Protein AF-A0A8S3VPR6-F1 (afdb_monomer)

Sequence (402 aa):
MANALSQHGSHLSSYMTTSNRRMDNIQFEVMKNYYAIGNITKNFQSTITNIETHILDLTNLLNMQSYKASSISSEVNTVISSLQSLIEGKLTPVLIPIYSLHKTIQDINHILATNYSRFTLVNKEPQWYYQHATFHFGTDIDTNSIYITIKFPVSPEKEPLKLYEIISLPVPINATSSHATMLFNLPQYLAITSHQQYYVTMEKADLATCKKHGTYLCSFNKSLTPVTQMSCVMGLFANDKSVVNKFCDFRFMENHLSPIAIELSATSVLIYNSFNLVIDCPKYQDIKHGCSMCVMTLPCQCSITTKHWYFPPRLVKCHKQLNKTEVFHPINLALLQQFFNESKLISLAADSVFSKQVNVLLPMFNMYNHSFQERVVADQKLHLNMKKWFKLLKMMNKSSNL

Structure (mmCIF, N/CA/C/O backbone):
data_AF-A0A8S3VPR6-F1
#
_entry.id   AF-A0A8S3VPR6-F1
#
loop_
_atom_site.group_PDB
_atom_site.id
_atom_site.type_symbol
_atom_site.label_atom_id
_atom_site.label_alt_id
_atom_site.label_comp_id
_atom_site.label_asym_id
_atom_site.label_entity_id
_atom_site.label_seq_id
_atom_site.pdbx_PDB_ins_code
_atom_site.Cartn_x
_atom_site.Cartn_y
_atom_site.Cartn_z
_atom_site.occupancy
_atom_site.B_iso_or_equiv
_atom_site.auth_seq_id
_atom_site.auth_comp_id
_atom_site.auth_asym_id
_atom_site.auth_atom_id
_atom_site.pdbx_PDB_model_num
ATOM 1 N N . MET A 1 1 ? -31.944 55.235 135.080 1.00 52.44 1 MET A N 1
ATOM 2 C CA . MET A 1 1 ? -31.016 55.321 133.925 1.00 52.44 1 MET A CA 1
ATOM 3 C C . MET A 1 1 ? -30.541 53.956 133.425 1.00 52.44 1 MET A C 1
ATOM 5 O O . MET A 1 1 ? -30.533 53.772 132.218 1.00 52.44 1 MET A O 1
ATOM 9 N N . ALA A 1 2 ? -30.241 52.977 134.291 1.00 53.38 2 ALA A N 1
ATOM 10 C CA . ALA A 1 2 ? -29.806 51.635 133.864 1.00 53.38 2 ALA A CA 1
ATOM 11 C C . ALA A 1 2 ? -30.821 50.868 132.975 1.00 53.38 2 ALA A C 1
ATOM 13 O O . ALA A 1 2 ? -30.423 50.234 132.002 1.00 53.38 2 ALA A O 1
ATOM 14 N N . ASN A 1 3 ? -32.134 50.995 133.225 1.00 55.72 3 ASN A N 1
ATOM 15 C CA . ASN A 1 3 ? -33.161 50.325 132.406 1.00 55.72 3 ASN A CA 1
ATOM 16 C C . ASN A 1 3 ? -33.312 50.901 130.984 1.00 55.72 3 ASN A C 1
ATOM 18 O O . ASN A 1 3 ? -33.597 50.150 130.056 1.00 55.72 3 ASN A O 1
ATOM 22 N N . ALA A 1 4 ? -33.080 52.205 130.789 1.00 56.16 4 ALA A N 1
ATOM 23 C CA . ALA A 1 4 ? -33.214 52.846 129.477 1.00 56.16 4 ALA A CA 1
ATOM 24 C C . ALA A 1 4 ? -32.052 52.486 128.533 1.00 56.16 4 ALA A C 1
ATOM 26 O O . ALA A 1 4 ? -32.278 52.258 127.346 1.00 56.16 4 ALA A O 1
ATOM 27 N N . LEU A 1 5 ? -30.828 52.353 129.068 1.00 56.31 5 LEU A N 1
ATOM 28 C CA . LEU A 1 5 ? -29.669 51.861 128.308 1.00 56.31 5 LEU A CA 1
ATOM 29 C C . LEU A 1 5 ? -29.812 50.380 127.928 1.00 56.31 5 LEU A C 1
ATOM 31 O O . LEU A 1 5 ? -29.456 50.005 126.815 1.00 56.31 5 LEU A O 1
ATOM 35 N N . SER A 1 6 ? -30.378 49.556 128.817 1.00 59.25 6 SER A N 1
ATOM 36 C CA . SER A 1 6 ? -30.668 48.142 128.535 1.00 59.25 6 SER A CA 1
ATOM 37 C C . SER A 1 6 ? -31.713 47.979 127.418 1.00 59.25 6 SER A C 1
ATOM 39 O O . SER A 1 6 ? -31.503 47.212 126.478 1.00 59.25 6 SER A O 1
ATOM 41 N N . GLN A 1 7 ? -32.793 48.773 127.445 1.00 60.09 7 GLN A N 1
ATOM 42 C CA . GLN A 1 7 ? -33.807 48.779 126.382 1.00 60.09 7 GLN A CA 1
ATOM 43 C C . GLN A 1 7 ? -33.286 49.331 125.047 1.00 60.09 7 GLN A C 1
ATOM 45 O O . GLN A 1 7 ? -33.583 48.774 123.996 1.00 60.09 7 GLN A O 1
ATOM 50 N N . HIS A 1 8 ? -32.493 50.406 125.040 1.00 59.25 8 HIS A N 1
ATOM 51 C CA . HIS A 1 8 ? -31.943 50.924 123.779 1.00 59.25 8 HIS A CA 1
ATOM 52 C C . HIS A 1 8 ? -30.871 49.995 123.185 1.00 59.25 8 HIS A C 1
ATOM 54 O O . HIS A 1 8 ? -30.807 49.837 121.965 1.00 59.25 8 HIS A O 1
ATOM 60 N N . GLY A 1 9 ? -30.090 49.310 124.028 1.00 60.47 9 GLY A N 1
ATOM 61 C CA . GLY A 1 9 ? -29.153 48.271 123.598 1.00 60.47 9 GLY A CA 1
ATOM 62 C C . GLY A 1 9 ? -29.846 47.061 122.959 1.00 60.47 9 GLY A C 1
ATOM 63 O O . GLY A 1 9 ? -29.360 46.547 121.950 1.00 60.47 9 GLY A O 1
ATOM 64 N N . SER A 1 10 ? -31.011 46.646 123.474 1.00 62.72 10 SER A N 1
ATOM 65 C CA . SER A 1 10 ? -31.785 45.540 122.890 1.00 62.72 10 SER A CA 1
ATOM 66 C C . SER A 1 10 ? -32.424 45.909 121.545 1.00 62.72 10 SER A C 1
ATOM 68 O O . SER A 1 10 ? -32.402 45.096 120.619 1.00 62.72 10 SER A O 1
ATOM 70 N N . HIS A 1 11 ? -32.901 47.148 121.374 1.00 69.00 11 HIS A N 1
ATOM 71 C CA . HIS A 1 11 ? -33.408 47.638 120.085 1.00 69.00 11 HIS A CA 1
ATOM 72 C C . HIS A 1 11 ? -32.304 47.788 119.026 1.00 69.00 11 HIS A C 1
ATOM 74 O O . HIS A 1 11 ? -32.514 47.403 117.873 1.00 69.00 11 HIS A O 1
ATOM 80 N N . LEU A 1 12 ? -31.114 48.272 119.401 1.00 71.50 12 LEU A N 1
ATOM 81 C CA . LEU A 1 12 ? -29.973 48.373 118.483 1.00 71.50 12 LEU A CA 1
ATOM 82 C C . LEU A 1 12 ? -29.448 46.985 118.076 1.00 71.50 12 LEU A C 1
ATOM 84 O O . LEU A 1 12 ? -29.175 46.751 116.900 1.00 71.50 12 LEU A O 1
ATOM 88 N N . SER A 1 13 ? -29.397 46.040 119.022 1.00 71.75 13 SER A N 1
ATOM 89 C CA . SER A 1 13 ? -29.071 44.632 118.756 1.00 71.75 13 SER A CA 1
ATOM 90 C C . SER A 1 13 ? -30.102 43.968 117.830 1.00 71.75 13 SER A C 1
ATOM 92 O O . SER A 1 13 ? -29.731 43.289 116.870 1.00 71.75 13 SER A O 1
ATOM 94 N N . SER A 1 14 ? -31.399 44.231 118.030 1.00 75.44 14 SER A N 1
ATOM 95 C CA . SER A 1 14 ? -32.473 43.750 117.148 1.00 75.44 14 SER A CA 1
ATOM 96 C C . SER A 1 14 ? -32.399 44.348 115.734 1.00 75.44 14 SER A C 1
ATOM 98 O O . SER A 1 14 ? -32.696 43.661 114.753 1.00 75.44 14 SER A O 1
ATOM 100 N N . TYR A 1 15 ? -32.003 45.616 115.599 1.00 79.62 15 TYR A N 1
ATOM 101 C CA . TYR A 1 15 ? -31.808 46.252 114.296 1.00 79.62 15 TYR A CA 1
ATOM 102 C C . TYR A 1 15 ? -30.568 45.700 113.581 1.00 79.62 15 TYR A C 1
ATOM 104 O O . TYR A 1 15 ? -30.657 45.329 112.413 1.00 79.62 15 TYR A O 1
ATOM 112 N N . MET A 1 16 ? -29.439 45.565 114.285 1.00 76.44 16 MET A N 1
ATOM 113 C CA . MET A 1 16 ? -28.208 44.973 113.743 1.00 76.44 16 MET A CA 1
ATOM 114 C C . MET A 1 16 ? -28.408 43.517 113.314 1.00 76.44 16 MET A C 1
ATOM 116 O O . MET A 1 16 ? -27.976 43.142 112.230 1.00 76.44 16 MET A O 1
ATOM 120 N N . THR A 1 17 ? -29.129 42.710 114.094 1.00 78.50 17 THR A N 1
ATOM 121 C CA . THR A 1 17 ? -29.466 41.325 113.713 1.00 78.50 17 THR A CA 1
ATOM 122 C C . THR A 1 17 ? -30.385 41.267 112.493 1.00 78.50 17 THR A C 1
ATOM 124 O O . THR A 1 17 ? -30.162 40.454 111.598 1.00 78.50 17 THR A O 1
ATOM 127 N N . THR A 1 18 ? -31.374 42.160 112.396 1.00 81.31 18 THR A N 1
ATOM 128 C CA . THR A 1 18 ? -32.255 42.249 111.218 1.00 81.31 18 THR A CA 1
ATOM 129 C C . THR A 1 18 ? -31.501 42.734 109.979 1.00 81.31 18 THR A C 1
ATOM 131 O O . THR A 1 18 ? -31.718 42.216 108.884 1.00 81.31 18 THR A O 1
ATOM 134 N N . SER A 1 19 ? -30.601 43.706 110.136 1.00 80.88 19 SER A N 1
ATOM 135 C CA . SER A 1 19 ? -29.768 44.232 109.053 1.00 80.88 19 SER A CA 1
ATOM 136 C C . SER A 1 19 ? -28.754 43.196 108.571 1.00 80.88 19 SER A C 1
ATOM 138 O O . SER A 1 19 ? -28.623 43.020 107.363 1.00 80.88 19 SER A O 1
ATOM 140 N N . ASN A 1 20 ? -28.110 42.459 109.484 1.00 82.06 20 ASN A N 1
ATOM 141 C CA . ASN A 1 20 ? -27.234 41.338 109.137 1.00 82.06 20 ASN A CA 1
ATOM 142 C C . ASN A 1 20 ? -28.015 40.260 108.393 1.00 82.06 20 ASN A C 1
ATOM 144 O O . ASN A 1 20 ? -27.629 39.897 107.295 1.00 82.06 20 ASN A O 1
ATOM 148 N N . ARG A 1 21 ? -29.193 39.863 108.889 1.00 83.69 21 ARG A N 1
ATOM 149 C CA . ARG A 1 21 ? -30.040 38.878 108.202 1.00 83.69 21 ARG A CA 1
ATOM 150 C C . ARG A 1 21 ? -30.464 39.331 106.800 1.00 83.69 21 ARG A C 1
ATOM 152 O O . ARG A 1 21 ? -30.551 38.515 105.889 1.00 83.69 21 ARG A O 1
ATOM 159 N N . ARG A 1 22 ? -30.751 40.622 106.604 1.00 84.31 22 ARG A N 1
ATOM 160 C CA . ARG A 1 22 ? -31.041 41.176 105.270 1.00 84.31 22 ARG A CA 1
ATOM 161 C C . ARG A 1 22 ? -29.808 41.158 104.375 1.00 84.31 22 ARG A C 1
ATOM 163 O O . ARG A 1 22 ? -29.946 40.811 103.209 1.00 84.31 22 ARG A O 1
ATOM 170 N N . MET A 1 23 ? -28.640 41.506 104.907 1.00 84.56 23 MET A N 1
ATOM 171 C CA . MET A 1 23 ? -27.384 41.467 104.160 1.00 84.56 23 MET A CA 1
ATOM 172 C C . MET A 1 23 ? -27.006 40.032 103.780 1.00 84.56 23 MET A C 1
ATOM 174 O O . MET A 1 23 ? -26.674 39.794 102.626 1.00 84.56 23 MET A O 1
ATOM 178 N N . ASP A 1 24 ? -27.178 39.073 104.691 1.00 86.00 24 ASP A N 1
ATOM 179 C CA . ASP A 1 24 ? -26.983 37.642 104.448 1.00 86.00 24 ASP A CA 1
ATOM 180 C C . ASP A 1 24 ? -27.946 37.132 103.367 1.00 86.00 24 ASP A C 1
ATOM 182 O O . ASP A 1 24 ? -27.534 36.426 102.451 1.00 86.00 24 ASP A O 1
ATOM 186 N N . ASN A 1 25 ? -29.220 37.543 103.415 1.00 88.31 25 ASN A N 1
ATOM 187 C CA . ASN A 1 25 ? -30.200 37.210 102.378 1.00 88.31 25 ASN A CA 1
ATOM 188 C C . ASN A 1 25 ? -29.826 37.819 101.016 1.00 88.31 25 ASN A C 1
ATOM 190 O O . ASN A 1 25 ? -29.944 37.147 99.994 1.00 88.31 25 ASN A O 1
ATOM 194 N N . ILE A 1 26 ? -29.373 39.077 100.983 1.00 87.81 26 ILE A N 1
ATOM 195 C CA . ILE A 1 26 ? -28.924 39.733 99.746 1.00 87.81 26 ILE A CA 1
ATOM 196 C C . ILE A 1 26 ? -27.685 39.023 99.203 1.00 87.81 26 ILE A C 1
ATOM 198 O O . ILE A 1 26 ? -27.639 38.707 98.019 1.00 87.81 26 ILE A O 1
ATOM 202 N N . GLN A 1 27 ? -26.705 38.719 100.051 1.00 89.38 27 GLN A N 1
ATOM 203 C CA . GLN A 1 27 ? -25.502 37.987 99.669 1.00 89.38 27 GLN A CA 1
ATOM 204 C C . GLN A 1 27 ? -25.848 36.594 99.133 1.00 89.38 27 GLN A C 1
ATOM 206 O O . GLN A 1 27 ? -25.308 36.182 98.105 1.00 89.38 27 GLN A O 1
ATOM 211 N N . PHE A 1 28 ? -26.779 35.894 99.781 1.00 92.12 28 PHE A N 1
ATOM 212 C CA . PHE A 1 28 ? -27.269 34.593 99.341 1.00 92.12 28 PHE A CA 1
ATOM 213 C C . PHE A 1 28 ? -27.934 34.667 97.959 1.00 92.12 28 PHE A C 1
ATOM 215 O O . PHE A 1 28 ? -27.575 33.895 97.068 1.00 92.12 28 PHE A O 1
ATOM 222 N N . GLU A 1 29 ? -28.845 35.618 97.738 1.00 90.25 29 GLU A N 1
ATOM 223 C CA . GLU A 1 29 ? -29.509 35.788 96.437 1.00 90.25 29 GLU A CA 1
ATOM 224 C C . GLU A 1 29 ? -28.537 36.268 95.342 1.00 90.25 29 GLU A C 1
ATOM 226 O O . GLU A 1 29 ? -28.613 35.806 94.202 1.00 90.25 29 GLU A O 1
ATOM 231 N N . VAL A 1 30 ? -27.556 37.116 95.673 1.00 90.38 30 VAL A N 1
ATOM 232 C CA . VAL A 1 30 ? -26.482 37.522 94.746 1.00 90.38 30 VAL A CA 1
ATOM 233 C C . VAL A 1 30 ? -25.612 36.324 94.357 1.00 90.38 30 VAL A C 1
ATOM 235 O O . VAL A 1 30 ? -25.329 36.136 93.173 1.00 90.38 30 VAL A O 1
ATOM 238 N N . MET A 1 31 ? -25.234 35.471 95.315 1.00 90.38 31 MET A N 1
ATOM 239 C CA . MET A 1 31 ? -24.496 34.236 95.027 1.00 90.38 31 MET A CA 1
ATOM 240 C C . MET A 1 31 ? -25.316 33.282 94.158 1.00 90.38 31 MET A C 1
ATOM 242 O O . MET A 1 31 ? -24.795 32.727 93.191 1.00 90.38 31 MET A O 1
ATOM 246 N N . LYS A 1 32 ? -26.606 33.115 94.453 1.00 91.88 32 LYS A N 1
ATOM 247 C CA . LYS A 1 32 ? -27.510 32.274 93.661 1.00 91.88 32 LYS A CA 1
ATOM 248 C C . LYS A 1 32 ? -27.629 32.770 92.218 1.00 91.88 32 LYS A C 1
ATOM 250 O O . LYS A 1 32 ? -27.520 31.960 91.297 1.00 91.88 32 LYS A O 1
ATOM 255 N N . ASN A 1 33 ? -27.763 34.080 92.011 1.00 90.06 33 ASN A N 1
ATOM 256 C CA . ASN A 1 33 ? -27.758 34.683 90.676 1.00 90.06 33 ASN A CA 1
ATOM 257 C C . ASN A 1 33 ? -26.417 34.489 89.961 1.00 90.06 33 ASN A C 1
ATOM 259 O O . ASN A 1 33 ? -26.408 34.141 88.782 1.00 90.06 33 ASN A O 1
ATOM 263 N N . TYR A 1 34 ? -25.290 34.641 90.660 1.00 91.44 34 TYR A N 1
ATOM 264 C CA . TYR A 1 34 ? -23.965 34.389 90.092 1.00 91.44 34 TYR A CA 1
ATOM 265 C C . TYR A 1 34 ? -23.818 32.941 89.596 1.00 91.44 34 TYR A C 1
ATOM 267 O O . TYR A 1 34 ? -23.381 32.715 88.467 1.00 91.44 34 TYR A O 1
ATOM 275 N N . TYR A 1 35 ? -24.252 31.956 90.390 1.00 91.25 35 TYR A N 1
ATOM 276 C CA . TYR A 1 35 ? -24.246 30.549 89.974 1.00 91.25 35 TYR A CA 1
ATOM 277 C C . TYR A 1 35 ? -25.213 30.270 88.820 1.00 91.25 35 TYR A C 1
ATOM 279 O O . TYR A 1 35 ? -24.861 29.533 87.898 1.00 91.25 35 TYR A O 1
ATOM 287 N N . ALA A 1 36 ? -26.408 30.867 88.839 1.00 90.25 36 ALA A N 1
ATOM 288 C CA . ALA A 1 36 ? -27.376 30.731 87.755 1.00 90.25 36 ALA A CA 1
ATOM 289 C C . ALA A 1 36 ? -26.815 31.277 86.432 1.00 90.25 36 ALA A C 1
ATOM 291 O O . ALA A 1 36 ? -26.844 30.574 85.424 1.00 90.25 36 ALA A O 1
ATOM 292 N N . ILE A 1 37 ? -26.223 32.477 86.450 1.00 88.25 37 ILE A N 1
ATOM 293 C CA . ILE A 1 37 ? -25.566 33.082 85.282 1.00 88.25 37 ILE A CA 1
ATOM 294 C C . ILE A 1 37 ? -24.388 32.215 84.824 1.00 88.25 37 ILE A C 1
ATOM 296 O O . ILE A 1 37 ? -24.274 31.924 83.638 1.00 88.25 37 ILE A O 1
ATOM 300 N N . GLY A 1 38 ? -23.552 31.730 85.747 1.00 89.69 38 GLY A N 1
ATOM 301 C CA . GLY A 1 38 ? -22.430 30.848 85.417 1.00 89.69 38 GLY A CA 1
ATOM 302 C C . GLY A 1 38 ? -22.862 29.549 84.725 1.00 89.69 38 GLY A C 1
ATOM 303 O O . GLY A 1 38 ? -22.229 29.127 83.756 1.00 89.69 38 GLY A O 1
ATOM 304 N N . ASN A 1 39 ? -23.960 28.936 85.174 1.00 89.81 39 ASN A N 1
ATOM 305 C CA . ASN A 1 39 ? -24.525 27.744 84.537 1.00 89.81 39 ASN A CA 1
ATOM 306 C C . ASN A 1 39 ? -25.130 28.056 83.163 1.00 89.81 39 ASN A C 1
ATOM 308 O O . ASN A 1 39 ? -24.916 27.289 82.225 1.00 89.81 39 ASN A O 1
ATOM 312 N N . ILE A 1 40 ? -25.830 29.188 83.019 1.00 89.81 40 ILE A N 1
ATOM 313 C CA . ILE A 1 40 ? -26.369 29.633 81.726 1.00 89.81 40 ILE A CA 1
ATOM 314 C C . ILE A 1 40 ? -25.231 29.850 80.726 1.00 89.81 40 ILE A C 1
ATOM 316 O O . ILE A 1 40 ? -25.299 29.312 79.626 1.00 89.81 40 ILE A O 1
ATOM 320 N N . THR A 1 41 ? -24.160 30.552 81.106 1.00 88.94 41 THR A N 1
ATOM 321 C CA . THR A 1 41 ? -23.010 30.804 80.224 1.00 88.94 41 THR A CA 1
ATOM 322 C C . THR A 1 41 ? -22.332 29.506 79.787 1.00 88.94 41 THR A C 1
ATOM 324 O O . THR A 1 41 ? -22.043 29.341 78.605 1.00 88.94 41 THR A O 1
ATOM 327 N N . LYS A 1 42 ? -22.131 28.546 80.702 1.00 88.25 42 LYS A N 1
ATOM 328 C CA . LYS A 1 42 ? -21.556 27.231 80.360 1.00 88.25 42 LYS A CA 1
ATOM 329 C C . LYS A 1 42 ? -22.447 26.434 79.408 1.00 88.25 42 LYS A C 1
ATOM 331 O O . LYS A 1 42 ? -21.948 25.880 78.429 1.00 88.25 42 LYS A O 1
ATOM 336 N N . ASN A 1 43 ? -23.754 26.401 79.667 1.00 88.19 43 ASN A N 1
ATOM 337 C CA . ASN A 1 43 ? -24.713 25.723 78.796 1.00 88.19 43 ASN A CA 1
ATOM 338 C C . ASN A 1 43 ? -24.771 26.385 77.416 1.00 88.19 43 ASN A C 1
ATOM 340 O O . ASN A 1 43 ? -24.769 25.692 76.401 1.00 88.19 43 ASN A O 1
ATOM 344 N N . PHE A 1 44 ? -24.767 27.717 77.372 1.00 88.31 44 PHE A N 1
ATOM 345 C CA . PHE A 1 44 ? -24.758 28.487 76.134 1.00 88.31 44 PHE A CA 1
ATOM 346 C C . PHE A 1 44 ? -23.490 28.221 75.319 1.00 88.31 44 PHE A C 1
ATOM 348 O O . PHE A 1 44 ? -23.579 27.935 74.130 1.00 88.31 44 PHE A O 1
ATOM 355 N N . GLN A 1 45 ? -22.322 28.209 75.965 1.00 90.38 45 GLN A N 1
ATOM 356 C CA . GLN A 1 45 ? -21.050 27.939 75.298 1.00 90.38 45 GLN A CA 1
ATOM 357 C C . GLN A 1 45 ? -20.966 26.507 74.753 1.00 90.38 45 GLN A C 1
ATOM 359 O O . GLN A 1 45 ? -20.571 26.327 73.606 1.00 90.38 45 GLN A O 1
ATOM 364 N N . SER A 1 46 ? -21.420 25.510 75.521 1.00 89.75 46 SER A N 1
ATOM 365 C CA . SER A 1 46 ? -21.534 24.119 75.053 1.00 89.75 46 SER A CA 1
ATOM 366 C C . SER A 1 46 ? -22.496 23.985 73.863 1.00 89.75 46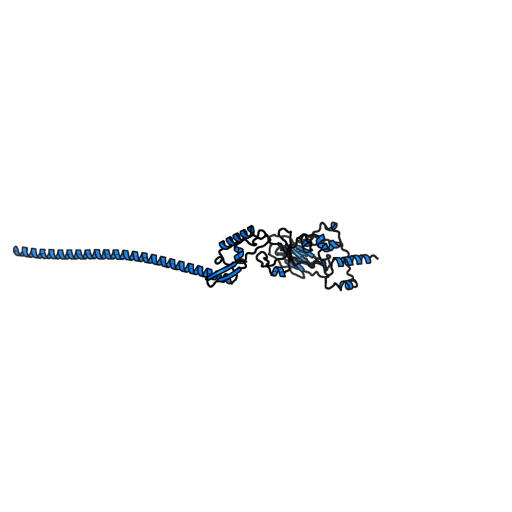 SER A C 1
ATOM 368 O O . SER A 1 46 ? -22.213 23.298 72.880 1.00 89.75 46 SER A O 1
ATOM 370 N N . THR A 1 47 ? -23.622 24.703 73.906 1.00 89.94 47 THR A N 1
ATOM 371 C CA . THR A 1 47 ? -24.602 24.706 72.810 1.00 89.94 47 THR A CA 1
ATOM 372 C C . THR A 1 47 ? -24.023 25.351 71.551 1.00 89.94 47 THR A C 1
ATOM 374 O O . THR A 1 47 ? -24.211 24.813 70.465 1.00 89.94 47 THR A O 1
ATOM 377 N N . ILE A 1 48 ? -23.270 26.450 71.679 1.00 90.69 48 ILE A N 1
ATOM 378 C CA . ILE A 1 48 ? -22.582 27.090 70.547 1.00 90.69 48 ILE A CA 1
ATOM 379 C C . ILE A 1 48 ? -21.568 26.142 69.911 1.00 90.69 48 ILE A C 1
ATOM 381 O O . ILE A 1 48 ? -21.607 25.965 68.698 1.00 90.69 48 ILE A O 1
ATOM 385 N N . THR A 1 49 ? -20.721 25.474 70.697 1.00 89.38 49 THR A N 1
ATOM 386 C CA . THR A 1 49 ? -19.742 24.525 70.141 1.00 89.38 49 THR A CA 1
ATOM 387 C C . THR A 1 49 ? -20.416 23.343 69.438 1.00 89.38 49 THR A C 1
ATOM 389 O O . THR A 1 49 ? -19.949 22.877 68.397 1.00 89.38 49 THR A O 1
ATOM 392 N N . ASN A 1 50 ? -21.561 22.881 69.951 1.00 90.12 50 ASN A N 1
ATOM 393 C CA . ASN A 1 50 ? -22.357 21.847 69.285 1.00 90.12 50 ASN A CA 1
ATOM 394 C C . ASN A 1 50 ? -22.976 22.363 67.974 1.00 90.12 50 ASN A C 1
ATOM 396 O O . ASN A 1 50 ? -23.018 21.645 66.980 1.00 90.12 50 ASN A O 1
ATOM 400 N N . ILE A 1 51 ? -23.426 23.619 67.931 1.00 91.50 51 ILE A N 1
ATOM 401 C CA . ILE A 1 51 ? -23.933 24.232 66.696 1.00 91.50 51 ILE A CA 1
ATOM 402 C C . ILE A 1 51 ? -22.809 24.379 65.661 1.00 91.50 51 ILE A C 1
ATOM 404 O O . ILE A 1 51 ? -23.014 24.033 64.501 1.00 91.50 51 ILE A O 1
ATOM 408 N N . GLU A 1 52 ? -21.623 24.844 66.057 1.00 91.81 52 GLU A N 1
ATOM 409 C CA . GLU A 1 52 ? -20.469 24.987 65.158 1.00 91.81 52 GLU A CA 1
ATOM 410 C C . GLU A 1 52 ? -20.063 23.649 64.534 1.00 91.81 52 GLU A C 1
ATOM 412 O O . GLU A 1 52 ? -19.882 23.559 63.318 1.00 91.81 52 GLU A O 1
ATOM 417 N N . THR A 1 53 ? -19.987 22.592 65.344 1.00 92.44 53 THR A N 1
ATOM 418 C CA . THR A 1 53 ? -19.687 21.238 64.852 1.00 92.44 53 THR A CA 1
ATOM 419 C C . THR A 1 53 ? -20.762 20.733 63.890 1.00 92.44 53 THR A C 1
ATOM 421 O O . THR A 1 53 ? -20.430 20.279 62.797 1.00 92.44 53 THR A O 1
ATOM 424 N N . HIS A 1 54 ? -22.047 20.920 64.204 1.00 91.50 54 HIS A N 1
ATOM 425 C CA . HIS A 1 54 ? -23.133 20.560 63.288 1.00 91.50 54 HIS A CA 1
ATOM 426 C C . HIS A 1 54 ? -23.124 21.360 61.976 1.00 91.50 54 HIS A C 1
ATOM 428 O O . HIS A 1 54 ? -23.434 20.802 60.921 1.00 91.50 54 HIS A O 1
ATOM 434 N N . ILE A 1 55 ? -22.750 22.643 62.003 1.00 93.31 55 ILE A N 1
ATOM 435 C CA . ILE A 1 55 ? -22.605 23.462 60.789 1.00 93.31 55 ILE A CA 1
ATOM 436 C C . ILE A 1 55 ? -21.459 22.937 59.916 1.00 93.31 55 ILE A C 1
ATOM 438 O O . ILE A 1 55 ? -21.611 22.855 58.692 1.00 93.31 55 ILE A O 1
ATOM 442 N N . LEU A 1 56 ? -20.329 22.551 60.516 1.00 91.81 56 LEU A N 1
ATOM 443 C CA . LEU A 1 56 ? -19.208 21.951 59.788 1.00 91.81 56 LEU A CA 1
ATOM 444 C C . LEU A 1 56 ? -19.602 20.611 59.155 1.00 91.81 56 LEU A C 1
ATOM 446 O O . LEU A 1 56 ? -19.329 20.394 57.972 1.00 91.81 56 LEU A O 1
ATOM 450 N N . ASP A 1 57 ? -20.305 19.752 59.894 1.00 93.56 57 ASP A N 1
ATOM 451 C CA . ASP A 1 57 ? -20.797 18.469 59.383 1.00 93.56 57 ASP A CA 1
ATOM 452 C C . ASP A 1 57 ? -21.771 18.658 58.213 1.00 93.56 57 ASP A C 1
ATOM 454 O O . ASP A 1 57 ? -21.622 18.021 57.165 1.00 93.56 57 ASP A O 1
ATOM 458 N N . LEU A 1 58 ? -22.728 19.584 58.343 1.00 93.69 58 LEU A N 1
ATOM 459 C CA . LEU A 1 58 ? -23.657 19.935 57.265 1.00 93.69 58 LEU A CA 1
ATOM 460 C C . LEU A 1 58 ? -22.925 20.476 56.035 1.00 93.69 58 LEU A C 1
ATOM 462 O O . LEU A 1 58 ? -23.242 20.086 54.912 1.00 93.69 58 LEU A O 1
ATOM 466 N N . THR A 1 59 ? -21.924 21.333 56.231 1.00 94.69 59 THR A N 1
ATOM 467 C CA . THR A 1 59 ? -21.118 21.888 55.134 1.00 94.69 59 THR A CA 1
ATOM 468 C C . THR A 1 59 ? -20.357 20.784 54.401 1.00 94.69 59 THR A C 1
ATOM 470 O O . THR A 1 59 ? -20.359 20.738 53.169 1.00 94.69 59 THR A O 1
ATOM 473 N N . ASN A 1 60 ? -19.762 19.844 55.137 1.00 93.25 60 ASN A N 1
ATOM 474 C CA . ASN A 1 60 ? -19.074 18.691 54.558 1.00 93.25 60 ASN A CA 1
ATOM 475 C C . ASN A 1 60 ? -20.034 17.786 53.776 1.00 93.25 60 ASN A C 1
ATOM 477 O O . ASN A 1 60 ? -19.713 17.368 52.661 1.00 93.25 60 ASN A O 1
ATOM 481 N N . LEU A 1 61 ? -21.226 17.522 54.318 1.00 94.69 61 LEU A N 1
ATOM 482 C CA . LEU A 1 61 ? -22.263 16.756 53.627 1.00 94.69 61 LEU A CA 1
ATOM 483 C C . LEU A 1 61 ? -22.710 17.445 52.332 1.00 94.69 61 LEU A C 1
ATOM 485 O O . LEU A 1 61 ? -22.785 16.787 51.294 1.00 94.69 61 LEU A O 1
ATOM 489 N N . LEU A 1 62 ? -22.954 18.758 52.362 1.00 93.94 62 LEU A N 1
ATOM 490 C CA . LEU A 1 62 ? -23.346 19.531 51.179 1.00 93.94 62 LEU A CA 1
ATOM 491 C C . LEU A 1 62 ? -22.248 19.546 50.112 1.00 93.94 62 LEU A C 1
ATOM 493 O O . LEU A 1 62 ? -22.536 19.315 48.937 1.00 93.94 62 LEU A O 1
ATOM 497 N N . ASN A 1 63 ? -20.990 19.735 50.511 1.00 93.75 63 ASN A N 1
ATOM 498 C CA . ASN A 1 63 ? -19.852 19.669 49.594 1.00 93.75 63 ASN A CA 1
ATOM 499 C C . ASN A 1 63 ? -19.722 18.281 48.956 1.00 93.75 63 ASN A C 1
ATOM 501 O O . ASN A 1 63 ? -19.526 18.170 47.746 1.00 93.75 63 ASN A O 1
ATOM 505 N N . MET A 1 64 ? -19.894 17.217 49.744 1.00 94.44 64 MET A N 1
ATOM 506 C CA . MET A 1 64 ? -19.861 15.844 49.242 1.00 94.44 64 MET A CA 1
ATOM 507 C C . MET A 1 64 ? -20.995 15.574 48.246 1.00 94.44 64 MET A C 1
ATOM 509 O O . MET A 1 64 ? -20.767 14.937 47.218 1.00 94.44 64 MET A O 1
ATOM 513 N N . GLN A 1 65 ? -22.206 16.063 48.524 1.00 93.94 65 GLN A N 1
ATOM 514 C CA . GLN A 1 65 ? -23.344 15.931 47.611 1.00 93.94 65 GLN A CA 1
ATOM 515 C C . GLN A 1 65 ? -23.133 16.724 46.320 1.00 93.94 65 GLN A C 1
ATOM 517 O O . GLN A 1 65 ? -23.372 16.197 45.236 1.00 93.94 65 GLN A O 1
ATOM 522 N N . SER A 1 66 ? -22.614 17.950 46.418 1.00 94.12 66 SER A N 1
ATOM 523 C CA . SER A 1 66 ? -22.276 18.780 45.258 1.00 94.12 66 SER A CA 1
ATOM 524 C C . SER A 1 66 ? -21.217 18.111 44.374 1.00 94.12 66 SER A C 1
ATOM 526 O O . SER A 1 66 ? -21.387 18.012 43.158 1.00 94.12 66 SER A O 1
ATOM 528 N N . TYR A 1 67 ? -20.168 17.547 44.985 1.00 95.12 67 TYR A N 1
ATOM 529 C CA . TYR A 1 67 ? -19.144 16.789 44.267 1.00 95.12 67 TYR A CA 1
ATOM 530 C C . TYR A 1 67 ? -19.728 15.560 43.559 1.00 95.12 67 TYR A C 1
ATOM 532 O O . TYR A 1 67 ? -19.472 15.359 42.372 1.00 95.12 67 TYR A O 1
ATOM 540 N N . LYS A 1 68 ? -20.558 14.766 44.250 1.00 94.62 68 LYS A N 1
ATOM 541 C CA . LYS A 1 68 ? -21.224 13.596 43.653 1.00 94.62 68 LYS A CA 1
ATOM 542 C C . LYS A 1 68 ? -22.131 13.991 42.489 1.00 94.62 68 LYS A C 1
ATOM 544 O O . LYS A 1 68 ? -22.062 13.363 41.437 1.00 94.62 68 LYS A O 1
ATOM 549 N N . ALA A 1 69 ? -22.933 15.043 42.643 1.00 94.62 69 ALA A N 1
ATOM 550 C CA . ALA A 1 69 ? -23.801 15.546 41.581 1.00 94.62 69 ALA A CA 1
ATOM 551 C C . ALA A 1 69 ? -22.997 16.029 40.363 1.00 94.62 69 ALA A C 1
ATOM 553 O O . ALA A 1 69 ? -23.348 15.715 39.226 1.00 94.62 69 ALA A O 1
ATOM 554 N N . SER A 1 70 ? -21.887 16.734 40.595 1.00 94.31 70 SER A N 1
ATOM 555 C CA . SER A 1 70 ? -20.972 17.168 39.535 1.00 94.31 70 SER A CA 1
ATOM 556 C C . SER A 1 70 ? -20.314 15.981 38.819 1.00 94.31 70 SER A C 1
ATOM 558 O O . SER A 1 70 ? -20.277 15.951 37.589 1.00 94.31 70 SER A O 1
ATOM 560 N N . SER A 1 71 ? -19.878 14.958 39.565 1.00 94.56 71 SER A N 1
ATOM 561 C CA . SER A 1 71 ? -19.324 13.719 38.999 1.00 94.56 71 SER A CA 1
ATOM 562 C C . SER A 1 71 ? -20.339 13.007 38.108 1.00 94.56 71 SER A C 1
ATOM 564 O O . SER A 1 71 ? -20.033 12.704 36.958 1.00 94.56 71 SER A O 1
ATOM 566 N N . ILE A 1 72 ? -21.571 12.823 38.593 1.00 94.81 72 ILE A N 1
ATOM 567 C CA . ILE A 1 72 ? -22.655 12.197 37.821 1.00 94.81 72 ILE A CA 1
ATOM 568 C C . ILE A 1 72 ? -22.958 13.011 36.559 1.00 94.81 72 ILE A C 1
ATOM 570 O O . ILE A 1 72 ? -23.079 12.446 35.476 1.00 94.81 72 ILE A O 1
ATOM 574 N N . SER A 1 73 ? -23.039 14.339 36.668 1.00 95.12 73 SER A N 1
ATOM 575 C CA . SER A 1 73 ? -23.250 15.218 35.511 1.00 95.12 73 SER A CA 1
ATOM 576 C C . SER A 1 73 ? -22.137 15.059 34.467 1.00 95.12 73 SER A C 1
ATOM 578 O O . SER A 1 73 ? -22.407 14.931 33.273 1.00 95.12 73 SER A O 1
ATOM 580 N N . SER A 1 74 ? -20.879 14.988 34.909 1.00 95.25 74 SER A N 1
ATOM 581 C CA . SER A 1 74 ? -19.723 14.748 34.039 1.00 95.25 74 SER A CA 1
ATOM 582 C C . SER A 1 74 ? -19.783 13.381 33.343 1.00 95.25 74 SER A C 1
ATOM 584 O O . SER A 1 74 ? -19.565 13.287 32.131 1.00 95.25 74 SER A O 1
ATOM 586 N N . GLU A 1 75 ? -20.137 12.323 34.075 1.00 93.75 75 GLU A N 1
ATOM 587 C CA . GLU A 1 75 ? -20.302 10.970 33.529 1.00 93.75 75 GLU A CA 1
ATOM 588 C C . GLU A 1 75 ? -21.423 10.920 32.484 1.00 93.75 75 GLU A C 1
ATOM 590 O O . GLU A 1 75 ? -21.217 10.407 31.381 1.00 93.75 75 GLU A O 1
ATOM 595 N N . VAL A 1 76 ? -22.574 11.534 32.771 1.00 93.62 76 VAL A N 1
ATOM 596 C CA . VAL A 1 76 ? -23.698 11.631 31.828 1.00 93.62 76 VAL A CA 1
ATOM 597 C C . VAL A 1 76 ? -23.288 12.384 30.564 1.00 93.62 76 VAL A C 1
ATOM 599 O O . VAL A 1 76 ? -23.524 11.895 29.458 1.00 93.62 76 VAL A O 1
ATOM 602 N N . ASN A 1 77 ? -22.609 13.525 30.696 1.00 94.81 77 ASN A N 1
ATOM 603 C CA . ASN A 1 77 ? -22.115 14.286 29.544 1.00 94.81 77 ASN A CA 1
ATOM 604 C C . ASN A 1 77 ? -21.115 13.475 28.703 1.00 94.81 77 ASN A C 1
ATOM 606 O O . ASN A 1 77 ? -21.136 13.532 27.469 1.00 94.81 77 ASN A O 1
ATOM 610 N N . THR A 1 78 ? -20.272 12.674 29.354 1.00 95.50 78 THR A N 1
ATOM 611 C CA . THR A 1 78 ? -19.314 11.779 28.688 1.00 95.50 78 THR A CA 1
ATOM 612 C C . THR A 1 78 ? -20.022 10.674 27.898 1.00 95.50 78 THR A C 1
ATOM 614 O O . THR A 1 78 ? -19.636 10.376 26.760 1.00 95.50 78 THR A O 1
ATOM 617 N N . VAL A 1 79 ? -21.092 10.094 28.453 1.00 92.44 79 VAL A N 1
ATOM 618 C CA . VAL A 1 79 ? -21.933 9.109 27.754 1.00 92.44 79 VAL A CA 1
ATOM 619 C C . VAL A 1 79 ? -22.648 9.753 26.567 1.00 92.44 79 VAL A C 1
ATOM 621 O O . VAL A 1 79 ? -22.583 9.210 25.466 1.00 92.44 79 VAL A O 1
ATOM 624 N N . ILE A 1 80 ? -23.247 10.936 26.739 1.00 93.56 80 ILE A N 1
ATOM 625 C CA . ILE A 1 80 ? -23.907 11.677 25.648 1.00 93.56 80 ILE A CA 1
ATOM 626 C C . ILE A 1 80 ? -22.925 11.945 24.502 1.00 93.56 80 ILE A C 1
ATOM 628 O O . ILE A 1 80 ? -23.230 11.659 23.344 1.00 93.56 80 ILE A O 1
ATOM 632 N N . SER A 1 81 ? -21.719 12.416 24.821 1.00 95.19 81 SER A N 1
ATOM 633 C CA . SER A 1 81 ? -20.674 12.701 23.826 1.00 95.19 81 SER A CA 1
ATOM 634 C C . SER A 1 81 ? -20.221 11.430 23.094 1.00 95.19 81 SER A C 1
ATOM 636 O O . SER A 1 81 ? -19.927 11.436 21.895 1.00 95.19 81 SER A O 1
ATOM 638 N N . SER A 1 82 ? -20.207 10.303 23.806 1.00 93.81 82 SER A N 1
ATOM 639 C CA . SER A 1 82 ? -19.892 8.997 23.231 1.00 93.81 82 SER A CA 1
ATOM 640 C C . SER A 1 82 ? -20.993 8.473 22.312 1.00 93.81 82 SER A C 1
ATOM 642 O O . SER A 1 82 ? -20.686 7.899 21.271 1.00 93.81 82 SER A O 1
ATOM 644 N N . LEU A 1 83 ? -22.265 8.706 22.646 1.00 92.75 83 LEU A N 1
ATOM 645 C CA . LEU A 1 83 ? -23.399 8.371 21.781 1.00 92.75 83 LEU A CA 1
ATOM 646 C C . LEU A 1 83 ? -23.424 9.234 20.517 1.00 92.75 83 LEU A C 1
ATOM 648 O O . LEU A 1 83 ? -23.668 8.715 19.432 1.00 92.75 83 LEU A O 1
ATOM 652 N N . GLN A 1 84 ? -23.101 10.524 20.625 1.00 94.19 84 GLN A N 1
ATOM 653 C CA . GLN A 1 84 ? -22.924 11.390 19.454 1.00 94.19 84 GLN A CA 1
ATOM 654 C C . GLN A 1 84 ? -21.801 10.869 18.548 1.00 94.19 84 GLN A C 1
ATOM 656 O O . GLN A 1 84 ? -22.000 10.718 17.345 1.00 94.19 84 GLN A O 1
ATOM 661 N N . SER A 1 85 ? -20.661 10.487 19.132 1.00 93.62 85 SER A N 1
ATOM 662 C CA . SER A 1 85 ? -19.558 9.864 18.387 1.00 93.62 85 SER A CA 1
ATOM 663 C C . SER A 1 85 ? -19.990 8.563 17.697 1.00 93.62 85 SER A C 1
ATOM 665 O O . SER A 1 85 ? -19.619 8.327 16.548 1.00 93.62 85 SER A O 1
ATOM 667 N N . LEU A 1 86 ? -20.819 7.745 18.357 1.00 92.94 86 LEU A N 1
ATOM 668 C CA . LEU A 1 86 ? -21.375 6.517 17.783 1.00 92.94 86 LEU A CA 1
ATOM 669 C C . LEU A 1 86 ? -22.245 6.806 16.552 1.00 92.94 86 LEU A C 1
ATOM 671 O O . LEU A 1 86 ? -22.100 6.125 15.536 1.00 92.94 86 LEU A O 1
ATOM 675 N N . ILE A 1 87 ? -23.097 7.834 16.624 1.00 91.62 87 ILE A N 1
ATOM 676 C CA . ILE A 1 87 ? -23.938 8.295 15.506 1.00 91.62 87 ILE A CA 1
ATOM 677 C C . ILE A 1 87 ? -23.073 8.804 14.344 1.00 91.62 87 ILE A C 1
ATOM 679 O O . ILE A 1 87 ? -23.386 8.537 13.185 1.00 91.62 87 ILE A O 1
ATOM 683 N N . GLU A 1 88 ? -21.947 9.459 14.635 1.00 92.50 88 GLU A N 1
ATOM 684 C CA . GLU A 1 88 ? -20.943 9.852 13.633 1.00 92.50 88 GLU A CA 1
ATOM 685 C C . GLU A 1 88 ? -20.147 8.669 13.046 1.00 92.50 88 GLU A C 1
ATOM 687 O O . GLU A 1 88 ? -19.290 8.868 12.182 1.00 92.50 88 GLU A O 1
ATOM 692 N N . GLY A 1 89 ? -20.388 7.438 13.504 1.00 90.69 89 GLY A N 1
ATOM 693 C CA . GLY A 1 89 ? -19.678 6.252 13.031 1.00 90.69 89 GLY A CA 1
ATOM 694 C C . GLY A 1 89 ? -18.323 6.022 13.70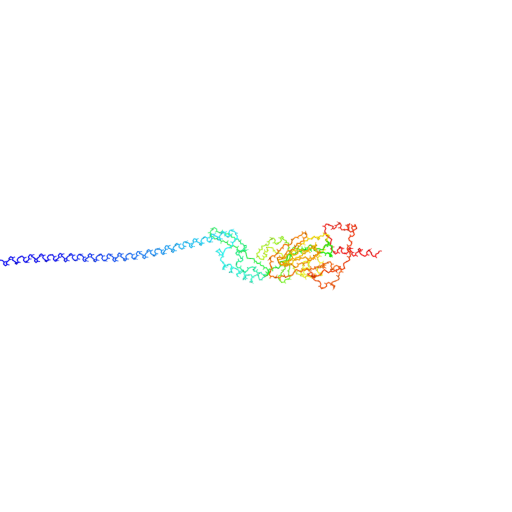8 1.00 90.69 89 GLY A C 1
ATOM 695 O O . GLY A 1 89 ? -17.463 5.359 13.129 1.00 90.69 89 GLY A O 1
ATOM 696 N N . LYS A 1 90 ? -18.119 6.532 14.929 1.00 92.31 90 LYS A N 1
ATOM 697 C CA . LYS A 1 90 ? -16.905 6.322 15.736 1.00 92.31 90 LYS A CA 1
ATOM 698 C C . LYS A 1 90 ? -17.226 5.569 17.025 1.00 92.31 90 LYS A C 1
ATOM 700 O O . LYS A 1 90 ? -18.141 5.925 17.760 1.00 92.31 90 LYS A O 1
ATOM 705 N N . LEU A 1 91 ? -16.433 4.550 17.340 1.00 93.94 91 LEU A N 1
ATOM 706 C CA . LEU A 1 91 ? -16.537 3.848 18.621 1.00 93.94 91 LEU A CA 1
ATOM 707 C C . LEU A 1 91 ? -15.724 4.577 19.690 1.00 93.94 91 LEU A C 1
ATOM 709 O O . LEU A 1 91 ? -14.647 5.100 19.404 1.00 93.94 91 LEU A O 1
ATOM 713 N N . THR A 1 92 ? -16.191 4.542 20.939 1.00 94.44 92 THR A N 1
ATOM 714 C CA . THR A 1 92 ? -15.461 5.119 22.075 1.00 94.44 92 THR A CA 1
ATOM 715 C C . THR A 1 92 ? -15.196 4.081 23.169 1.00 94.44 92 THR A C 1
ATOM 717 O O . THR A 1 92 ? -15.998 3.159 23.356 1.00 94.44 92 THR A O 1
ATOM 720 N N . PRO A 1 93 ? -14.105 4.238 23.945 1.00 94.62 93 PRO A N 1
ATOM 721 C CA . PRO A 1 93 ? -13.823 3.385 25.100 1.00 94.62 93 PRO A CA 1
ATOM 722 C C . PRO A 1 93 ? -14.883 3.438 26.207 1.00 94.62 93 PRO A C 1
ATOM 724 O O . PRO A 1 93 ? -14.937 2.537 27.036 1.00 94.62 93 PRO A O 1
ATOM 727 N N . VAL A 1 94 ? -15.712 4.487 26.231 1.00 93.25 94 VAL A N 1
ATOM 728 C CA . VAL A 1 94 ? -16.803 4.655 27.205 1.00 93.25 94 VAL A CA 1
ATOM 729 C C . VAL A 1 94 ? -17.934 3.669 26.916 1.00 93.25 94 VAL A C 1
ATOM 731 O O . VAL A 1 94 ? -18.424 3.019 27.832 1.00 93.25 94 VAL A O 1
ATOM 734 N N . LEU A 1 95 ? -18.327 3.525 25.644 1.00 91.94 95 LEU A N 1
ATOM 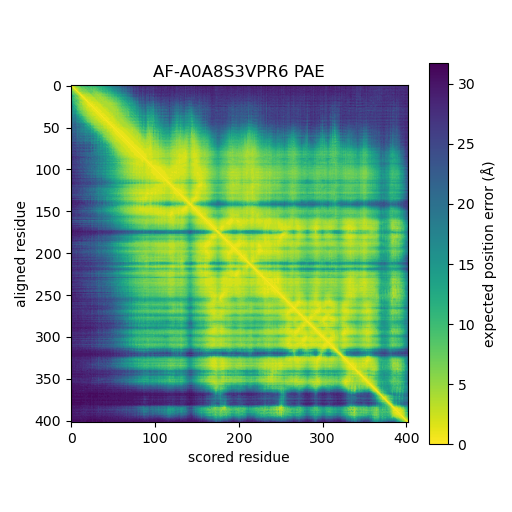735 C CA . LEU A 1 95 ? -19.378 2.583 25.237 1.00 91.94 95 LEU A CA 1
ATOM 736 C C . LEU A 1 95 ? -18.872 1.144 25.193 1.00 91.94 95 LEU A C 1
ATOM 738 O O . LEU A 1 95 ? -19.597 0.210 25.522 1.00 91.94 95 LEU A O 1
ATOM 742 N N . ILE A 1 96 ? -17.626 0.964 24.759 1.00 94.25 96 ILE A N 1
ATOM 743 C CA . ILE A 1 96 ? -17.004 -0.350 24.643 1.00 94.25 96 ILE A CA 1
ATOM 744 C C . ILE A 1 96 ? -15.648 -0.270 25.325 1.00 94.25 96 ILE A C 1
ATOM 746 O O . ILE A 1 96 ? -14.702 0.202 24.699 1.00 94.25 96 ILE A O 1
ATOM 750 N N . PRO A 1 97 ? -15.515 -0.725 26.581 1.00 94.81 97 PRO A N 1
ATOM 751 C CA . PRO A 1 97 ? -14.245 -0.688 27.292 1.00 94.81 97 PRO A CA 1
ATOM 752 C C . PRO A 1 97 ? -13.144 -1.466 26.566 1.00 94.81 97 PRO A C 1
ATOM 754 O O . PRO A 1 97 ? -13.383 -2.540 26.008 1.00 94.81 97 PRO A O 1
ATOM 757 N N . ILE A 1 98 ? -11.910 -0.958 26.622 1.00 95.88 98 ILE A N 1
ATOM 758 C CA . ILE A 1 98 ? -10.761 -1.563 25.926 1.00 95.88 98 ILE A CA 1
ATOM 759 C C . ILE A 1 98 ? -10.497 -3.010 26.361 1.00 95.88 98 ILE A C 1
ATOM 761 O O . ILE A 1 98 ? -10.152 -3.856 25.538 1.00 95.88 98 ILE A O 1
ATOM 765 N N . TYR A 1 99 ? -10.716 -3.311 27.644 1.00 96.44 99 TYR A N 1
ATOM 766 C CA . TYR A 1 99 ? -10.600 -4.664 28.185 1.00 96.44 99 TYR A CA 1
ATOM 767 C C . TYR A 1 99 ? -11.601 -5.629 27.532 1.00 96.44 99 TYR A C 1
ATOM 769 O O . TYR A 1 99 ? -11.242 -6.762 27.217 1.00 96.44 99 TYR A O 1
ATOM 777 N N . SER A 1 100 ? -12.827 -5.170 27.263 1.00 95.31 100 SER A N 1
ATOM 778 C CA . SER A 1 100 ? -13.857 -5.968 26.594 1.00 95.31 100 SER A CA 1
ATOM 779 C C . SER A 1 100 ? -13.432 -6.322 25.170 1.00 95.31 100 SER A C 1
ATOM 781 O O . SER A 1 100 ? -13.478 -7.492 24.804 1.00 95.31 100 SER A O 1
ATOM 783 N N . LEU A 1 101 ? -12.920 -5.351 24.399 1.00 95.69 101 LEU A N 1
ATOM 784 C CA . LEU A 1 101 ? -12.361 -5.614 23.065 1.00 95.69 101 LEU A CA 1
ATOM 785 C C . LEU A 1 101 ? -11.188 -6.592 23.116 1.00 95.69 101 LEU A C 1
ATOM 787 O O . LEU A 1 101 ? -11.132 -7.514 22.307 1.00 95.69 101 LEU A O 1
ATOM 791 N N . HIS A 1 102 ? -10.266 -6.413 24.063 1.00 96.50 102 HIS A N 1
ATOM 792 C CA . HIS A 1 102 ? -9.126 -7.310 24.222 1.00 96.50 102 HIS A CA 1
ATOM 793 C C . HIS A 1 102 ? -9.581 -8.750 24.479 1.00 96.50 102 HIS A C 1
ATOM 795 O O . HIS A 1 102 ? -9.111 -9.676 23.816 1.00 96.50 102 HIS A O 1
ATOM 801 N N . LYS A 1 103 ? -10.523 -8.940 25.408 1.00 97.06 103 LYS A N 1
ATOM 802 C CA . LYS A 1 103 ? -11.095 -10.252 25.714 1.00 97.06 103 LYS A CA 1
ATOM 803 C C . LYS A 1 103 ? -11.795 -10.852 24.492 1.00 97.06 103 LYS A C 1
ATOM 805 O O . LYS A 1 103 ? -11.494 -11.980 24.124 1.00 97.06 103 LYS A O 1
ATOM 810 N N . THR A 1 104 ? -12.631 -10.082 23.794 1.00 96.31 104 THR A N 1
ATOM 811 C CA . THR A 1 104 ? -13.301 -10.538 22.566 1.00 96.31 104 THR A CA 1
ATOM 812 C C . THR A 1 104 ? -12.305 -10.942 21.478 1.00 96.31 104 THR A C 1
ATOM 814 O O . THR A 1 104 ? -12.490 -11.969 20.833 1.00 96.31 104 THR A O 1
ATOM 817 N N . ILE A 1 105 ? -11.221 -10.187 21.286 1.00 96.88 105 ILE A N 1
ATOM 818 C CA . ILE A 1 105 ? -10.154 -10.532 20.334 1.00 96.88 105 ILE A CA 1
ATOM 819 C C . ILE A 1 105 ? -9.490 -11.861 20.715 1.00 96.88 105 ILE A C 1
ATOM 821 O O . ILE A 1 105 ? -9.238 -12.689 19.837 1.00 96.88 105 ILE A O 1
ATOM 825 N N . GLN A 1 106 ? -9.221 -12.085 22.004 1.00 96.69 106 GLN A N 1
ATOM 826 C CA . GLN A 1 106 ? -8.664 -13.348 22.492 1.00 96.69 106 GLN A CA 1
ATOM 827 C C . GLN A 1 106 ? -9.627 -14.517 22.276 1.00 96.69 106 GLN A C 1
ATOM 829 O O . GLN A 1 106 ? -9.199 -15.555 21.769 1.00 96.69 106 GLN A O 1
ATOM 834 N N . ASP A 1 107 ? -10.909 -14.328 22.587 1.00 96.75 107 ASP A N 1
ATOM 835 C CA . ASP A 1 107 ? -11.953 -15.338 22.407 1.00 96.75 107 ASP A CA 1
ATOM 836 C C . ASP A 1 107 ? -12.108 -15.704 20.923 1.00 96.75 107 ASP A C 1
ATOM 838 O O . ASP A 1 107 ? -12.083 -16.882 20.565 1.00 96.75 107 ASP A O 1
ATOM 842 N N . ILE A 1 108 ? -12.165 -14.705 20.033 1.00 96.12 108 ILE A N 1
ATOM 843 C CA . ILE A 1 108 ? -12.198 -14.921 18.579 1.00 96.12 108 ILE A CA 1
ATOM 844 C C . ILE A 1 108 ? -10.951 -15.681 18.131 1.00 96.12 108 ILE A C 1
ATOM 846 O O . ILE A 1 108 ? -11.056 -16.653 17.389 1.00 96.12 108 ILE A O 1
ATOM 850 N N . ASN A 1 109 ? -9.764 -15.276 18.584 1.00 94.38 109 ASN A N 1
ATOM 851 C CA . ASN A 1 109 ? -8.522 -15.940 18.206 1.00 94.38 109 ASN A CA 1
ATOM 852 C C . ASN A 1 109 ? -8.472 -17.396 18.708 1.00 94.38 109 ASN A C 1
ATOM 854 O O . ASN A 1 109 ? -7.952 -18.259 18.001 1.00 94.38 109 ASN A O 1
ATOM 858 N N . HIS A 1 110 ? -9.045 -17.686 19.879 1.00 95.56 110 HIS A N 1
ATOM 859 C CA . HIS A 1 110 ? -9.193 -19.048 20.387 1.00 95.56 110 HIS A CA 1
ATOM 860 C C . HIS A 1 110 ? -10.154 -19.875 19.520 1.00 95.56 110 HIS A C 1
ATOM 862 O O . HIS A 1 110 ? -9.781 -20.961 19.086 1.00 95.56 110 HIS A O 1
ATOM 868 N N . ILE A 1 111 ? -11.337 -19.339 19.192 1.00 96.62 111 ILE A N 1
ATOM 869 C CA . ILE A 1 111 ? -12.326 -19.994 18.314 1.00 96.62 111 ILE A CA 1
ATOM 870 C C . ILE A 1 111 ? -11.741 -20.265 16.923 1.00 96.62 111 ILE A C 1
ATOM 872 O O . ILE A 1 111 ? -11.951 -21.336 16.354 1.00 96.62 111 ILE A O 1
ATOM 876 N N . LEU A 1 112 ? -10.997 -19.308 16.363 1.00 95.88 112 LEU A N 1
ATOM 877 C CA . LEU A 1 112 ? -10.327 -19.491 15.079 1.00 95.88 112 LEU A CA 1
ATOM 878 C C . LEU A 1 112 ? -9.265 -20.592 15.167 1.00 95.88 112 LEU A C 1
ATOM 880 O O . LEU A 1 112 ? -9.205 -21.445 14.291 1.00 95.88 112 LEU A O 1
ATOM 884 N N . ALA A 1 113 ? -8.473 -20.637 16.239 1.00 93.38 113 ALA A N 1
ATOM 885 C CA . ALA A 1 113 ? -7.455 -21.671 16.409 1.00 93.38 113 ALA A CA 1
ATOM 886 C C . ALA A 1 113 ? -8.045 -23.086 16.556 1.00 93.38 113 ALA A C 1
ATOM 888 O O . ALA A 1 113 ? -7.465 -24.035 16.027 1.00 93.38 113 ALA A O 1
ATOM 889 N N . THR A 1 114 ? -9.179 -23.235 17.249 1.00 95.38 114 THR A N 1
ATOM 890 C CA . THR A 1 114 ? -9.799 -24.543 17.526 1.00 95.38 114 THR A CA 1
ATOM 891 C C . THR A 1 114 ? -10.681 -25.040 16.386 1.00 95.38 114 THR A C 1
ATOM 893 O O . THR A 1 114 ? -10.554 -26.193 15.977 1.00 95.38 114 THR A O 1
ATOM 896 N N . ASN A 1 115 ? -11.538 -24.175 15.837 1.00 96.56 115 ASN A N 1
ATOM 897 C CA . ASN A 1 115 ? -12.582 -24.578 14.890 1.00 96.56 115 ASN A CA 1
ATOM 898 C C . ASN A 1 115 ? -12.267 -24.191 13.437 1.00 96.56 115 ASN A C 1
ATOM 900 O O . ASN A 1 115 ? -12.776 -24.818 12.510 1.00 96.56 115 ASN A O 1
ATOM 904 N N . TYR A 1 116 ? -11.426 -23.175 13.217 1.00 95.00 116 TYR A N 1
ATOM 905 C CA . TYR A 1 116 ? -11.186 -22.579 11.898 1.00 95.00 116 TYR A CA 1
ATOM 906 C C . TYR A 1 116 ? -9.698 -22.320 11.649 1.00 95.00 116 TYR A C 1
ATOM 908 O O . TYR A 1 116 ? -9.312 -21.229 11.239 1.00 95.00 116 TYR A O 1
ATOM 916 N N . SER A 1 117 ? -8.850 -23.329 11.870 1.00 91.56 117 SER A N 1
ATOM 917 C CA . SER A 1 117 ? -7.381 -23.196 11.929 1.00 91.56 117 SER A CA 1
ATOM 918 C C . SER A 1 117 ? -6.702 -22.597 10.684 1.00 91.56 117 SER A C 1
ATOM 920 O O . SER A 1 117 ? -5.538 -22.199 10.742 1.00 91.56 117 SER A O 1
ATOM 922 N N . ARG A 1 118 ? -7.418 -22.517 9.556 1.00 91.50 118 ARG A N 1
ATOM 923 C CA . ARG A 1 118 ? -6.975 -21.864 8.314 1.00 91.50 118 ARG A CA 1
ATOM 924 C C . ARG A 1 118 ? -7.207 -20.355 8.284 1.00 91.50 118 ARG A C 1
ATOM 926 O O . ARG A 1 118 ? -6.764 -19.716 7.343 1.00 91.50 118 ARG A O 1
ATOM 933 N N . PHE A 1 119 ? -7.911 -19.799 9.262 1.00 93.06 119 PHE A N 1
ATOM 934 C CA . PHE A 1 119 ? -8.241 -18.385 9.331 1.00 93.06 119 PHE A CA 1
ATOM 935 C C . PHE A 1 119 ? -7.551 -17.733 10.518 1.00 93.06 119 PHE A C 1
ATOM 937 O O . PHE A 1 119 ? -7.400 -18.314 11.593 1.00 93.06 119 PHE A O 1
ATOM 944 N N . THR A 1 120 ? -7.169 -16.481 10.328 1.00 93.06 120 THR A N 1
ATOM 945 C CA . THR A 1 120 ? -6.595 -15.646 11.374 1.00 93.06 120 THR A CA 1
ATOM 946 C C . THR A 1 120 ? -7.249 -14.282 11.389 1.00 93.06 120 THR A C 1
ATOM 948 O O . THR A 1 120 ? -7.682 -13.764 10.358 1.00 93.06 120 THR A O 1
ATOM 951 N N . LEU A 1 121 ? -7.313 -13.690 12.577 1.00 93.00 121 LEU A N 1
ATOM 952 C CA . LEU A 1 121 ? -7.767 -12.320 12.738 1.00 93.00 121 LEU A CA 1
ATOM 953 C C . LEU A 1 121 ? -6.744 -11.360 12.118 1.00 93.00 121 LEU A C 1
ATOM 955 O O . LEU A 1 121 ? -5.552 -11.468 12.409 1.00 93.00 121 LEU A O 1
ATOM 959 N N . VAL A 1 122 ? -7.213 -10.420 11.293 1.00 90.44 122 VAL A N 1
ATOM 960 C CA . VAL A 1 122 ? -6.334 -9.506 10.544 1.00 90.44 122 VAL A CA 1
ATOM 961 C C . VAL A 1 122 ? -5.640 -8.496 11.457 1.00 90.44 122 VAL A C 1
ATOM 963 O O . VAL A 1 122 ? -4.471 -8.185 11.249 1.00 90.44 122 VAL A O 1
ATOM 966 N N . ASN A 1 123 ? -6.335 -7.987 12.478 1.00 90.50 123 ASN A N 1
ATOM 967 C CA . ASN A 1 123 ? -5.752 -7.065 13.450 1.00 90.50 123 ASN A CA 1
ATOM 968 C C . ASN A 1 123 ? -6.088 -7.496 14.882 1.00 90.50 123 ASN A C 1
ATOM 970 O O . ASN A 1 123 ? -7.251 -7.751 15.201 1.00 90.50 123 ASN A O 1
ATOM 974 N N . LYS A 1 124 ? -5.064 -7.575 15.736 1.00 91.75 124 LYS A N 1
ATOM 975 C CA . LYS A 1 124 ? -5.166 -8.011 17.137 1.00 91.75 124 LYS A CA 1
ATOM 976 C C . LYS A 1 124 ? -5.070 -6.857 18.140 1.00 91.75 124 LYS A C 1
ATOM 978 O O . LYS A 1 124 ? -5.221 -7.093 19.333 1.00 91.75 124 LYS A O 1
ATOM 983 N N . GLU A 1 125 ? -4.826 -5.633 17.682 1.00 92.38 125 GLU A N 1
ATOM 984 C CA . GLU A 1 125 ? -4.710 -4.449 18.531 1.00 92.38 125 GLU A CA 1
ATOM 985 C C . GLU A 1 125 ? -6.094 -3.825 18.778 1.00 92.38 125 GLU A C 1
ATOM 987 O O . GLU A 1 125 ? -6.751 -3.395 17.825 1.00 92.38 125 GLU A O 1
ATOM 992 N N . PRO A 1 126 ? -6.560 -3.719 20.039 1.00 93.62 126 PRO A N 1
ATOM 993 C CA . PRO A 1 126 ? -7.858 -3.118 20.357 1.00 93.62 126 PRO A CA 1
ATOM 994 C C . PRO A 1 126 ? -8.020 -1.681 19.838 1.00 93.62 126 PRO A C 1
ATOM 996 O O . PRO A 1 126 ? -9.097 -1.304 19.377 1.00 93.62 126 PRO A O 1
ATOM 999 N N . GLN A 1 127 ? -6.949 -0.882 19.867 1.00 92.44 127 GLN A N 1
ATOM 1000 C CA . GLN A 1 127 ? -6.942 0.524 19.451 1.00 92.44 127 GLN A CA 1
ATOM 1001 C C . GLN A 1 127 ? -7.364 0.698 17.990 1.00 92.44 127 GLN A C 1
ATOM 1003 O O . GLN A 1 127 ? -8.060 1.659 17.657 1.00 92.44 127 GLN A O 1
ATOM 1008 N N . TRP A 1 128 ? -6.991 -0.253 17.128 1.00 91.81 128 TRP A N 1
ATOM 1009 C CA . TRP A 1 128 ? -7.336 -0.222 15.712 1.00 91.81 128 TRP A CA 1
ATOM 1010 C C . TRP A 1 128 ? -8.855 -0.216 15.492 1.00 91.81 128 TRP A C 1
ATOM 1012 O O . TRP A 1 128 ? -9.345 0.482 14.603 1.00 91.81 128 TRP A O 1
ATOM 1022 N N . TYR A 1 129 ? -9.612 -0.930 16.332 1.00 92.75 129 TYR A N 1
ATOM 1023 C CA . TYR A 1 129 ? -11.061 -1.055 16.189 1.00 92.75 129 TYR A CA 1
ATOM 1024 C C . TYR A 1 129 ? -11.805 0.250 16.495 1.00 92.75 129 TYR A C 1
ATOM 1026 O O . TYR A 1 129 ? -12.804 0.533 15.842 1.00 92.75 129 TYR A O 1
ATOM 1034 N N . TYR A 1 130 ? -11.308 1.099 17.397 1.00 93.50 130 TYR A N 1
ATOM 1035 C CA . TYR A 1 130 ? -11.949 2.398 17.643 1.00 93.50 130 TYR A CA 1
ATOM 1036 C C . TYR A 1 130 ? -11.848 3.356 16.452 1.00 93.50 130 TYR A C 1
ATOM 1038 O O . TYR A 1 130 ? -12.710 4.211 16.271 1.00 93.50 130 TYR A O 1
ATOM 1046 N N . GLN A 1 131 ? -10.805 3.206 15.636 1.00 89.44 131 GLN A N 1
ATOM 1047 C CA . GLN A 1 131 ? -10.530 4.093 14.505 1.00 89.44 131 GLN A CA 1
ATOM 1048 C C . GLN A 1 131 ? -11.071 3.556 13.177 1.00 89.44 131 GLN A C 1
ATOM 1050 O O . GLN A 1 131 ? -11.428 4.338 12.299 1.00 89.44 131 GLN A O 1
ATOM 1055 N N . HIS A 1 132 ? -11.099 2.232 13.008 1.00 88.38 132 HIS A N 1
ATOM 1056 C CA . HIS A 1 132 ? -11.258 1.613 11.690 1.00 88.38 132 HIS A CA 1
ATOM 1057 C C . HIS A 1 132 ? -12.310 0.500 11.633 1.00 88.38 132 H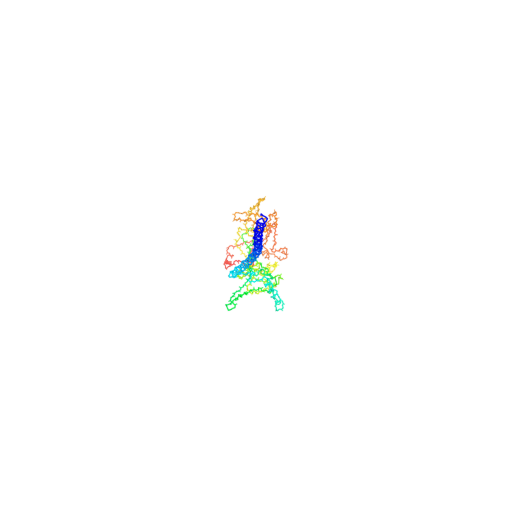IS A C 1
ATOM 1059 O O . HIS A 1 132 ? -12.570 -0.035 10.549 1.00 88.38 132 HIS A O 1
ATOM 1065 N N . ALA A 1 133 ? -12.913 0.109 12.761 1.00 89.88 133 ALA A N 1
ATOM 1066 C CA . ALA A 1 133 ? -13.889 -0.972 12.743 1.00 89.88 133 ALA A CA 1
ATOM 1067 C C . ALA A 1 133 ? -15.134 -0.593 11.941 1.00 89.88 133 ALA A C 1
ATOM 1069 O O . ALA A 1 133 ? -15.623 0.533 11.972 1.00 89.88 133 ALA A O 1
ATOM 1070 N N . THR A 1 134 ? -15.695 -1.586 11.257 1.00 90.50 134 THR A N 1
ATOM 1071 C CA . THR A 1 134 ? -17.059 -1.485 10.738 1.00 90.50 134 THR A CA 1
ATOM 1072 C C . THR A 1 134 ? -17.997 -2.060 11.787 1.00 90.50 134 THR A C 1
ATOM 1074 O O . THR A 1 134 ? -17.806 -3.196 12.221 1.00 90.50 134 THR A O 1
ATOM 1077 N N . PHE A 1 135 ? -19.007 -1.302 12.188 1.00 93.50 135 PHE A N 1
ATOM 1078 C CA . PHE A 1 135 ? -19.963 -1.730 13.199 1.00 93.50 135 PHE A CA 1
ATOM 1079 C C . PHE A 1 135 ? -21.381 -1.304 12.825 1.00 93.50 135 PHE A C 1
ATOM 1081 O O . PHE A 1 135 ? -21.589 -0.433 11.981 1.00 93.50 135 PHE A O 1
ATOM 1088 N N . HIS A 1 136 ? -22.349 -1.957 13.451 1.00 94.19 136 HIS A N 1
ATOM 1089 C CA . HIS A 1 136 ? -23.756 -1.590 13.416 1.00 94.19 136 HIS A CA 1
ATOM 1090 C C . HIS A 1 136 ? -24.228 -1.413 14.850 1.00 94.19 136 HIS A C 1
ATOM 1092 O O . HIS A 1 136 ? -23.748 -2.113 15.743 1.00 94.19 136 HIS A O 1
ATOM 1098 N N . PHE A 1 137 ? -25.160 -0.498 15.072 1.00 94.25 137 PHE A N 1
ATOM 1099 C CA . PHE A 1 137 ? -25.778 -0.339 16.375 1.00 94.25 137 PHE A CA 1
ATOM 1100 C C . PHE A 1 137 ? -27.290 -0.213 16.238 1.00 94.25 137 PHE A C 1
ATOM 1102 O O . PHE A 1 137 ? -27.799 0.178 15.188 1.00 94.25 137 PHE A O 1
ATOM 1109 N N . GLY A 1 138 ? -27.991 -0.578 17.301 1.00 91.88 138 GLY A N 1
ATOM 1110 C CA . GLY A 1 138 ? -29.436 -0.475 17.403 1.00 91.88 138 GLY A CA 1
ATOM 1111 C C . GLY A 1 138 ? -29.853 -0.364 18.859 1.00 91.88 138 GLY A C 1
ATOM 1112 O O . GLY A 1 138 ? -29.083 -0.687 19.764 1.00 91.88 138 GLY A O 1
ATOM 1113 N N . THR A 1 139 ? -31.067 0.114 19.073 1.00 91.00 139 THR A N 1
ATOM 1114 C CA . THR A 1 139 ? -31.653 0.272 20.402 1.00 91.00 139 THR A CA 1
ATOM 1115 C C . THR A 1 139 ? -32.888 -0.596 20.507 1.00 91.00 139 THR A C 1
ATOM 1117 O O . THR A 1 139 ? -33.717 -0.591 19.597 1.00 91.00 139 THR A O 1
ATOM 1120 N N . ASP A 1 140 ? -33.023 -1.303 21.616 1.00 91.44 140 ASP A N 1
ATOM 1121 C CA . ASP A 1 140 ? -34.267 -1.961 21.988 1.00 91.44 140 ASP A CA 1
ATOM 1122 C C . ASP A 1 140 ? -35.040 -1.052 22.950 1.00 91.44 140 ASP A C 1
ATOM 1124 O O . ASP A 1 140 ? -34.510 -0.624 23.979 1.00 91.44 140 ASP A O 1
ATOM 1128 N N . ILE A 1 141 ? -36.274 -0.721 22.566 1.00 87.25 141 ILE A N 1
ATOM 1129 C CA . ILE A 1 141 ? -37.148 0.209 23.287 1.00 87.25 141 ILE A CA 1
ATOM 1130 C C . ILE A 1 141 ? -37.661 -0.432 24.579 1.00 87.25 141 ILE A C 1
ATOM 1132 O O . ILE A 1 141 ? -37.746 0.251 25.598 1.00 87.25 141 ILE A O 1
ATOM 1136 N N . ASP A 1 142 ? -37.946 -1.734 24.562 1.00 89.06 142 ASP A N 1
ATOM 1137 C CA . ASP A 1 142 ? -38.568 -2.419 25.698 1.00 89.06 142 ASP A CA 1
ATOM 1138 C C . ASP A 1 142 ? -37.554 -2.661 26.823 1.00 89.06 142 ASP A C 1
ATOM 1140 O O . ASP A 1 142 ? -37.882 -2.568 28.006 1.00 89.06 142 ASP A O 1
ATOM 1144 N N . THR A 1 143 ? -36.296 -2.928 26.460 1.00 89.00 143 THR A N 1
ATOM 1145 C CA . THR A 1 143 ? -35.202 -3.173 27.413 1.00 89.00 143 THR A CA 1
ATOM 1146 C C . THR A 1 143 ? -34.313 -1.953 27.656 1.00 89.00 143 THR A C 1
ATOM 1148 O O . THR A 1 143 ? -33.360 -2.041 28.435 1.00 89.00 143 THR A O 1
ATOM 1151 N N . ASN A 1 144 ? -34.592 -0.823 26.992 1.00 86.62 144 ASN A N 1
ATOM 1152 C CA . ASN A 1 144 ? -33.798 0.411 27.032 1.00 86.62 144 ASN A CA 1
ATOM 1153 C C . ASN A 1 144 ? -32.285 0.159 26.848 1.00 86.62 144 ASN A C 1
ATOM 1155 O O . ASN A 1 144 ? -31.444 0.746 27.533 1.00 86.62 144 ASN A O 1
ATOM 1159 N N . SER A 1 145 ? -31.943 -0.772 25.954 1.00 89.00 145 SER A N 1
ATOM 1160 C CA . SER A 1 145 ? -30.582 -1.285 25.776 1.00 89.00 145 SER A CA 1
ATOM 1161 C C . SER A 1 145 ? -30.025 -0.932 24.402 1.00 89.00 145 SER A C 1
ATOM 1163 O O . SER A 1 145 ? -30.727 -0.972 23.391 1.00 89.00 145 SER A O 1
ATOM 1165 N N . ILE A 1 146 ? -28.733 -0.602 24.361 1.00 89.25 146 ILE A N 1
ATOM 1166 C CA . ILE A 1 146 ? -28.003 -0.327 23.121 1.00 89.25 146 ILE A CA 1
ATOM 1167 C C . ILE A 1 146 ? -27.179 -1.558 22.762 1.00 89.25 146 ILE A C 1
ATOM 1169 O O . ILE A 1 146 ? -26.320 -1.994 23.529 1.00 89.25 146 ILE A O 1
ATOM 1173 N N . TYR A 1 147 ? -27.403 -2.084 21.565 1.00 92.88 147 TYR A N 1
ATOM 1174 C CA . TYR A 1 147 ? -26.633 -3.184 21.004 1.00 92.88 147 TYR A CA 1
ATOM 1175 C C . TYR A 1 147 ? -25.637 -2.637 19.998 1.00 92.88 147 TYR A C 1
ATOM 1177 O O . TYR A 1 147 ? -26.022 -1.947 19.056 1.00 92.88 147 TYR A O 1
ATOM 1185 N N . ILE A 1 148 ? -24.359 -2.974 20.167 1.00 93.94 148 ILE A N 1
ATOM 1186 C CA . ILE A 1 148 ? -23.302 -2.625 19.216 1.00 93.94 148 ILE A CA 1
ATOM 1187 C C . ILE A 1 148 ? -22.673 -3.916 18.703 1.00 93.94 148 ILE A C 1
ATOM 1189 O O . ILE A 1 148 ? -22.090 -4.689 19.458 1.00 93.94 148 ILE A O 1
ATOM 1193 N N . THR A 1 149 ? -22.786 -4.147 17.398 1.00 94.88 149 THR A N 1
ATOM 1194 C CA . THR A 1 149 ? -22.200 -5.298 16.710 1.00 94.88 149 THR A CA 1
ATOM 1195 C C . THR A 1 149 ? -20.986 -4.847 15.917 1.00 94.88 149 THR A C 1
ATOM 1197 O O . THR A 1 149 ? -21.114 -4.152 14.907 1.00 94.88 149 THR A O 1
ATOM 1200 N N . ILE A 1 150 ? -19.801 -5.264 16.355 1.00 94.88 150 ILE A N 1
ATOM 1201 C CA . ILE A 1 150 ? -18.530 -4.936 15.704 1.00 94.88 150 ILE A CA 1
ATOM 1202 C C . ILE A 1 150 ? -18.126 -6.076 14.768 1.00 94.88 150 ILE A C 1
ATOM 1204 O O . ILE A 1 150 ? -18.150 -7.245 15.154 1.00 94.88 150 ILE A O 1
ATOM 1208 N N . LYS A 1 151 ? -17.722 -5.746 13.538 1.00 92.69 151 LYS A N 1
ATOM 1209 C CA . LYS A 1 151 ? -17.188 -6.721 12.581 1.00 92.69 151 LYS A CA 1
ATOM 1210 C C . LYS A 1 151 ? -15.679 -6.861 12.753 1.00 92.69 151 LYS A C 1
ATOM 1212 O O . LYS A 1 151 ? -14.934 -5.898 12.580 1.00 92.69 151 LYS A O 1
ATOM 1217 N N . PHE A 1 152 ? -15.245 -8.087 13.025 1.00 93.19 152 PHE A N 1
ATOM 1218 C CA . PHE A 1 152 ? -13.843 -8.463 13.159 1.00 93.19 152 PHE A CA 1
ATOM 1219 C C . PHE A 1 152 ? -13.350 -9.097 11.850 1.00 93.19 152 PHE A C 1
ATOM 1221 O O . PHE A 1 152 ? -13.816 -10.182 11.496 1.00 93.19 152 PHE A O 1
ATOM 1228 N N . PRO A 1 153 ? -12.462 -8.433 11.086 1.00 91.19 153 PRO A N 1
ATOM 1229 C CA . PRO A 1 153 ? -12.002 -8.956 9.805 1.00 91.19 153 PRO A CA 1
ATOM 1230 C C . PRO A 1 153 ? -11.117 -10.191 10.004 1.00 91.19 153 PRO A C 1
ATOM 1232 O O . PRO A 1 153 ? -10.122 -10.153 10.732 1.00 91.19 153 PRO A O 1
ATOM 1235 N N . VAL A 1 154 ? -11.465 -11.274 9.313 1.00 91.94 154 VAL A N 1
ATOM 1236 C CA . VAL A 1 154 ? -10.711 -12.532 9.282 1.00 91.94 154 VAL A CA 1
ATOM 1237 C C . VAL A 1 154 ? -10.153 -12.773 7.885 1.00 91.94 154 VAL A C 1
ATOM 1239 O O . VAL A 1 154 ? -10.770 -12.399 6.889 1.00 91.94 154 VAL A O 1
ATOM 1242 N N . SER A 1 155 ? -8.982 -13.393 7.815 1.00 90.44 155 SER A N 1
ATOM 1243 C CA . SER A 1 155 ? -8.273 -13.680 6.569 1.00 90.44 155 SER A CA 1
ATOM 1244 C C . SER A 1 155 ? -7.748 -15.116 6.579 1.00 90.44 155 SER A C 1
ATOM 1246 O O . SER A 1 155 ? -7.325 -15.585 7.638 1.00 90.44 155 SER A O 1
ATOM 1248 N N . PRO A 1 156 ? -7.754 -15.820 5.431 1.00 89.38 156 PRO A N 1
ATOM 1249 C CA . PRO A 1 156 ? -7.056 -17.098 5.298 1.00 89.38 156 PRO A CA 1
ATOM 1250 C C . PRO A 1 156 ? -5.526 -16.927 5.292 1.00 89.38 156 PRO A C 1
ATOM 1252 O O . PRO A 1 156 ? -4.787 -17.844 5.637 1.00 89.38 156 PRO A O 1
ATOM 1255 N N . GLU A 1 157 ? -5.043 -15.739 4.924 1.00 88.62 157 GLU A N 1
ATOM 1256 C CA . GLU A 1 157 ? -3.626 -15.389 4.940 1.00 88.62 157 GLU A CA 1
ATOM 1257 C C . GLU A 1 157 ? -3.250 -14.736 6.271 1.00 88.62 157 GLU A C 1
ATOM 1259 O O . GLU A 1 157 ? -3.909 -13.788 6.710 1.00 88.62 157 GLU A O 1
ATOM 1264 N N . LYS A 1 158 ? -2.166 -15.230 6.882 1.00 87.12 158 LYS A N 1
ATOM 1265 C CA . LYS A 1 158 ? -1.622 -14.704 8.147 1.00 87.12 158 LYS A CA 1
ATOM 1266 C C . LYS A 1 158 ? -0.965 -13.338 7.988 1.00 87.12 158 LYS A C 1
ATOM 1268 O O . LYS A 1 158 ? -0.995 -12.533 8.909 1.00 87.12 158 LYS A O 1
ATOM 1273 N N . GLU A 1 159 ? -0.356 -13.111 6.830 1.00 89.94 159 GLU A N 1
ATOM 1274 C CA . GLU A 1 159 ? 0.383 -11.898 6.497 1.00 89.94 159 GLU A CA 1
ATOM 1275 C C . GLU A 1 159 ? -0.286 -11.206 5.307 1.00 89.94 159 GLU A C 1
ATOM 1277 O O . GLU A 1 159 ? -0.774 -11.889 4.399 1.00 89.94 159 GLU A O 1
ATOM 1282 N N . PRO A 1 160 ? -0.294 -9.865 5.260 1.00 90.81 160 PRO A N 1
ATOM 1283 C CA . PRO A 1 160 ? -0.854 -9.143 4.131 1.00 90.81 160 PRO A CA 1
ATOM 1284 C C . PRO A 1 160 ? -0.065 -9.427 2.849 1.00 90.81 160 PRO A C 1
ATOM 1286 O O . PRO A 1 160 ? 1.162 -9.572 2.853 1.00 90.81 160 PRO A O 1
ATOM 1289 N N . LEU A 1 161 ? -0.776 -9.462 1.721 1.00 93.38 161 LEU A N 1
ATOM 1290 C CA . LEU A 1 161 ? -0.144 -9.561 0.410 1.00 93.38 161 LEU A CA 1
ATOM 1291 C C . LEU A 1 161 ? 0.644 -8.280 0.116 1.00 93.38 161 LEU A C 1
ATOM 1293 O O . LEU A 1 161 ? 0.205 -7.167 0.419 1.00 93.38 161 LEU A O 1
ATOM 1297 N N . LYS A 1 162 ? 1.794 -8.434 -0.538 1.00 95.00 162 LYS A N 1
ATOM 1298 C CA . LYS A 1 162 ? 2.586 -7.305 -1.029 1.00 95.00 162 LYS A CA 1
ATOM 1299 C C . LYS A 1 162 ? 1.979 -6.807 -2.329 1.00 95.00 162 LYS A C 1
ATOM 1301 O O . LYS A 1 162 ? 1.960 -7.540 -3.315 1.00 95.00 162 LYS A O 1
ATOM 1306 N N . LEU A 1 163 ? 1.486 -5.574 -2.306 1.00 94.56 163 LEU A N 1
ATOM 1307 C CA . LEU A 1 163 ? 0.881 -4.907 -3.451 1.00 94.56 163 LEU A CA 1
ATOM 1308 C C . LEU A 1 163 ? 1.924 -4.083 -4.213 1.00 94.56 163 LEU A C 1
ATOM 1310 O O . LEU A 1 163 ? 2.594 -3.233 -3.629 1.00 94.56 163 LEU A O 1
ATOM 1314 N N . TYR A 1 164 ? 2.002 -4.302 -5.519 1.00 94.75 164 TYR A N 1
ATOM 1315 C CA . TYR A 1 164 ? 2.837 -3.572 -6.462 1.00 94.75 164 TYR A CA 1
ATOM 1316 C C . TYR A 1 164 ? 1.948 -2.867 -7.483 1.00 94.75 164 TYR A C 1
ATOM 1318 O O . TYR A 1 164 ? 1.048 -3.481 -8.055 1.00 94.75 164 TYR A O 1
ATOM 1326 N N . GLU A 1 165 ? 2.216 -1.587 -7.719 1.00 94.38 165 GLU A N 1
ATOM 1327 C CA . GLU A 1 165 ? 1.679 -0.858 -8.866 1.00 94.38 165 GLU A CA 1
ATOM 1328 C C . GLU A 1 165 ? 2.582 -1.100 -10.074 1.00 94.38 165 GLU A C 1
ATOM 1330 O O . GLU A 1 165 ? 3.807 -1.004 -9.976 1.00 94.38 165 GLU A O 1
ATOM 1335 N N . ILE A 1 166 ? 1.975 -1.439 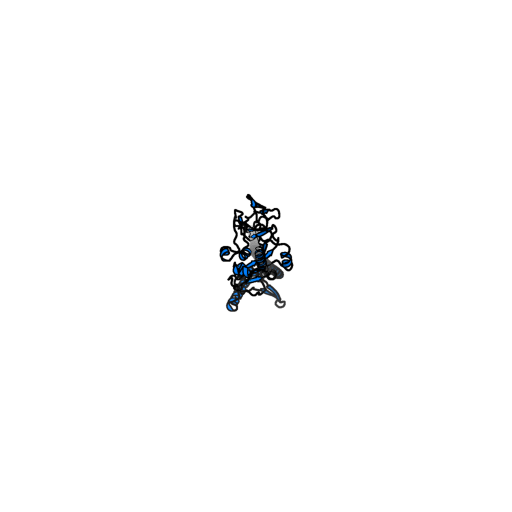-11.207 1.00 93.88 166 ILE A N 1
ATOM 1336 C CA . ILE A 1 166 ? 2.692 -1.723 -12.444 1.00 93.88 166 ILE A CA 1
ATOM 1337 C C . ILE A 1 166 ? 2.582 -0.505 -13.347 1.00 93.88 166 ILE A C 1
ATOM 1339 O O . ILE A 1 166 ? 1.495 -0.111 -13.768 1.00 93.88 166 ILE A O 1
ATOM 1343 N N . ILE A 1 167 ? 3.735 0.063 -13.682 1.00 92.00 167 ILE A N 1
ATOM 1344 C CA . ILE A 1 167 ? 3.843 1.209 -14.578 1.00 92.00 167 ILE A CA 1
ATOM 1345 C C . ILE A 1 167 ? 4.633 0.763 -15.807 1.00 92.00 167 ILE A C 1
ATOM 1347 O O . ILE A 1 167 ? 5.781 0.334 -15.697 1.00 92.00 167 ILE A O 1
ATOM 1351 N N . SER A 1 168 ? 4.010 0.853 -16.982 1.00 92.00 168 SER A N 1
ATOM 1352 C CA . SER A 1 168 ? 4.674 0.616 -18.265 1.00 92.00 168 SER A CA 1
ATOM 1353 C C . SER A 1 168 ? 5.216 1.939 -18.796 1.00 92.00 168 SER A C 1
ATOM 1355 O O . SER A 1 168 ? 4.479 2.922 -18.866 1.00 92.00 168 SER A O 1
ATOM 1357 N N . LEU A 1 169 ? 6.499 1.968 -19.158 1.00 92.06 169 LEU A N 1
ATOM 1358 C CA . LEU A 1 169 ? 7.189 3.156 -19.656 1.00 92.06 169 LEU A CA 1
ATOM 1359 C C . LEU A 1 169 ? 7.841 2.856 -21.016 1.00 92.06 169 LEU A C 1
ATOM 1361 O O . LEU A 1 169 ? 8.353 1.750 -21.215 1.00 92.06 169 LEU A O 1
ATOM 1365 N N . PRO A 1 170 ? 7.833 3.808 -21.966 1.00 91.94 170 PRO A N 1
ATOM 1366 C CA . PRO A 1 170 ? 8.423 3.602 -23.283 1.00 91.94 170 PRO A CA 1
ATOM 1367 C C . PRO A 1 170 ? 9.956 3.565 -23.206 1.00 91.94 170 PRO A C 1
ATOM 1369 O O . PRO A 1 170 ? 10.576 4.400 -22.556 1.00 91.94 170 PRO A O 1
ATOM 1372 N N . VAL A 1 171 ? 10.595 2.627 -23.899 1.00 91.62 171 VAL A N 1
ATOM 1373 C CA . VAL A 1 171 ? 12.062 2.499 -23.952 1.00 91.62 171 VAL A CA 1
ATOM 1374 C C . VAL A 1 171 ? 12.536 2.783 -25.379 1.00 91.62 171 VAL A C 1
ATOM 1376 O O . VAL A 1 171 ? 12.024 2.146 -26.300 1.00 91.62 171 VAL A O 1
ATOM 1379 N N . PRO A 1 172 ? 13.484 3.708 -25.616 1.00 89.81 172 PRO A N 1
ATOM 1380 C CA . PRO A 1 172 ? 13.939 4.043 -26.959 1.00 89.81 172 PRO A CA 1
ATOM 1381 C C . PRO A 1 172 ? 14.568 2.836 -27.660 1.00 89.81 172 PRO A C 1
ATOM 1383 O O . PRO A 1 172 ? 15.149 1.944 -27.035 1.00 89.81 172 PRO A O 1
ATOM 1386 N N . ILE A 1 173 ? 14.458 2.815 -28.985 1.00 85.25 173 ILE A N 1
ATOM 1387 C CA . ILE A 1 173 ? 15.028 1.747 -29.825 1.00 85.25 173 ILE A CA 1
ATOM 1388 C C . ILE A 1 173 ? 16.516 1.983 -30.078 1.00 85.25 173 ILE A C 1
ATOM 1390 O O . ILE A 1 173 ? 17.292 1.035 -30.180 1.00 85.25 173 ILE A O 1
ATOM 1394 N N . ASN A 1 174 ? 16.927 3.246 -30.158 1.00 79.94 174 ASN A N 1
ATOM 1395 C CA . ASN A 1 174 ? 18.325 3.637 -30.249 1.00 79.94 174 ASN A CA 1
ATOM 1396 C C . ASN A 1 174 ? 18.555 4.980 -29.529 1.00 79.94 174 ASN A C 1
ATOM 1398 O O . ASN A 1 174 ? 17.625 5.622 -29.047 1.00 79.94 174 ASN A O 1
ATOM 1402 N N . ALA A 1 175 ? 19.811 5.414 -29.479 1.00 73.44 175 ALA A N 1
ATOM 1403 C CA . ALA A 1 175 ? 20.219 6.640 -28.805 1.00 73.44 175 ALA A CA 1
ATOM 1404 C C . ALA A 1 175 ? 19.591 7.929 -29.363 1.00 73.44 175 ALA A C 1
ATOM 1406 O O . ALA A 1 175 ? 19.460 8.897 -28.617 1.00 73.44 175 ALA A O 1
ATOM 1407 N N . THR A 1 176 ? 19.249 7.953 -30.650 1.00 72.12 176 THR A N 1
ATOM 1408 C CA . THR A 1 176 ? 18.969 9.177 -31.420 1.00 72.12 176 THR A CA 1
ATOM 1409 C C . THR A 1 176 ? 17.541 9.257 -31.954 1.00 72.12 176 THR A C 1
ATOM 1411 O O . THR A 1 176 ? 17.163 10.257 -32.554 1.00 72.12 176 THR A O 1
ATOM 1414 N N . SER A 1 177 ? 16.740 8.218 -31.750 1.00 76.75 177 SER A N 1
ATOM 1415 C CA . SER A 1 177 ? 15.393 8.090 -32.283 1.00 76.75 177 SER A CA 1
ATOM 1416 C C . SER A 1 177 ? 14.352 8.465 -31.241 1.00 76.75 177 SER A C 1
ATOM 1418 O O . SER A 1 177 ? 14.459 8.137 -30.061 1.00 76.75 177 SER A O 1
ATOM 1420 N N . SER A 1 178 ? 13.291 9.097 -31.724 1.00 80.81 178 SER A N 1
ATOM 1421 C CA . SER A 1 178 ? 12.031 9.325 -31.022 1.00 80.81 178 SER A CA 1
ATOM 1422 C C . SER A 1 178 ? 11.120 8.089 -30.995 1.00 80.81 178 SER A C 1
ATOM 1424 O O . SER A 1 178 ? 10.057 8.132 -30.371 1.00 80.81 178 SER A O 1
ATOM 1426 N N . HIS A 1 179 ? 11.495 6.994 -31.666 1.00 85.69 179 HIS A N 1
ATOM 1427 C CA . HIS A 1 179 ? 10.773 5.724 -31.625 1.00 85.69 179 HIS A CA 1
ATOM 1428 C C . HIS A 1 179 ? 11.096 4.953 -30.342 1.00 85.69 179 HIS A C 1
ATOM 1430 O O . HIS A 1 179 ? 12.240 4.909 -29.877 1.00 85.69 179 HIS A O 1
ATOM 1436 N N . ALA A 1 180 ? 10.085 4.284 -29.804 1.00 89.88 180 ALA A N 1
ATOM 1437 C CA . ALA A 1 180 ? 10.195 3.520 -28.575 1.00 89.88 180 ALA A CA 1
ATOM 1438 C C . ALA A 1 180 ? 9.517 2.161 -28.684 1.00 89.88 180 ALA A C 1
ATOM 1440 O O . ALA A 1 180 ? 8.745 1.880 -29.599 1.00 89.88 180 ALA A O 1
ATOM 1441 N N . THR A 1 181 ? 9.792 1.315 -27.708 1.00 90.56 181 THR A N 1
ATOM 1442 C CA . THR A 1 181 ? 9.082 0.068 -27.472 1.00 90.56 181 THR A CA 1
ATOM 1443 C C . THR A 1 181 ? 8.441 0.126 -26.103 1.00 90.56 181 THR A C 1
ATOM 1445 O O . THR A 1 181 ? 9.068 0.593 -25.154 1.00 90.56 181 THR A O 1
ATOM 1448 N N . MET A 1 182 ? 7.218 -0.368 -25.985 1.00 91.38 182 MET A N 1
ATOM 1449 C CA . MET A 1 182 ? 6.466 -0.327 -24.735 1.00 91.38 182 MET A CA 1
ATOM 1450 C C . MET A 1 182 ? 5.721 -1.641 -24.525 1.00 91.38 182 MET A C 1
ATOM 1452 O O . MET A 1 182 ? 5.343 -2.313 -25.487 1.00 91.38 182 MET A O 1
ATOM 1456 N N . LEU A 1 183 ? 5.534 -2.017 -23.262 1.00 92.25 183 LEU A N 1
ATOM 1457 C CA . LEU A 1 183 ? 4.730 -3.173 -22.885 1.00 92.25 183 LEU A CA 1
ATOM 1458 C C . LEU A 1 183 ? 3.248 -2.808 -22.860 1.00 92.25 183 LEU A C 1
ATOM 1460 O O . LEU A 1 183 ? 2.867 -1.798 -22.262 1.00 92.25 183 LEU A O 1
ATOM 1464 N N . PHE A 1 184 ? 2.429 -3.659 -23.471 1.00 89.38 184 PHE A N 1
ATOM 1465 C CA . PHE A 1 184 ? 0.972 -3.544 -23.494 1.00 89.38 184 PHE A CA 1
ATOM 1466 C C . PHE A 1 184 ? 0.308 -4.712 -22.758 1.00 89.38 184 PHE A C 1
ATOM 1468 O O . PHE A 1 184 ? 0.934 -5.739 -22.498 1.00 89.38 184 PHE A O 1
ATOM 1475 N N . ASN A 1 185 ? -0.984 -4.547 -22.450 1.00 88.56 185 ASN A N 1
ATOM 1476 C CA . ASN A 1 185 ? -1.833 -5.559 -21.808 1.00 88.56 185 ASN A CA 1
ATOM 1477 C C . ASN A 1 185 ? -1.294 -6.055 -20.454 1.00 88.56 185 ASN A C 1
ATOM 1479 O O . ASN A 1 185 ? -1.417 -7.232 -20.118 1.00 88.56 185 ASN A O 1
ATOM 1483 N N . LEU A 1 186 ? -0.684 -5.154 -19.682 1.00 92.31 186 LEU A N 1
ATOM 1484 C CA . LEU A 1 186 ? -0.313 -5.422 -18.299 1.00 92.31 186 LEU A CA 1
ATOM 1485 C C . LEU A 1 186 ? -1.469 -5.049 -17.361 1.00 92.31 186 LEU A C 1
ATOM 1487 O O . LEU A 1 186 ? -2.125 -4.033 -17.601 1.00 92.31 186 LEU A O 1
ATOM 1491 N N . PRO A 1 187 ? -1.699 -5.829 -16.290 1.00 94.50 187 PRO A N 1
ATOM 1492 C CA . PRO A 1 187 ? -2.602 -5.416 -15.224 1.00 94.50 187 PRO A CA 1
ATOM 1493 C C . PRO A 1 187 ? -2.037 -4.188 -14.503 1.00 94.50 187 PRO A C 1
ATOM 1495 O O . PRO A 1 187 ? -0.825 -3.967 -14.502 1.00 94.50 187 PRO A O 1
ATOM 1498 N N . GLN A 1 188 ? -2.901 -3.410 -13.854 1.00 95.06 188 GLN A N 1
ATOM 1499 C CA . GLN A 1 188 ? -2.478 -2.199 -13.136 1.00 95.06 188 GLN A CA 1
ATOM 1500 C C . GLN A 1 188 ? -1.783 -2.509 -11.807 1.00 95.06 188 GLN A C 1
ATOM 1502 O O . GLN A 1 188 ? -0.881 -1.780 -11.394 1.00 95.06 188 GLN A O 1
ATOM 1507 N N . TYR A 1 189 ? -2.174 -3.600 -11.150 1.00 96.06 189 TYR A N 1
ATOM 1508 C CA . TYR A 1 189 ? -1.595 -4.020 -9.883 1.00 96.06 189 TYR A CA 1
ATOM 1509 C C . TYR A 1 189 ? -1.316 -5.521 -9.845 1.00 96.06 189 TYR A C 1
ATOM 1511 O O . TYR A 1 189 ? -2.059 -6.337 -10.398 1.00 96.06 189 TYR A O 1
ATOM 1519 N N . LEU A 1 190 ? -0.265 -5.873 -9.110 1.00 96.38 190 LEU A N 1
ATOM 1520 C CA . LEU A 1 190 ? 0.094 -7.236 -8.736 1.00 96.38 190 LEU A CA 1
ATOM 1521 C C . LEU A 1 190 ? 0.123 -7.325 -7.214 1.00 96.38 190 LEU A C 1
ATOM 1523 O O . LEU A 1 190 ? 0.865 -6.590 -6.569 1.00 96.38 190 LEU A O 1
ATOM 1527 N N . ALA A 1 191 ? -0.639 -8.244 -6.637 1.00 95.56 191 ALA A N 1
ATOM 1528 C CA . ALA A 1 191 ? -0.506 -8.606 -5.236 1.00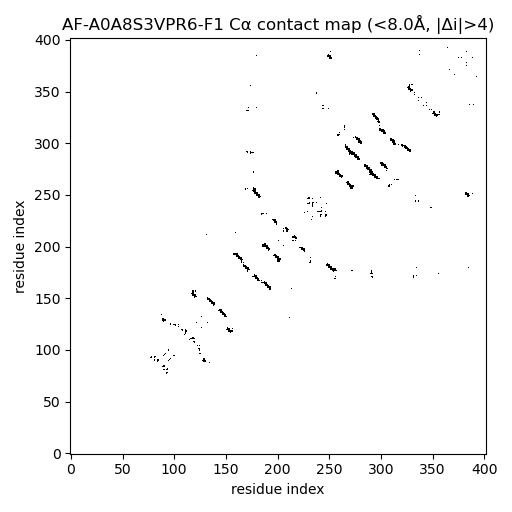 95.56 191 ALA A CA 1
ATOM 1529 C C . ALA A 1 191 ? 0.071 -10.017 -5.127 1.00 95.56 191 ALA A C 1
ATOM 1531 O O . ALA A 1 191 ? -0.436 -10.946 -5.752 1.00 95.56 191 ALA A O 1
ATOM 1532 N N . ILE A 1 192 ? 1.127 -10.183 -4.333 1.00 95.75 192 ILE A N 1
ATOM 1533 C CA . ILE A 1 192 ? 1.785 -11.474 -4.109 1.00 95.75 192 ILE A CA 1
ATOM 1534 C C . ILE A 1 192 ? 1.744 -11.843 -2.628 1.00 95.75 192 ILE A C 1
ATOM 1536 O O . ILE A 1 192 ? 1.914 -10.998 -1.746 1.00 95.75 192 ILE A O 1
ATOM 1540 N N . THR A 1 193 ? 1.511 -13.120 -2.359 1.00 94.62 193 THR A N 1
ATOM 1541 C CA . THR A 1 193 ? 1.576 -13.690 -1.009 1.00 94.62 193 THR A CA 1
ATOM 1542 C C . THR A 1 193 ? 2.966 -13.525 -0.392 1.00 94.62 193 THR A C 1
ATOM 1544 O O . THR A 1 193 ? 3.981 -13.499 -1.091 1.00 94.62 193 THR A O 1
ATOM 1547 N N . SER A 1 194 ? 3.036 -13.426 0.938 1.00 92.38 194 SER A N 1
ATOM 1548 C CA . SER A 1 194 ? 4.300 -13.245 1.674 1.00 92.38 194 SER A CA 1
ATOM 1549 C C . SER A 1 194 ? 5.303 -14.380 1.428 1.00 92.38 194 SER A C 1
ATOM 1551 O O . SER A 1 194 ? 6.505 -14.135 1.331 1.00 92.38 194 SER A O 1
ATOM 1553 N N . HIS A 1 195 ? 4.789 -15.597 1.259 1.00 92.94 195 HIS A N 1
ATOM 1554 C CA . HIS A 1 195 ? 5.526 -16.820 0.953 1.00 92.94 195 HIS A CA 1
ATOM 1555 C C . HIS A 1 195 ? 5.760 -17.034 -0.559 1.00 92.94 195 HIS A C 1
ATOM 1557 O O . HIS A 1 195 ? 6.352 -18.037 -0.945 1.00 92.94 195 HIS A O 1
ATOM 1563 N N . GLN A 1 196 ? 5.318 -16.096 -1.408 1.00 92.50 196 GLN A N 1
ATOM 1564 C CA . GLN A 1 196 ? 5.560 -16.050 -2.857 1.00 92.50 196 GLN A CA 1
ATOM 1565 C C . GLN A 1 196 ? 5.119 -17.297 -3.644 1.00 92.50 196 GLN A C 1
ATOM 1567 O O . GLN A 1 196 ? 5.681 -17.588 -4.695 1.00 92.50 196 GLN A O 1
ATOM 1572 N N . GLN A 1 197 ? 4.109 -18.036 -3.175 1.00 94.31 197 GLN A N 1
ATOM 1573 C CA . GLN A 1 197 ? 3.577 -19.195 -3.917 1.00 94.31 197 GLN A CA 1
ATOM 1574 C C . GLN A 1 197 ? 2.367 -18.840 -4.774 1.00 94.31 197 GLN A C 1
ATOM 1576 O O . GLN A 1 197 ? 2.108 -19.502 -5.781 1.00 94.31 197 GLN A O 1
ATOM 1581 N N . TYR A 1 198 ? 1.654 -17.777 -4.408 1.00 95.75 198 TYR A N 1
ATOM 1582 C CA . TYR A 1 198 ? 0.482 -17.314 -5.134 1.00 95.75 198 TYR A CA 1
ATOM 1583 C C . TYR A 1 198 ? 0.491 -15.806 -5.351 1.00 95.75 198 TYR A C 1
ATOM 1585 O O . TYR A 1 198 ? 1.031 -15.046 -4.537 1.00 95.75 198 TYR A O 1
ATOM 1593 N N . TYR A 1 199 ? -0.160 -15.384 -6.430 1.00 96.06 199 TYR A N 1
ATOM 1594 C CA . TYR A 1 199 ? -0.358 -13.990 -6.796 1.00 96.06 199 TYR A CA 1
ATOM 1595 C C . TYR A 1 199 ? -1.778 -13.741 -7.308 1.00 96.06 199 TYR A C 1
ATOM 1597 O O . TYR A 1 199 ? -2.503 -14.661 -7.681 1.00 96.06 199 TYR A O 1
ATOM 1605 N N . VAL A 1 200 ? -2.176 -12.478 -7.353 1.00 95.50 200 VAL A N 1
ATOM 1606 C CA . VAL A 1 200 ? -3.421 -12.026 -7.970 1.00 95.50 200 VAL A CA 1
ATOM 1607 C C . VAL A 1 200 ? -3.184 -10.694 -8.664 1.00 95.50 200 VAL A C 1
ATOM 1609 O O . VAL A 1 200 ? -2.410 -9.857 -8.196 1.00 95.50 200 VAL A O 1
ATOM 1612 N N . THR A 1 201 ? -3.837 -10.500 -9.803 1.00 95.31 201 THR A N 1
ATOM 1613 C CA . THR A 1 201 ? -3.810 -9.242 -10.547 1.00 95.31 201 THR A CA 1
ATOM 1614 C C . THR A 1 201 ? -5.076 -8.440 -10.271 1.00 95.31 201 THR A C 1
ATOM 1616 O O . THR A 1 201 ? -6.160 -8.990 -10.037 1.00 95.31 201 THR A O 1
ATOM 1619 N N . MET A 1 202 ? -4.936 -7.118 -10.245 1.00 93.62 202 MET A N 1
ATOM 1620 C CA . MET A 1 202 ? -6.037 -6.214 -9.926 1.00 93.62 202 MET A CA 1
ATOM 1621 C C . MET A 1 202 ? -6.008 -4.969 -10.804 1.00 93.62 202 MET A C 1
ATOM 1623 O O . MET A 1 202 ? -4.950 -4.499 -11.223 1.00 93.62 202 MET A O 1
ATOM 1627 N N . GLU A 1 203 ? -7.196 -4.427 -11.024 1.00 93.06 203 GLU A N 1
ATOM 1628 C CA . GLU A 1 203 ? -7.440 -3.142 -11.661 1.00 93.06 203 GLU A CA 1
ATOM 1629 C C . GLU A 1 203 ? -7.748 -2.076 -10.600 1.00 93.06 203 GLU A C 1
ATOM 1631 O O . GLU A 1 203 ? -8.084 -2.381 -9.450 1.00 93.06 203 GLU A O 1
ATOM 1636 N N . LYS A 1 204 ? -7.704 -0.797 -10.983 1.00 91.75 204 LYS A N 1
ATOM 1637 C CA . LYS A 1 204 ? -8.097 0.330 -10.114 1.00 91.75 204 LYS A CA 1
ATOM 1638 C C . LYS A 1 204 ? -9.498 0.165 -9.521 1.00 91.75 204 LYS A C 1
ATOM 1640 O O . LYS A 1 204 ? -9.711 0.529 -8.368 1.00 91.75 204 LYS A O 1
ATOM 1645 N N . ALA A 1 205 ? -10.433 -0.398 -10.288 1.00 91.44 205 ALA A N 1
ATOM 1646 C CA . ALA A 1 205 ? -11.801 -0.641 -9.834 1.00 91.44 205 ALA A CA 1
ATOM 1647 C C . ALA A 1 205 ? -11.865 -1.636 -8.664 1.00 91.44 205 ALA A C 1
ATOM 1649 O O . ALA A 1 205 ? -12.687 -1.464 -7.768 1.00 91.44 205 ALA A O 1
ATOM 1650 N N . ASP A 1 206 ? -10.969 -2.626 -8.628 1.00 91.00 206 ASP A N 1
ATOM 1651 C CA . ASP A 1 206 ? -10.906 -3.575 -7.518 1.00 91.00 206 ASP A CA 1
ATOM 1652 C C . ASP A 1 206 ? -10.448 -2.866 -6.241 1.00 91.00 206 ASP A C 1
ATOM 1654 O O . ASP A 1 206 ? -11.120 -2.932 -5.212 1.00 91.00 206 ASP A O 1
ATOM 1658 N N . LEU A 1 207 ? -9.343 -2.113 -6.315 1.00 90.62 207 LEU A N 1
ATOM 1659 C CA . LEU A 1 207 ? -8.807 -1.389 -5.158 1.00 90.62 207 LEU A CA 1
ATOM 1660 C C . LEU A 1 207 ? -9.759 -0.312 -4.629 1.00 90.62 207 LEU A C 1
ATOM 1662 O O . LEU A 1 207 ? -9.742 -0.041 -3.430 1.00 90.62 207 LEU A O 1
ATOM 1666 N N . ALA A 1 208 ? -10.612 0.263 -5.480 1.00 89.25 208 ALA A N 1
ATOM 1667 C CA . ALA A 1 208 ? -11.625 1.235 -5.067 1.00 89.25 208 ALA A CA 1
ATOM 1668 C C . ALA A 1 208 ? -12.658 0.651 -4.085 1.00 89.25 208 ALA A C 1
ATOM 1670 O O . ALA A 1 208 ? -13.252 1.392 -3.305 1.00 89.25 208 ALA A O 1
ATOM 1671 N N . THR A 1 209 ? -12.857 -0.670 -4.089 1.00 87.88 209 THR A N 1
ATOM 1672 C CA . THR A 1 209 ? -13.748 -1.354 -3.136 1.00 87.88 209 THR A CA 1
ATOM 1673 C C . THR A 1 209 ? -13.074 -1.676 -1.799 1.00 87.88 209 THR A C 1
ATOM 1675 O O . THR A 1 209 ? -13.747 -2.055 -0.838 1.00 87.88 209 THR A O 1
ATOM 1678 N N . CYS A 1 210 ? -11.750 -1.527 -1.713 1.00 89.56 210 CYS A N 1
ATOM 1679 C CA . CYS A 1 210 ? -10.984 -1.836 -0.516 1.00 89.56 210 CYS A CA 1
ATOM 1680 C C . CYS A 1 210 ? -10.912 -0.626 0.424 1.00 89.56 210 CYS A C 1
ATOM 1682 O O . CYS A 1 210 ? -10.709 0.513 0.005 1.00 89.56 210 CYS A O 1
ATOM 1684 N N . LYS A 1 211 ? -10.992 -0.877 1.733 1.00 87.31 211 LYS A N 1
ATOM 1685 C CA . LYS A 1 211 ? -10.782 0.153 2.758 1.00 87.31 211 LYS A CA 1
ATOM 1686 C C . LYS A 1 211 ? -9.293 0.266 3.083 1.00 87.31 211 LYS A C 1
ATOM 1688 O O . LYS A 1 211 ? -8.658 -0.738 3.406 1.00 87.31 211 LYS A O 1
ATOM 1693 N N . LYS A 1 212 ? -8.727 1.474 2.998 1.00 82.50 212 LYS A N 1
ATOM 1694 C CA . LYS A 1 212 ? -7.299 1.735 3.246 1.00 82.50 212 LYS A CA 1
ATOM 1695 C C . LYS A 1 212 ? -7.071 2.221 4.679 1.00 82.50 212 LYS A C 1
ATOM 1697 O O . LYS A 1 212 ? -7.314 3.386 4.976 1.00 82.50 212 LYS A O 1
ATOM 1702 N N . HIS A 1 213 ? -6.529 1.352 5.531 1.00 75.44 213 HIS A N 1
ATOM 1703 C CA . HIS A 1 213 ? -6.202 1.667 6.930 1.00 75.44 213 HIS A CA 1
ATOM 1704 C C . HIS A 1 213 ? -4.808 1.129 7.284 1.00 75.44 213 HIS A C 1
ATOM 1706 O O . HIS A 1 213 ? -4.660 0.163 8.029 1.00 75.44 213 HIS A O 1
ATOM 1712 N N . GLY A 1 214 ? -3.774 1.689 6.643 1.00 76.06 214 GLY A N 1
ATOM 1713 C CA . GLY A 1 214 ? -2.401 1.160 6.646 1.00 76.06 214 GLY A CA 1
ATOM 1714 C C . GLY A 1 214 ? -2.229 -0.039 5.705 1.00 76.06 214 GLY A C 1
ATOM 1715 O O . GLY A 1 214 ? -1.358 -0.022 4.840 1.00 76.06 214 GLY A O 1
ATOM 1716 N N . THR A 1 215 ? -3.138 -1.011 5.802 1.00 83.81 215 THR A N 1
ATOM 1717 C CA . THR A 1 215 ? -3.295 -2.140 4.870 1.00 83.81 215 THR A CA 1
ATOM 1718 C C . THR A 1 215 ? -4.631 -2.020 4.132 1.00 83.81 215 THR A C 1
ATOM 1720 O O . THR A 1 215 ? -5.591 -1.461 4.670 1.00 83.81 215 THR A O 1
ATOM 1723 N N . TYR A 1 216 ? -4.700 -2.510 2.891 1.00 88.31 216 TYR A N 1
ATOM 1724 C CA . TYR A 1 216 ? -5.959 -2.598 2.149 1.00 88.31 216 TYR A CA 1
ATOM 1725 C C . TYR A 1 216 ? -6.771 -3.803 2.630 1.00 88.31 216 TYR A C 1
ATOM 1727 O O . TYR A 1 216 ? -6.313 -4.939 2.532 1.00 88.31 216 TYR A O 1
ATOM 1735 N N . LEU A 1 217 ? -7.981 -3.550 3.126 1.00 88.94 217 LEU A N 1
ATOM 1736 C CA . LEU A 1 217 ? -8.961 -4.583 3.455 1.00 88.94 217 LEU A CA 1
ATOM 1737 C C . LEU A 1 217 ? -10.025 -4.621 2.365 1.00 88.94 217 LEU A C 1
ATOM 1739 O O . LEU A 1 217 ? -10.831 -3.697 2.240 1.00 88.94 217 LEU A O 1
ATOM 1743 N N . CYS A 1 218 ? -10.006 -5.681 1.569 1.00 87.94 218 CYS A N 1
ATOM 1744 C CA . CYS A 1 218 ? -10.910 -5.870 0.444 1.00 87.94 218 CYS A CA 1
ATOM 1745 C C . CYS A 1 218 ? -12.033 -6.840 0.828 1.00 87.94 218 CYS A C 1
ATOM 1747 O O . CYS A 1 218 ? -11.788 -7.847 1.487 1.00 87.94 218 CYS A O 1
ATOM 1749 N N . SER A 1 219 ? -13.269 -6.536 0.429 1.00 79.81 219 SER A N 1
ATOM 1750 C CA . SER A 1 219 ? -14.449 -7.365 0.721 1.00 79.81 219 SER A CA 1
ATOM 1751 C C . SER A 1 219 ? -14.715 -8.450 -0.325 1.00 79.81 219 SER A C 1
ATOM 1753 O O . SER A 1 219 ? -15.597 -9.284 -0.129 1.00 79.81 219 SER A O 1
ATOM 1755 N N . PHE A 1 220 ? -13.977 -8.449 -1.436 1.00 81.69 220 PHE A N 1
ATOM 1756 C CA . PHE A 1 220 ? -14.101 -9.454 -2.483 1.00 81.69 220 PHE A CA 1
ATOM 1757 C C . PHE A 1 220 ? -13.180 -10.651 -2.234 1.00 81.69 220 PHE A C 1
ATOM 1759 O O . PHE A 1 220 ? -12.099 -10.526 -1.661 1.00 81.69 220 PHE A O 1
ATOM 1766 N N . ASN A 1 221 ? -13.590 -11.811 -2.745 1.00 83.19 221 ASN A N 1
ATOM 1767 C CA . ASN A 1 221 ? -12.796 -13.032 -2.724 1.00 83.19 221 ASN A CA 1
ATOM 1768 C C . ASN A 1 221 ? -12.300 -13.338 -4.144 1.00 83.19 221 ASN A C 1
ATOM 1770 O O . ASN A 1 221 ? -13.017 -13.947 -4.940 1.00 83.19 221 ASN A O 1
ATOM 1774 N N . LYS A 1 222 ? -11.100 -12.857 -4.489 1.00 88.38 222 LYS A N 1
ATOM 1775 C CA . LYS A 1 222 ? -10.462 -13.176 -5.773 1.00 88.38 222 LYS A CA 1
ATOM 1776 C C . LYS A 1 222 ? -9.647 -14.456 -5.651 1.00 88.38 222 LYS A C 1
ATOM 1778 O O . LYS A 1 222 ? -8.897 -14.629 -4.695 1.00 88.38 222 LYS A O 1
ATOM 1783 N N . SER A 1 223 ? -9.748 -15.313 -6.665 1.00 91.31 223 SER A N 1
ATOM 1784 C CA . SER A 1 223 ? -8.903 -16.500 -6.757 1.00 91.31 223 SER A CA 1
ATOM 1785 C C . SER A 1 223 ? -7.437 -16.099 -6.866 1.00 91.31 223 SER A C 1
ATOM 1787 O O . SER A 1 223 ? -7.073 -15.261 -7.695 1.00 91.31 223 SER A O 1
ATOM 1789 N N . LEU A 1 224 ? -6.594 -16.743 -6.064 1.00 93.88 224 LEU A N 1
ATOM 1790 C CA . LEU A 1 224 ? -5.152 -16.623 -6.193 1.00 93.88 224 LEU A CA 1
ATOM 1791 C C . LEU A 1 224 ? -4.654 -17.587 -7.276 1.00 93.88 224 LEU A C 1
ATOM 1793 O O . LEU A 1 224 ? -5.138 -18.711 -7.406 1.00 93.88 224 LEU A O 1
ATOM 1797 N N . THR A 1 225 ? -3.690 -17.131 -8.062 1.00 96.31 225 THR A N 1
ATOM 1798 C CA . THR A 1 225 ? -3.043 -17.889 -9.133 1.00 96.31 225 THR A CA 1
ATOM 1799 C C . THR A 1 225 ? -1.690 -18.393 -8.630 1.00 96.31 225 THR A C 1
ATOM 1801 O O . THR A 1 225 ? -0.940 -17.602 -8.052 1.00 96.31 225 THR A O 1
ATOM 1804 N N . PRO A 1 226 ? -1.341 -19.678 -8.811 1.00 96.56 226 PRO A N 1
ATOM 1805 C CA . PRO A 1 226 ? -0.032 -20.181 -8.408 1.00 96.56 226 PRO A CA 1
ATOM 1806 C C . PRO A 1 226 ? 1.071 -19.554 -9.264 1.00 96.56 226 PRO A C 1
ATOM 1808 O O . PRO A 1 226 ? 0.911 -19.395 -10.474 1.00 96.56 226 PRO A O 1
ATOM 1811 N N . VAL A 1 227 ? 2.223 -19.242 -8.668 1.00 94.25 227 VAL A N 1
ATOM 1812 C CA . VAL A 1 227 ? 3.363 -18.638 -9.396 1.00 94.25 227 VAL A CA 1
ATOM 1813 C C . VAL A 1 227 ? 3.941 -19.551 -10.484 1.00 94.25 227 VAL A C 1
ATOM 1815 O O . VAL A 1 227 ? 4.612 -19.073 -11.391 1.00 94.25 227 VAL A O 1
ATOM 1818 N N . THR A 1 228 ? 3.648 -20.855 -10.435 1.00 93.56 228 THR A N 1
ATOM 1819 C CA . THR A 1 228 ? 3.997 -21.820 -11.491 1.00 93.56 228 THR A CA 1
ATOM 1820 C C . THR A 1 228 ? 3.221 -21.586 -12.787 1.00 93.56 228 THR A C 1
ATOM 1822 O O . THR A 1 228 ? 3.669 -21.998 -13.860 1.00 93.56 228 THR A O 1
ATOM 1825 N N . GLN A 1 229 ? 2.068 -20.913 -12.718 1.00 94.44 229 GLN A N 1
ATOM 1826 C CA . GLN A 1 229 ? 1.324 -20.500 -13.897 1.00 94.44 229 GLN A CA 1
ATOM 1827 C C . GLN A 1 229 ? 1.984 -19.265 -14.514 1.00 94.44 229 GLN A C 1
ATOM 1829 O O . GLN A 1 229 ? 1.787 -18.125 -14.080 1.00 94.44 229 GLN A O 1
ATOM 1834 N N . MET A 1 230 ? 2.758 -19.530 -15.563 1.00 90.94 230 MET A N 1
ATOM 1835 C CA . MET A 1 230 ? 3.529 -18.531 -16.292 1.00 90.94 230 MET A CA 1
ATOM 1836 C C . MET A 1 230 ? 2.629 -17.449 -16.894 1.00 90.94 230 MET A C 1
ATOM 1838 O O . MET A 1 230 ? 1.665 -17.733 -17.605 1.00 90.94 230 MET A O 1
ATOM 1842 N N . SER A 1 231 ? 2.984 -16.193 -16.639 1.00 94.62 231 SER A N 1
ATOM 1843 C CA . SER A 1 231 ? 2.335 -15.007 -17.193 1.00 94.62 231 SER A CA 1
ATOM 1844 C C . SER A 1 231 ? 3.373 -13.912 -17.426 1.00 94.62 231 SER A C 1
ATOM 1846 O O . SER A 1 231 ? 4.465 -13.957 -16.857 1.00 94.62 231 SER A O 1
ATOM 1848 N N . CYS A 1 232 ? 3.049 -12.913 -18.254 1.00 94.62 232 CYS A N 1
ATOM 1849 C CA . CYS A 1 232 ? 3.971 -11.801 -18.502 1.00 94.62 232 CYS A CA 1
ATOM 1850 C C . CYS A 1 232 ? 4.342 -11.070 -17.200 1.00 94.62 232 CYS A C 1
ATOM 1852 O O . CYS A 1 232 ? 5.519 -10.846 -16.937 1.00 94.62 232 CYS A O 1
ATOM 1854 N N . VAL A 1 233 ? 3.354 -10.765 -16.349 1.00 94.81 233 VAL A N 1
ATOM 1855 C CA . VAL A 1 233 ? 3.581 -10.054 -15.081 1.00 94.81 233 VAL A CA 1
ATOM 1856 C C . VAL A 1 233 ? 4.490 -10.837 -14.129 1.00 94.81 233 VAL A C 1
ATOM 1858 O O . VAL A 1 233 ? 5.389 -10.250 -13.531 1.00 94.81 233 VAL A O 1
ATOM 1861 N N . MET A 1 234 ? 4.325 -12.161 -14.043 1.00 94.50 234 MET A N 1
ATOM 1862 C CA . MET A 1 234 ? 5.203 -12.992 -13.218 1.00 94.50 234 MET A CA 1
ATOM 1863 C C . MET A 1 234 ? 6.597 -13.146 -13.819 1.00 94.50 234 MET A C 1
ATOM 1865 O O . MET A 1 234 ? 7.571 -13.127 -13.073 1.00 94.50 234 MET A O 1
ATOM 1869 N N . GLY A 1 235 ? 6.713 -13.228 -15.147 1.00 93.38 235 GLY A N 1
ATOM 1870 C CA . GLY A 1 235 ? 8.009 -13.207 -15.827 1.00 93.38 235 GLY A CA 1
ATOM 1871 C C . GLY A 1 235 ? 8.782 -11.917 -15.549 1.00 93.38 235 GLY A C 1
ATOM 1872 O O . GLY A 1 235 ? 9.975 -11.971 -15.260 1.00 93.38 235 GLY A O 1
ATOM 1873 N N . LEU A 1 236 ? 8.098 -10.766 -15.567 1.00 93.12 236 LEU A N 1
ATOM 1874 C CA . LEU A 1 236 ? 8.689 -9.472 -15.211 1.00 93.12 236 LEU A CA 1
ATOM 1875 C C . LEU A 1 236 ? 9.117 -9.437 -13.739 1.00 93.12 236 LEU A C 1
ATOM 1877 O O . LEU A 1 236 ? 10.237 -9.030 -13.445 1.00 93.12 236 LEU A O 1
ATOM 1881 N N . PHE A 1 237 ? 8.258 -9.902 -12.827 1.00 93.06 237 PHE A N 1
ATOM 1882 C CA . PHE A 1 237 ? 8.552 -9.937 -11.393 1.00 93.06 237 PHE A CA 1
ATOM 1883 C C . PHE A 1 237 ? 9.746 -10.843 -11.055 1.00 93.06 237 PHE A C 1
ATOM 1885 O O . PHE A 1 237 ? 10.595 -10.471 -10.249 1.00 93.06 237 PHE A O 1
ATOM 1892 N N . ALA A 1 238 ? 9.836 -12.014 -11.691 1.00 91.62 238 ALA A N 1
ATOM 1893 C CA . ALA A 1 238 ? 10.921 -12.973 -11.494 1.00 91.62 238 ALA A CA 1
ATOM 1894 C C . ALA A 1 238 ? 12.181 -12.663 -12.324 1.00 91.62 238 ALA A C 1
ATOM 1896 O O . ALA A 1 238 ? 13.174 -13.379 -12.203 1.00 91.62 238 ALA A O 1
ATOM 1897 N N . ASN A 1 239 ? 12.153 -11.621 -13.169 1.00 90.44 239 ASN A N 1
ATOM 1898 C CA . ASN A 1 239 ? 13.220 -11.290 -14.120 1.00 90.44 239 ASN A CA 1
ATOM 1899 C C . ASN A 1 239 ? 13.585 -12.476 -15.050 1.00 90.44 239 ASN A C 1
ATOM 1901 O O . ASN A 1 239 ? 14.744 -12.667 -15.427 1.00 90.44 239 ASN A O 1
ATOM 1905 N N . ASP A 1 240 ? 12.588 -13.286 -15.429 1.00 90.81 240 ASP A N 1
ATOM 1906 C CA . ASP A 1 240 ? 12.756 -14.439 -16.319 1.00 90.81 240 ASP A CA 1
ATOM 1907 C C . ASP A 1 240 ? 12.643 -14.002 -17.786 1.00 90.81 240 ASP A C 1
ATOM 1909 O O . ASP A 1 240 ? 11.560 -13.775 -18.334 1.00 90.81 240 ASP A O 1
ATOM 1913 N N . LYS A 1 241 ? 13.798 -13.915 -18.445 1.00 89.00 241 LYS A N 1
ATOM 1914 C CA . LYS A 1 241 ? 13.938 -13.478 -19.842 1.00 89.00 241 LYS A CA 1
ATOM 1915 C C . LYS A 1 241 ? 13.167 -14.358 -20.826 1.00 89.00 241 LYS A C 1
ATOM 1917 O O . LYS A 1 241 ? 12.603 -13.836 -21.790 1.00 89.00 241 LYS A O 1
ATOM 1922 N N . SER A 1 242 ? 13.148 -15.670 -20.599 1.00 88.44 242 SER A N 1
ATOM 1923 C CA . SER A 1 242 ? 12.491 -16.641 -21.478 1.00 88.44 242 SER A CA 1
ATOM 1924 C C . SER A 1 242 ? 10.975 -16.474 -21.413 1.00 88.44 242 SER A C 1
ATOM 1926 O O . SER A 1 242 ? 10.305 -16.339 -22.447 1.00 88.44 242 SER A O 1
ATOM 1928 N N . VAL A 1 243 ? 10.435 -16.380 -20.195 1.00 91.38 243 VAL A N 1
ATOM 1929 C CA . VAL A 1 243 ? 9.004 -16.150 -19.958 1.00 91.38 243 VAL A CA 1
ATOM 1930 C C . VAL A 1 243 ? 8.585 -14.782 -20.489 1.00 91.38 243 VAL A C 1
ATOM 1932 O O . VAL A 1 243 ? 7.591 -14.698 -21.212 1.00 91.38 243 VAL A O 1
ATOM 1935 N N . VAL A 1 244 ? 9.357 -13.725 -20.219 1.00 91.62 244 VAL A N 1
ATOM 1936 C CA . VAL A 1 244 ? 9.076 -12.370 -20.724 1.00 91.62 244 VAL A CA 1
ATOM 1937 C C . VAL A 1 244 ? 9.029 -12.355 -22.248 1.00 91.62 244 VAL A C 1
ATOM 1939 O O . VAL A 1 244 ? 8.035 -11.914 -22.824 1.00 91.62 244 VAL A O 1
ATOM 1942 N N . ASN A 1 245 ? 10.042 -12.904 -22.923 1.00 88.62 245 ASN A N 1
ATOM 1943 C CA . ASN A 1 245 ? 10.049 -12.947 -24.383 1.00 88.62 245 ASN A CA 1
ATOM 1944 C C . ASN A 1 245 ? 8.869 -13.765 -24.927 1.00 88.62 245 ASN A C 1
ATOM 1946 O O . ASN A 1 245 ? 8.324 -13.428 -25.974 1.00 88.62 245 ASN A O 1
ATOM 1950 N N . LYS A 1 246 ? 8.430 -14.829 -24.246 1.00 90.31 246 LYS A N 1
ATOM 1951 C CA . LYS A 1 246 ? 7.317 -15.669 -24.711 1.00 90.31 246 LYS A CA 1
ATOM 1952 C C . LYS A 1 246 ? 5.945 -15.020 -24.502 1.00 90.31 246 LYS A C 1
ATOM 1954 O O . LYS A 1 246 ? 5.158 -15.012 -25.449 1.00 90.31 246 LYS A O 1
ATOM 1959 N N . PHE A 1 247 ? 5.671 -14.497 -23.308 1.00 92.19 247 PHE A N 1
ATOM 1960 C CA . PHE A 1 247 ? 4.328 -14.103 -22.866 1.00 92.19 247 PHE A CA 1
ATOM 1961 C C . PHE A 1 247 ? 4.045 -12.600 -22.928 1.00 92.19 247 PHE A C 1
ATOM 1963 O O . PHE A 1 247 ? 2.876 -12.222 -22.918 1.00 92.19 247 PHE A O 1
ATOM 1970 N N . CYS A 1 248 ? 5.063 -11.740 -22.979 1.00 92.88 248 CYS A N 1
ATOM 1971 C CA . CYS A 1 248 ? 4.846 -10.297 -22.999 1.00 92.88 248 CYS A CA 1
ATOM 1972 C C . CYS A 1 248 ? 4.626 -9.745 -24.414 1.00 92.88 248 CYS A C 1
ATOM 1974 O O . CYS A 1 248 ? 5.307 -10.127 -25.370 1.00 92.88 248 CYS A O 1
ATOM 1976 N N . ASP A 1 249 ? 3.684 -8.805 -24.532 1.00 91.19 249 ASP A N 1
ATOM 1977 C CA . ASP A 1 249 ? 3.370 -8.095 -25.773 1.00 91.19 249 ASP A CA 1
ATOM 1978 C C . ASP A 1 249 ? 4.108 -6.753 -25.815 1.00 91.19 249 ASP A C 1
ATOM 1980 O O . ASP A 1 249 ? 3.628 -5.728 -25.325 1.00 91.19 249 ASP A O 1
ATOM 1984 N N . PHE A 1 250 ? 5.312 -6.774 -26.383 1.00 90.25 250 PHE A N 1
ATOM 1985 C CA . PHE A 1 250 ? 6.050 -5.556 -26.687 1.00 90.25 250 PHE A CA 1
ATOM 1986 C C . PHE A 1 250 ? 5.572 -4.971 -28.011 1.00 90.25 250 PHE A C 1
ATOM 1988 O O . PHE A 1 250 ? 5.527 -5.669 -29.031 1.00 90.25 250 PHE A O 1
ATOM 1995 N N . ARG A 1 251 ? 5.284 -3.671 -28.019 1.00 87.88 251 ARG A N 1
ATOM 1996 C CA . ARG A 1 251 ? 4.835 -2.950 -29.211 1.00 87.88 251 ARG A CA 1
ATOM 1997 C C . ARG A 1 251 ? 5.794 -1.842 -29.591 1.00 87.88 251 ARG A C 1
ATOM 1999 O O . ARG A 1 251 ? 6.391 -1.205 -28.725 1.00 87.88 251 ARG A O 1
ATOM 2006 N N . PHE A 1 252 ? 5.936 -1.642 -30.894 1.00 86.00 252 PHE A N 1
ATOM 2007 C CA . PHE A 1 252 ? 6.675 -0.528 -31.471 1.00 86.00 252 PHE A CA 1
ATOM 2008 C C . PHE A 1 252 ? 5.799 0.730 -31.482 1.00 86.00 252 PHE A C 1
ATOM 2010 O O . PHE A 1 252 ? 4.634 0.685 -31.883 1.00 86.00 252 PHE A O 1
ATOM 2017 N N . MET A 1 253 ? 6.388 1.845 -31.063 1.00 85.00 253 MET A N 1
ATOM 2018 C CA . MET A 1 253 ? 5.755 3.152 -30.944 1.00 85.00 253 MET A CA 1
ATOM 2019 C C . MET A 1 253 ? 6.540 4.163 -31.774 1.00 85.00 253 MET A C 1
ATOM 2021 O O . MET A 1 253 ? 7.699 4.466 -31.477 1.00 85.00 253 MET A O 1
ATOM 2025 N N . GLU A 1 254 ? 5.912 4.702 -32.812 1.00 82.56 254 GLU A N 1
ATOM 2026 C CA . GLU A 1 254 ? 6.544 5.691 -33.673 1.00 82.56 254 GLU A CA 1
ATOM 2027 C C . GLU A 1 254 ? 6.495 7.089 -33.036 1.00 82.56 254 GLU A C 1
ATOM 2029 O O . GLU A 1 254 ? 5.426 7.520 -32.616 1.00 82.56 254 GLU A O 1
ATOM 2034 N N . ASN A 1 255 ? 7.630 7.804 -32.966 1.00 82.69 255 ASN A N 1
ATOM 2035 C CA . ASN A 1 255 ? 7.707 9.208 -32.538 1.00 82.69 255 ASN A CA 1
ATOM 2036 C C . ASN A 1 255 ? 6.999 9.514 -31.208 1.00 82.69 255 ASN A C 1
ATOM 2038 O O . ASN A 1 255 ? 6.400 10.570 -31.033 1.00 82.69 255 ASN A O 1
ATOM 2042 N N . HIS A 1 256 ? 7.070 8.577 -30.263 1.00 85.44 256 HIS A N 1
ATOM 2043 C CA . HIS A 1 256 ? 6.319 8.642 -29.012 1.00 85.44 256 HIS A CA 1
ATOM 2044 C C . HIS A 1 256 ? 7.094 9.306 -27.863 1.00 85.44 256 HIS A C 1
ATOM 2046 O O . HIS A 1 256 ? 6.515 9.626 -26.829 1.00 85.44 256 HIS A O 1
ATOM 2052 N N . LEU A 1 257 ? 8.405 9.513 -28.019 1.00 86.75 257 LEU A N 1
ATOM 2053 C CA . LEU A 1 257 ? 9.243 10.090 -26.968 1.00 86.75 257 LEU A CA 1
ATOM 2054 C C . LEU A 1 257 ? 9.241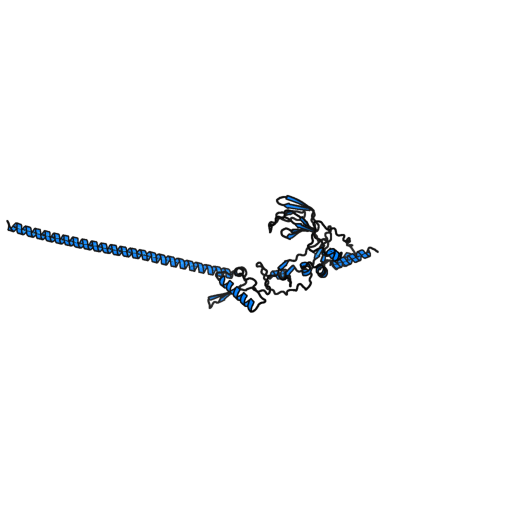 11.622 -27.013 1.00 86.75 257 LEU A C 1
ATOM 2056 O O . LEU A 1 257 ? 9.860 12.235 -27.886 1.00 86.75 257 LEU A O 1
ATOM 2060 N N . SER A 1 258 ? 8.611 12.239 -26.015 1.00 89.94 258 SER A N 1
ATOM 2061 C CA . SER A 1 258 ? 8.668 13.681 -25.758 1.00 89.94 258 SER A CA 1
ATOM 2062 C C . SER A 1 258 ? 9.606 14.017 -24.589 1.00 89.94 258 SER A C 1
ATOM 2064 O O . SER A 1 258 ? 9.770 13.188 -23.692 1.00 89.94 258 SER A O 1
ATOM 2066 N N . PRO A 1 259 ? 10.189 15.230 -24.542 1.00 92.50 259 PRO A N 1
ATOM 2067 C CA . PRO A 1 259 ? 10.994 15.672 -23.407 1.00 92.50 259 PRO A CA 1
ATOM 2068 C C . PRO A 1 259 ? 10.168 15.716 -22.113 1.00 92.50 259 PRO A C 1
ATOM 2070 O O . PRO A 1 259 ? 9.267 16.543 -21.984 1.00 92.50 259 PRO A O 1
ATOM 2073 N N . ILE A 1 260 ? 10.462 14.832 -21.159 1.00 93.75 260 ILE A N 1
ATOM 2074 C CA . ILE A 1 260 ? 9.779 14.768 -19.858 1.00 93.75 260 ILE A CA 1
ATOM 2075 C C . ILE A 1 260 ? 10.677 14.115 -18.803 1.00 93.75 260 ILE A C 1
ATOM 2077 O O . ILE A 1 260 ? 11.581 13.343 -19.132 1.00 93.75 260 ILE A O 1
ATOM 2081 N N . ALA A 1 261 ? 10.401 14.408 -17.534 1.00 93.81 261 ALA A N 1
ATOM 2082 C CA . ALA A 1 261 ? 10.975 13.730 -16.382 1.00 93.81 261 ALA A CA 1
ATOM 2083 C C . ALA A 1 261 ? 9.884 12.980 -15.599 1.00 93.81 261 ALA A C 1
ATOM 2085 O O . ALA A 1 261 ? 8.816 13.533 -15.338 1.00 93.81 261 ALA A O 1
ATOM 2086 N N . ILE A 1 262 ? 10.159 11.734 -15.213 1.00 93.19 262 ILE A N 1
ATOM 2087 C CA . ILE A 1 262 ? 9.270 10.881 -14.415 1.00 93.19 262 ILE A CA 1
ATOM 2088 C C . ILE A 1 262 ? 9.992 10.482 -13.131 1.00 93.19 262 ILE A C 1
ATOM 2090 O O . ILE A 1 262 ? 11.121 9.993 -13.154 1.00 93.19 262 ILE A O 1
ATOM 2094 N N . GLU A 1 263 ? 9.340 10.679 -11.992 1.00 90.75 263 GLU A N 1
ATOM 2095 C CA . GLU A 1 263 ? 9.871 10.252 -10.702 1.00 90.75 263 GLU A CA 1
ATOM 2096 C C . GLU A 1 263 ? 9.817 8.723 -10.570 1.00 90.75 263 GLU A C 1
ATOM 2098 O O . GLU A 1 263 ? 8.748 8.126 -10.666 1.00 90.75 263 GLU A O 1
ATOM 2103 N N . LEU A 1 264 ? 10.972 8.091 -10.331 1.00 88.12 264 LEU A N 1
ATOM 2104 C CA . LEU A 1 264 ? 11.060 6.652 -10.045 1.00 88.12 264 LEU A CA 1
ATOM 2105 C C . LEU A 1 264 ? 11.160 6.378 -8.543 1.00 88.12 264 LEU A C 1
ATOM 2107 O O . LEU A 1 264 ? 10.648 5.384 -8.035 1.00 88.12 264 LEU A O 1
ATOM 2111 N N . SER A 1 265 ? 11.868 7.248 -7.826 1.00 86.31 265 SER A N 1
ATOM 2112 C CA . SER A 1 265 ? 12.038 7.173 -6.379 1.00 86.31 265 SER A CA 1
ATOM 2113 C C . SER A 1 265 ? 12.328 8.563 -5.810 1.00 86.31 265 SER A C 1
ATOM 2115 O O . SER A 1 265 ? 12.524 9.526 -6.557 1.00 86.31 265 SER A O 1
ATOM 2117 N N . ALA A 1 266 ? 12.445 8.660 -4.483 1.00 82.25 266 ALA A N 1
ATOM 2118 C CA . ALA A 1 266 ? 12.817 9.902 -3.800 1.00 82.25 266 ALA A CA 1
ATOM 2119 C C . ALA A 1 266 ? 14.153 10.500 -4.291 1.00 82.25 266 ALA A C 1
ATOM 2121 O O . ALA A 1 266 ? 14.362 11.702 -4.169 1.00 82.25 266 ALA A O 1
ATOM 2122 N N . THR A 1 267 ? 15.044 9.678 -4.857 1.00 84.19 267 THR A N 1
ATOM 2123 C CA . THR A 1 267 ? 16.385 10.090 -5.301 1.00 84.19 267 THR A CA 1
ATOM 2124 C C . THR A 1 267 ? 16.648 9.813 -6.776 1.00 84.19 267 THR A C 1
ATOM 2126 O O . THR A 1 267 ? 17.727 10.137 -7.257 1.00 84.19 267 THR A O 1
ATOM 2129 N N . SER A 1 268 ? 15.713 9.200 -7.504 1.00 89.25 268 SER A N 1
ATOM 2130 C CA . SER A 1 268 ? 15.926 8.764 -8.888 1.00 89.25 268 SER A CA 1
ATOM 2131 C C . SER A 1 268 ? 14.831 9.296 -9.801 1.00 89.25 268 SER A C 1
ATOM 2133 O O . SER A 1 268 ? 13.638 9.173 -9.507 1.00 89.25 268 SER A O 1
ATOM 2135 N N . VAL A 1 269 ? 15.246 9.874 -10.924 1.00 92.56 269 VAL A N 1
ATOM 2136 C CA . VAL A 1 269 ? 14.371 10.463 -11.939 1.00 92.56 269 VAL A CA 1
ATOM 2137 C C . VAL A 1 269 ? 14.712 9.853 -13.288 1.00 92.56 269 VAL A C 1
ATOM 2139 O O . VAL A 1 269 ? 15.873 9.824 -13.683 1.00 92.56 269 VAL A O 1
ATOM 2142 N N . LEU A 1 270 ? 13.704 9.374 -14.002 1.00 93.94 270 LEU A N 1
ATOM 2143 C CA . LEU A 1 270 ? 13.826 8.966 -15.391 1.00 93.94 270 LEU A CA 1
ATOM 2144 C C . LEU A 1 270 ? 13.638 10.184 -16.290 1.00 93.94 270 LEU A C 1
ATOM 2146 O O . LEU A 1 270 ? 12.643 10.891 -16.172 1.00 93.94 270 LEU A O 1
ATOM 2150 N N . ILE A 1 271 ? 14.577 10.417 -17.194 1.00 94.06 271 ILE A N 1
ATOM 2151 C CA . ILE A 1 271 ? 14.576 11.556 -18.109 1.00 94.06 271 ILE A CA 1
ATOM 2152 C C . ILE A 1 271 ? 14.473 11.036 -19.537 1.00 94.06 271 ILE A C 1
ATOM 2154 O O . ILE A 1 271 ? 15.228 10.144 -19.927 1.00 94.06 271 ILE A O 1
ATOM 2158 N N . TYR A 1 272 ? 13.573 11.636 -20.315 1.00 93.56 272 TYR A N 1
ATOM 2159 C CA . TYR A 1 272 ? 13.407 11.382 -21.741 1.00 93.56 272 TYR A CA 1
ATOM 2160 C C . TYR A 1 272 ? 13.784 12.596 -22.582 1.00 93.56 272 TYR A C 1
ATOM 2162 O O . TYR A 1 272 ? 13.477 13.733 -22.215 1.00 93.56 272 TYR A O 1
ATOM 2170 N N . ASN A 1 273 ? 14.412 12.324 -23.730 1.00 90.62 273 ASN A N 1
ATOM 2171 C CA . ASN A 1 273 ? 14.669 13.248 -24.841 1.00 90.62 273 ASN A CA 1
ATOM 2172 C C . ASN A 1 273 ? 15.058 14.679 -24.414 1.00 90.62 273 ASN A C 1
ATOM 2174 O O . ASN A 1 273 ? 14.523 15.668 -24.910 1.00 90.62 273 ASN A O 1
ATOM 2178 N N . SER A 1 274 ? 15.952 14.795 -23.434 1.00 91.25 274 SER A N 1
ATOM 2179 C CA . SER A 1 274 ? 16.363 16.076 -22.856 1.00 91.25 274 SER A CA 1
ATOM 2180 C C . SER A 1 274 ? 17.879 16.094 -22.799 1.00 91.25 274 SER A C 1
ATOM 2182 O O . SER A 1 274 ? 18.445 15.256 -22.113 1.00 91.25 274 SER A O 1
ATOM 2184 N N . PHE A 1 275 ? 18.534 17.010 -23.518 1.00 89.44 275 PHE A N 1
ATOM 2185 C CA . PHE A 1 275 ? 19.996 16.998 -23.707 1.00 89.44 275 PHE A CA 1
ATOM 2186 C C . PHE A 1 275 ? 20.755 18.058 -22.903 1.00 89.44 275 PHE A C 1
ATOM 2188 O O . PHE A 1 275 ? 21.940 17.879 -22.650 1.00 89.44 275 PHE A O 1
ATOM 2195 N N . ASN A 1 276 ? 20.085 19.121 -22.455 1.00 92.81 276 ASN A N 1
ATOM 2196 C CA . ASN A 1 276 ? 20.682 20.170 -21.628 1.00 92.81 276 ASN A CA 1
ATOM 2197 C C . ASN A 1 276 ? 19.929 20.237 -20.301 1.00 92.81 276 ASN A C 1
ATOM 2199 O O . ASN A 1 276 ? 18.780 20.684 -20.269 1.00 92.81 276 ASN A O 1
ATOM 2203 N N . LEU A 1 277 ? 20.563 19.751 -19.235 1.00 94.38 277 LEU A N 1
ATOM 2204 C CA . LEU A 1 277 ? 19.980 19.664 -17.901 1.00 94.38 277 LEU A CA 1
ATOM 2205 C C . LEU A 1 277 ? 20.718 20.637 -16.983 1.00 94.38 277 LEU A C 1
ATOM 2207 O O . LEU A 1 277 ? 21.879 20.406 -16.645 1.00 94.38 277 LEU A O 1
ATOM 2211 N N . VAL A 1 278 ? 20.053 21.721 -16.590 1.00 95.62 278 VAL A N 1
ATOM 2212 C CA . VAL A 1 278 ? 20.580 22.658 -15.595 1.00 95.62 278 VAL A CA 1
ATOM 2213 C C . VAL A 1 278 ? 20.161 22.154 -14.225 1.00 95.62 278 VAL A C 1
ATOM 2215 O O . VAL A 1 278 ? 18.976 22.145 -13.903 1.00 95.62 278 VAL A O 1
ATOM 2218 N N . ILE A 1 279 ? 21.129 21.706 -13.440 1.00 94.25 279 ILE A N 1
ATOM 2219 C CA . ILE A 1 279 ? 20.924 21.220 -12.082 1.00 94.25 279 ILE A CA 1
ATOM 2220 C C . ILE A 1 279 ? 21.238 22.363 -11.132 1.00 94.25 279 ILE A C 1
ATOM 2222 O O . ILE A 1 279 ? 22.351 22.886 -11.140 1.00 94.25 279 ILE A O 1
ATOM 2226 N N . ASP A 1 280 ? 20.262 22.729 -10.315 1.00 94.56 280 ASP A N 1
ATOM 2227 C CA . ASP A 1 280 ? 20.400 23.787 -9.322 1.00 94.56 280 ASP A CA 1
ATOM 2228 C C . ASP A 1 280 ? 20.208 23.203 -7.924 1.00 94.56 280 ASP A C 1
ATOM 2230 O O . ASP A 1 280 ? 19.133 22.691 -7.601 1.00 94.56 280 ASP A O 1
ATOM 2234 N N . CYS A 1 281 ? 21.272 23.232 -7.125 1.00 91.00 281 CYS A N 1
ATOM 2235 C CA . CYS A 1 281 ? 21.326 22.725 -5.762 1.00 91.00 281 CYS A CA 1
ATOM 2236 C C . CYS A 1 281 ? 21.796 23.840 -4.809 1.00 91.00 281 CYS A C 1
ATOM 2238 O O . CYS A 1 281 ? 22.593 24.690 -5.199 1.00 91.00 281 CYS A O 1
ATOM 2240 N N . PRO A 1 282 ? 21.477 23.774 -3.502 1.00 90.00 282 PRO A N 1
ATOM 2241 C CA . PRO A 1 282 ? 21.845 24.825 -2.543 1.00 90.00 282 PRO A CA 1
ATOM 2242 C C . PRO A 1 282 ? 23.344 25.151 -2.451 1.00 90.00 282 PRO A C 1
ATOM 2244 O O . PRO A 1 282 ? 23.717 26.228 -1.998 1.00 90.00 282 PRO A O 1
ATOM 2247 N N . LYS A 1 283 ? 24.213 24.198 -2.811 1.00 88.00 283 LYS A N 1
ATOM 2248 C CA . LYS A 1 283 ? 25.675 24.328 -2.702 1.00 88.00 283 LYS A CA 1
ATOM 2249 C C . LYS A 1 283 ? 26.383 24.489 -4.044 1.00 88.00 283 LYS A C 1
ATOM 2251 O O . LYS A 1 283 ? 27.567 24.809 -4.047 1.00 88.00 283 LYS A O 1
ATOM 2256 N N . TYR A 1 284 ? 25.716 24.182 -5.152 1.00 90.44 284 TYR A N 1
ATOM 2257 C CA . TYR A 1 284 ? 26.336 24.189 -6.470 1.00 90.44 284 TYR A CA 1
ATOM 2258 C C . TYR A 1 284 ? 25.278 24.217 -7.566 1.00 90.44 284 TYR A C 1
ATOM 2260 O O . TYR A 1 284 ? 24.178 23.695 -7.407 1.00 90.44 284 TYR A O 1
ATOM 2268 N N . GLN A 1 285 ? 25.677 24.743 -8.712 1.00 92.62 285 GLN A N 1
ATOM 2269 C CA . GLN A 1 285 ? 24.932 24.637 -9.950 1.00 92.62 285 GLN A CA 1
ATOM 2270 C C . GLN A 1 285 ? 25.800 23.881 -10.952 1.00 92.62 285 GLN A C 1
ATOM 2272 O O . GLN A 1 285 ? 27.015 24.081 -10.999 1.00 92.62 285 GLN A O 1
ATOM 2277 N N . ASP A 1 286 ? 25.196 22.987 -11.723 1.00 91.94 286 ASP A N 1
ATOM 2278 C CA . ASP A 1 286 ? 25.902 22.182 -12.715 1.00 91.94 286 ASP A CA 1
ATOM 2279 C C . ASP A 1 286 ? 25.063 22.054 -13.988 1.00 91.94 286 ASP A C 1
ATOM 2281 O O . ASP A 1 286 ? 23.833 22.086 -13.949 1.00 91.94 286 ASP A O 1
ATOM 2285 N N . ILE A 1 287 ? 25.725 21.898 -15.130 1.00 92.12 287 ILE A N 1
ATOM 2286 C CA . ILE A 1 287 ? 25.066 21.622 -16.405 1.00 92.12 287 ILE A CA 1
ATOM 2287 C C . ILE A 1 287 ? 25.499 20.231 -16.841 1.00 92.12 287 ILE A C 1
ATOM 2289 O O . ILE A 1 287 ? 26.665 19.984 -17.154 1.00 92.12 287 ILE A O 1
ATOM 2293 N N . LYS A 1 288 ? 24.543 19.304 -16.878 1.00 90.56 288 LYS A N 1
ATOM 2294 C CA . LYS A 1 288 ? 24.772 17.944 -17.360 1.00 90.56 288 LYS A CA 1
ATOM 2295 C C . LYS A 1 288 ? 24.240 17.781 -18.774 1.00 90.56 288 LYS A C 1
ATOM 2297 O O . LYS A 1 288 ? 23.139 18.229 -19.101 1.00 90.56 288 LYS A O 1
ATOM 2302 N N . HIS A 1 289 ? 25.015 17.070 -19.589 1.00 90.31 289 HIS A N 1
ATOM 2303 C CA . HIS A 1 289 ? 24.503 16.534 -20.838 1.00 90.31 289 HIS A CA 1
ATOM 2304 C C . HIS A 1 289 ? 23.474 15.453 -20.509 1.00 90.31 289 HIS A C 1
ATOM 2306 O O . HIS A 1 289 ? 23.745 14.536 -19.733 1.00 90.31 289 HIS A O 1
ATOM 2312 N N . GLY A 1 290 ? 22.286 15.583 -21.076 1.00 84.94 290 GLY A N 1
ATOM 2313 C CA . GLY A 1 290 ? 21.219 14.619 -20.899 1.00 84.94 290 GLY A CA 1
ATOM 2314 C C . GLY A 1 290 ? 21.253 13.511 -21.953 1.00 84.94 290 GLY A C 1
ATOM 2315 O O . GLY A 1 290 ? 22.320 13.078 -22.391 1.00 84.94 290 GLY A O 1
ATOM 2316 N N . CYS A 1 291 ? 20.089 12.986 -22.314 1.00 89.56 291 CYS A N 1
ATOM 2317 C CA . CYS A 1 291 ? 19.953 11.689 -22.969 1.00 89.56 291 CYS A CA 1
ATOM 2318 C C . CYS A 1 291 ? 18.581 11.530 -23.651 1.00 89.56 291 CYS A C 1
ATOM 2320 O O . CYS A 1 291 ? 17.624 12.244 -23.341 1.00 89.56 291 CYS A O 1
ATOM 2322 N N . SER A 1 292 ? 18.462 10.534 -24.534 1.00 87.75 292 SER A N 1
ATOM 2323 C CA . SER A 1 292 ? 17.163 10.069 -25.044 1.00 87.75 292 SER A CA 1
ATOM 2324 C C . SER A 1 292 ? 16.363 9.294 -23.996 1.00 87.75 292 SER A C 1
ATOM 2326 O O . SER A 1 292 ? 15.155 9.489 -23.900 1.00 87.75 292 SER A O 1
ATOM 2328 N N . MET A 1 293 ? 17.035 8.471 -23.186 1.00 92.00 293 MET A N 1
ATOM 2329 C CA . MET A 1 293 ? 16.515 7.880 -21.949 1.00 92.00 293 MET A CA 1
ATOM 2330 C C . MET A 1 293 ? 17.669 7.651 -20.968 1.00 92.00 293 MET A C 1
ATOM 2332 O O . MET A 1 293 ? 18.674 7.026 -21.318 1.00 92.00 293 MET A O 1
ATOM 2336 N N . CYS A 1 294 ? 17.542 8.147 -19.742 1.00 92.75 294 CYS A N 1
ATOM 2337 C CA . CYS A 1 294 ? 18.499 7.889 -18.668 1.00 92.75 294 CYS A CA 1
ATOM 2338 C C . CYS A 1 294 ? 17.854 8.073 -17.300 1.00 92.75 294 CYS A C 1
ATOM 2340 O O . CYS A 1 294 ? 16.903 8.833 -17.134 1.00 92.75 294 CYS A O 1
ATOM 2342 N N . VAL A 1 295 ? 18.390 7.364 -16.315 1.00 93.75 295 VAL A N 1
ATOM 2343 C CA . VAL A 1 295 ? 18.031 7.502 -14.910 1.00 93.75 295 VAL A CA 1
ATOM 2344 C C . VAL A 1 295 ? 19.074 8.391 -14.255 1.00 93.75 295 VAL A C 1
ATOM 2346 O O . VAL A 1 295 ? 20.256 8.055 -14.225 1.00 93.75 295 VAL A O 1
ATOM 2349 N N . MET A 1 296 ? 18.640 9.531 -13.741 1.00 92.56 296 MET A N 1
ATOM 2350 C CA . MET A 1 296 ? 19.476 10.448 -12.985 1.00 92.56 296 MET A CA 1
ATOM 2351 C C . MET A 1 296 ? 19.224 10.259 -11.492 1.00 92.56 296 MET A C 1
ATOM 2353 O O . MET A 1 296 ? 18.082 10.331 -11.030 1.00 92.56 296 MET A O 1
ATOM 2357 N N . THR A 1 297 ? 20.296 10.056 -10.735 1.00 91.94 297 THR A N 1
ATOM 2358 C CA . THR A 1 297 ? 20.265 10.165 -9.278 1.00 91.94 297 THR A CA 1
ATOM 2359 C C . THR A 1 297 ? 20.402 11.635 -8.914 1.00 91.94 297 THR A C 1
ATOM 2361 O O . THR A 1 297 ? 21.433 12.239 -9.202 1.00 91.94 297 THR A O 1
ATOM 2364 N N . LEU A 1 298 ? 19.370 12.216 -8.307 1.00 89.56 298 LEU A N 1
ATOM 2365 C CA . LEU A 1 298 ? 19.311 13.630 -7.948 1.00 89.56 298 LEU A CA 1
ATOM 2366 C C . LEU A 1 298 ? 19.337 13.776 -6.417 1.00 89.56 298 LEU A C 1
ATOM 2368 O O . LEU A 1 298 ? 18.469 13.207 -5.745 1.00 89.56 298 LEU A O 1
ATOM 2372 N N . PRO A 1 299 ? 20.300 14.522 -5.843 1.00 88.38 299 PRO A N 1
ATOM 2373 C CA . PRO A 1 299 ? 20.297 14.821 -4.418 1.00 88.38 299 PRO A CA 1
ATOM 2374 C C . PRO A 1 299 ? 19.061 15.612 -3.985 1.00 88.38 299 PRO A C 1
ATOM 2376 O O . PRO A 1 299 ? 18.415 16.304 -4.772 1.00 88.38 299 PRO A O 1
ATOM 2379 N N . CYS A 1 300 ? 18.752 15.550 -2.694 1.00 86.19 300 CYS A N 1
ATOM 2380 C CA . CYS A 1 300 ? 17.676 16.353 -2.127 1.00 86.19 300 CYS A CA 1
ATOM 2381 C C . CYS A 1 300 ? 17.936 17.854 -2.268 1.00 86.19 300 CYS A C 1
ATOM 2383 O O . CYS A 1 300 ? 19.084 18.291 -2.305 1.00 86.19 300 CYS A O 1
ATOM 2385 N N . GLN A 1 301 ? 16.854 18.637 -2.304 1.00 89.12 301 GLN A N 1
ATOM 2386 C CA . GLN A 1 301 ? 16.867 20.093 -2.513 1.00 89.12 301 GLN A CA 1
ATOM 2387 C C . GLN A 1 301 ? 17.420 20.554 -3.868 1.00 89.12 301 GLN A C 1
ATOM 2389 O O . GLN A 1 301 ? 17.427 21.751 -4.132 1.00 89.12 301 GLN A O 1
ATOM 2394 N N . CYS A 1 302 ? 17.839 19.636 -4.735 1.00 90.75 302 CYS A N 1
ATOM 2395 C CA . CYS A 1 302 ? 18.225 19.965 -6.094 1.00 90.75 302 CYS A CA 1
ATOM 2396 C C . CYS A 1 302 ? 17.008 19.978 -7.015 1.00 90.75 302 CYS A C 1
ATOM 2398 O O . CYS A 1 302 ? 16.111 19.141 -6.886 1.00 90.75 302 CYS A O 1
ATOM 2400 N N . SER A 1 303 ? 17.013 20.891 -7.974 1.00 93.75 303 SER A N 1
ATOM 2401 C CA . SER A 1 303 ? 16.040 20.968 -9.057 1.00 93.75 303 SER A CA 1
ATOM 2402 C C . SER A 1 303 ? 16.718 20.732 -10.403 1.00 93.75 303 SER A C 1
ATOM 2404 O O . SER A 1 303 ? 17.939 20.856 -10.523 1.00 93.75 303 SER A O 1
ATOM 2406 N N . ILE A 1 304 ? 15.930 20.354 -11.409 1.00 95.12 304 ILE A N 1
ATOM 2407 C CA . ILE A 1 304 ? 16.414 20.217 -12.784 1.00 95.12 304 ILE A CA 1
ATOM 2408 C C . ILE A 1 304 ? 15.565 21.110 -13.678 1.00 95.12 304 ILE A C 1
ATOM 2410 O O . ILE A 1 304 ? 14.345 20.964 -13.739 1.00 95.12 304 ILE A O 1
ATOM 2414 N N . THR A 1 305 ? 16.224 21.991 -14.414 1.00 95.94 305 THR A N 1
ATOM 2415 C CA . THR A 1 305 ? 15.594 22.877 -15.386 1.00 95.94 305 THR A CA 1
ATOM 2416 C C . THR A 1 305 ? 16.059 22.509 -16.785 1.00 95.94 305 THR A C 1
ATOM 2418 O O . THR A 1 305 ? 17.252 22.348 -17.050 1.00 95.94 305 THR A O 1
ATOM 2421 N N . THR A 1 306 ? 15.102 22.398 -17.699 1.00 95.38 306 THR A N 1
ATOM 2422 C CA . THR A 1 306 ? 15.352 22.259 -19.134 1.00 95.38 306 THR A CA 1
ATOM 2423 C C . THR A 1 306 ? 14.574 23.325 -19.895 1.00 95.38 306 THR A C 1
ATOM 2425 O O . THR A 1 306 ? 13.808 24.092 -19.316 1.00 95.38 306 THR A O 1
ATOM 2428 N N . LYS A 1 307 ? 14.718 23.352 -21.223 1.00 93.25 307 LYS A N 1
ATOM 2429 C CA . LYS A 1 307 ? 13.894 24.209 -22.086 1.00 93.25 307 LYS A CA 1
ATOM 2430 C C . LYS A 1 307 ? 12.394 23.868 -22.021 1.00 93.25 307 LYS A C 1
ATOM 2432 O O . LYS A 1 307 ? 11.572 24.730 -22.309 1.00 93.25 307 LYS A O 1
ATOM 2437 N N . HIS A 1 308 ? 12.041 22.619 -21.711 1.00 93.75 308 HIS A N 1
ATOM 2438 C CA . HIS A 1 308 ? 10.675 22.105 -21.876 1.00 93.75 308 HIS A CA 1
ATOM 2439 C C . HIS A 1 308 ? 9.940 21.865 -20.560 1.00 93.75 308 HIS A C 1
ATOM 2441 O O . HIS A 1 308 ? 8.714 21.893 -20.532 1.00 93.75 308 HIS A O 1
ATOM 2447 N N . TRP A 1 309 ? 10.672 21.606 -19.482 1.00 95.12 309 TRP A N 1
ATOM 2448 C CA . TRP A 1 309 ? 10.095 21.242 -18.198 1.00 95.12 309 TRP A CA 1
ATOM 2449 C C . TRP A 1 309 ? 11.017 21.643 -17.051 1.00 95.12 309 TRP A C 1
ATOM 2451 O O . TRP A 1 309 ? 12.235 21.772 -17.212 1.00 95.12 309 TRP A O 1
ATOM 2461 N N . TYR A 1 310 ? 10.403 21.799 -15.883 1.00 95.50 310 TYR A N 1
ATOM 2462 C CA . TYR A 1 310 ? 11.059 22.060 -14.613 1.00 95.50 310 TYR A CA 1
ATOM 2463 C C . TYR A 1 310 ? 10.699 20.945 -13.633 1.00 95.50 310 TYR A C 1
ATOM 2465 O O . TYR A 1 310 ? 9.521 20.648 -13.430 1.00 95.50 310 TYR A O 1
ATOM 2473 N N . PHE A 1 311 ? 11.715 20.320 -13.048 1.00 93.94 311 PHE A N 1
ATOM 2474 C CA . PHE A 1 311 ? 11.564 19.299 -12.025 1.00 93.94 311 PHE A CA 1
ATOM 2475 C C . PHE A 1 311 ? 11.916 19.907 -10.657 1.00 93.94 311 PHE A C 1
ATOM 2477 O O . PHE A 1 311 ? 13.090 20.216 -10.419 1.00 93.94 311 PHE A O 1
ATOM 2484 N N . PRO A 1 312 ? 10.925 20.112 -9.770 1.00 93.00 312 PRO A N 1
ATOM 2485 C CA . PRO A 1 312 ? 11.101 20.882 -8.544 1.00 93.00 312 PRO A CA 1
ATOM 2486 C C . PRO A 1 312 ? 11.951 20.152 -7.489 1.00 93.00 312 PRO A C 1
ATOM 2488 O O . PRO A 1 312 ? 12.038 18.918 -7.493 1.00 93.00 312 PRO A O 1
ATOM 2491 N N . PRO A 1 313 ? 12.549 20.900 -6.542 1.00 90.25 313 PRO A N 1
ATOM 2492 C CA . PRO A 1 313 ? 13.328 20.326 -5.456 1.00 90.25 313 PRO A CA 1
ATOM 2493 C C . PRO A 1 313 ? 12.446 19.569 -4.458 1.00 90.25 313 PRO A C 1
ATOM 2495 O O . PRO A 1 313 ? 11.295 19.926 -4.209 1.00 90.25 313 PRO A O 1
ATOM 2498 N N . ARG A 1 314 ? 13.010 18.518 -3.850 1.00 85.06 314 ARG A N 1
ATOM 2499 C CA . ARG A 1 314 ? 12.308 17.634 -2.902 1.00 85.06 314 ARG A CA 1
ATOM 2500 C C . ARG A 1 314 ? 12.962 17.617 -1.519 1.00 85.06 314 ARG A C 1
ATOM 2502 O O . ARG A 1 314 ? 14.184 17.713 -1.396 1.00 85.06 314 ARG A O 1
ATOM 2509 N N . LEU A 1 315 ? 12.122 17.446 -0.491 1.00 84.19 315 LEU A N 1
ATOM 2510 C CA . LEU A 1 315 ? 12.508 17.299 0.926 1.00 84.19 315 LEU A CA 1
ATOM 2511 C C . LEU A 1 315 ? 12.083 15.953 1.549 1.00 84.19 315 LEU A C 1
ATOM 2513 O O . LEU A 1 315 ? 12.432 15.650 2.689 1.00 84.19 315 LEU A O 1
ATOM 2517 N N . VAL A 1 316 ? 11.326 15.130 0.823 1.00 72.44 316 VAL A N 1
ATOM 2518 C CA . VAL A 1 316 ? 10.734 13.890 1.346 1.00 72.44 316 VAL A CA 1
ATOM 2519 C C . VAL A 1 316 ? 11.749 12.741 1.297 1.00 72.44 316 VAL A C 1
ATOM 2521 O O . VAL A 1 316 ? 12.379 12.515 0.270 1.00 72.44 316 VAL A O 1
ATOM 2524 N N . LYS A 1 317 ? 11.880 11.978 2.398 1.00 70.31 317 LYS A N 1
ATOM 2525 C CA . LYS A 1 317 ? 12.793 10.815 2.544 1.00 70.31 317 LYS A CA 1
ATOM 2526 C C . LYS A 1 317 ? 14.287 11.136 2.338 1.00 70.31 317 LYS A C 1
ATOM 2528 O O . LYS A 1 317 ? 15.078 10.263 1.985 1.00 70.31 317 LYS A O 1
ATOM 2533 N N . CYS A 1 318 ? 14.698 12.361 2.652 1.00 71.00 318 CYS A N 1
ATOM 2534 C CA . CYS A 1 318 ? 16.064 12.873 2.490 1.00 71.00 318 CYS A CA 1
ATOM 2535 C C . CYS A 1 318 ? 17.062 12.449 3.586 1.00 71.00 318 CYS A C 1
ATOM 2537 O O . CYS A 1 318 ? 17.913 13.233 3.996 1.00 71.00 318 CYS A O 1
ATOM 2539 N N . HIS A 1 319 ? 16.974 11.214 4.084 1.00 64.88 319 HIS A N 1
ATOM 2540 C CA . HIS A 1 319 ? 17.788 10.761 5.223 1.00 64.88 319 HIS A CA 1
ATOM 2541 C C . HIS A 1 319 ? 19.233 10.398 4.851 1.00 64.88 319 HIS A C 1
ATOM 2543 O O . HIS A 1 319 ? 20.092 10.332 5.726 1.00 64.88 319 HIS A O 1
ATOM 2549 N N . LYS A 1 320 ? 19.516 10.165 3.562 1.00 64.56 320 LYS A N 1
ATOM 2550 C CA . LYS A 1 320 ? 20.869 9.900 3.061 1.00 64.56 320 LYS A CA 1
ATOM 2551 C C . LYS A 1 320 ? 21.349 11.092 2.241 1.00 64.56 320 LYS A C 1
ATOM 2553 O O . LYS A 1 320 ? 20.733 11.439 1.236 1.00 64.56 320 LYS A O 1
ATOM 2558 N N . GLN A 1 321 ? 22.457 11.697 2.663 1.00 63.16 321 GLN A N 1
ATOM 2559 C CA . GLN A 1 321 ? 23.157 12.709 1.877 1.00 63.16 321 GLN A CA 1
ATOM 2560 C C . GLN A 1 321 ? 23.824 12.030 0.679 1.00 63.16 321 GLN A C 1
ATOM 2562 O O . GLN A 1 321 ? 24.926 11.495 0.774 1.00 63.16 321 GLN A O 1
ATOM 2567 N N . LEU A 1 322 ? 23.128 12.010 -0.455 1.00 66.81 322 LEU A N 1
ATOM 2568 C CA . LEU A 1 322 ? 23.777 11.779 -1.738 1.00 66.81 322 LEU A CA 1
ATOM 2569 C C . LEU A 1 322 ? 24.526 13.057 -2.100 1.00 66.81 322 LEU A C 1
ATOM 2571 O O . LEU A 1 322 ? 23.925 14.120 -2.225 1.00 66.81 322 LEU A O 1
ATOM 2575 N N . ASN A 1 323 ? 25.844 12.956 -2.243 1.00 68.44 323 ASN A N 1
ATOM 2576 C CA . ASN A 1 323 ? 26.687 14.128 -2.483 1.00 68.44 323 ASN A CA 1
ATOM 2577 C C . ASN A 1 323 ? 26.878 14.435 -3.971 1.00 68.44 323 ASN A C 1
ATOM 2579 O O . ASN A 1 323 ? 27.447 15.473 -4.301 1.00 68.44 323 ASN A O 1
ATOM 2583 N N . LYS A 1 324 ? 26.453 13.540 -4.871 1.00 81.31 324 LYS A N 1
ATOM 2584 C CA . LYS A 1 324 ? 26.709 13.670 -6.307 1.00 81.31 324 LYS A CA 1
ATOM 2585 C C . LYS A 1 324 ? 25.511 13.249 -7.137 1.00 81.31 324 LYS A C 1
ATOM 2587 O O . LYS A 1 324 ? 24.845 12.266 -6.825 1.00 81.31 324 LYS A O 1
ATOM 2592 N N . THR A 1 325 ? 25.300 14.000 -8.211 1.00 84.31 325 THR A N 1
ATOM 2593 C CA . THR A 1 325 ? 24.390 13.632 -9.287 1.00 84.31 325 THR A CA 1
ATOM 2594 C C . THR A 1 325 ? 25.092 12.657 -10.224 1.00 84.31 325 THR A C 1
ATOM 2596 O O . THR A 1 325 ? 26.159 12.963 -10.762 1.00 84.31 325 THR A O 1
ATOM 2599 N N . GLU A 1 326 ? 24.480 11.500 -10.442 1.00 89.62 326 GLU A N 1
ATOM 2600 C CA . GLU A 1 326 ? 24.969 10.463 -11.352 1.00 89.62 326 GLU A CA 1
ATOM 2601 C C . GLU A 1 326 ? 23.925 10.194 -12.433 1.00 89.62 326 GLU A C 1
ATOM 2603 O O . GLU A 1 326 ? 22.724 10.293 -12.184 1.00 89.62 326 GLU A O 1
ATOM 2608 N N . VAL A 1 327 ? 24.386 9.871 -13.640 1.00 90.81 327 VAL A N 1
ATOM 2609 C CA . VAL A 1 327 ? 23.525 9.562 -14.784 1.00 90.81 327 VAL A CA 1
ATOM 2610 C C . VAL A 1 327 ? 23.804 8.137 -15.224 1.00 90.81 327 VAL A C 1
ATOM 2612 O O . VAL A 1 327 ? 24.952 7.765 -15.466 1.00 90.81 327 VAL A O 1
ATOM 2615 N N . PHE A 1 328 ? 22.739 7.355 -15.334 1.00 92.62 328 PHE A N 1
ATOM 2616 C CA . PHE A 1 328 ? 22.783 5.961 -15.728 1.00 92.62 328 PHE A CA 1
ATOM 2617 C C . PHE A 1 328 ? 21.922 5.726 -16.965 1.00 92.62 328 PHE A C 1
ATOM 2619 O O . PHE A 1 328 ? 20.819 6.253 -17.094 1.00 92.62 328 PHE A O 1
ATOM 2626 N N . HIS A 1 329 ? 22.411 4.899 -17.876 1.00 90.88 329 HIS A N 1
ATOM 2627 C CA . HIS A 1 329 ? 21.775 4.604 -19.149 1.00 90.88 329 HIS A CA 1
ATOM 2628 C C . HIS A 1 329 ? 21.200 3.186 -19.119 1.00 90.88 329 HIS A C 1
ATOM 2630 O O . HIS A 1 329 ? 21.976 2.224 -19.108 1.00 90.88 329 HIS A O 1
ATOM 2636 N N . PRO A 1 330 ? 19.865 3.033 -19.080 1.00 90.44 330 PRO A N 1
ATOM 2637 C CA . PRO A 1 330 ? 19.229 1.734 -19.226 1.00 90.44 330 PRO A CA 1
ATOM 2638 C C . PRO A 1 330 ? 19.346 1.238 -20.671 1.00 90.44 330 PRO A C 1
ATOM 2640 O O . PRO A 1 330 ? 19.565 2.013 -21.606 1.00 90.44 330 PRO A O 1
ATOM 2643 N N . ILE A 1 331 ? 19.168 -0.067 -20.854 1.00 88.69 331 ILE A N 1
ATOM 2644 C CA . ILE A 1 331 ? 19.185 -0.715 -22.166 1.00 88.69 331 ILE A CA 1
ATOM 2645 C C . ILE A 1 331 ? 17.815 -1.284 -22.518 1.00 88.69 331 ILE A C 1
ATOM 2647 O O . ILE A 1 331 ? 17.067 -1.754 -21.663 1.00 88.69 331 ILE A O 1
ATOM 2651 N N . ASN A 1 332 ? 17.505 -1.304 -23.810 1.00 89.06 332 ASN A N 1
ATOM 2652 C CA . ASN A 1 332 ? 16.294 -1.938 -24.308 1.00 89.06 332 ASN A CA 1
ATOM 2653 C C . ASN A 1 332 ? 16.479 -3.458 -24.418 1.00 89.06 332 ASN A C 1
ATOM 2655 O O . ASN A 1 332 ? 16.692 -3.997 -25.505 1.00 89.06 332 ASN A O 1
ATOM 2659 N N . LEU A 1 333 ? 16.436 -4.158 -23.282 1.00 89.00 333 LEU A N 1
ATOM 2660 C CA . LEU A 1 333 ? 16.674 -5.604 -23.238 1.00 89.00 333 LEU A CA 1
ATOM 2661 C C . LEU A 1 333 ? 15.673 -6.387 -24.104 1.00 89.00 333 LEU A C 1
ATOM 2663 O O . LEU A 1 333 ? 16.066 -7.345 -24.766 1.00 89.00 333 LEU A O 1
ATOM 2667 N N . ALA A 1 334 ? 14.415 -5.946 -24.161 1.00 86.50 334 ALA A N 1
ATOM 2668 C CA . ALA A 1 334 ? 13.378 -6.568 -24.983 1.00 86.50 334 ALA A CA 1
ATOM 2669 C C . ALA A 1 334 ? 13.727 -6.544 -26.478 1.00 86.50 334 ALA A C 1
ATOM 2671 O O . ALA A 1 334 ? 13.564 -7.546 -27.177 1.00 86.50 334 ALA A O 1
ATOM 2672 N N . LEU A 1 335 ? 14.263 -5.418 -26.954 1.00 87.94 335 LEU A N 1
ATOM 2673 C CA . LEU A 1 335 ? 14.773 -5.296 -28.313 1.00 87.94 335 LEU A CA 1
ATOM 2674 C C . LEU A 1 335 ? 15.995 -6.195 -28.524 1.00 87.94 335 LEU A C 1
ATOM 2676 O O . LEU A 1 335 ? 16.037 -6.943 -29.498 1.00 87.94 335 LEU A O 1
ATOM 2680 N N . LEU A 1 336 ? 16.969 -6.173 -27.607 1.00 87.94 336 LEU A N 1
ATOM 2681 C CA . LEU A 1 336 ? 18.192 -6.980 -27.718 1.00 87.94 336 LEU A CA 1
ATOM 2682 C C . LEU A 1 336 ? 17.897 -8.482 -27.795 1.00 87.94 336 LEU A C 1
ATOM 2684 O O . LEU A 1 336 ? 18.525 -9.185 -28.586 1.00 87.94 336 LEU A O 1
ATOM 2688 N N . GLN A 1 337 ? 16.902 -8.964 -27.051 1.00 87.00 337 GLN A N 1
ATOM 2689 C CA . GLN A 1 337 ? 16.449 -10.358 -27.093 1.00 87.00 337 GLN A CA 1
ATOM 2690 C C . GLN A 1 337 ? 15.928 -10.800 -28.471 1.00 87.00 337 GLN A C 1
ATOM 2692 O O . GLN A 1 337 ? 15.897 -11.996 -28.748 1.00 87.00 337 GLN A O 1
ATOM 2697 N N . GLN A 1 338 ? 15.548 -9.872 -29.359 1.00 83.62 338 GLN A N 1
ATOM 2698 C CA . GLN A 1 338 ? 15.160 -10.211 -30.734 1.00 83.62 338 GLN A CA 1
ATOM 2699 C C . GLN A 1 338 ? 16.373 -10.440 -31.654 1.00 83.62 338 GLN A C 1
ATOM 2701 O O . GLN A 1 338 ? 16.276 -11.173 -32.644 1.00 83.62 338 GLN A O 1
ATOM 2706 N N . PHE A 1 339 ? 17.520 -9.829 -31.345 1.00 81.44 339 PHE A N 1
ATOM 2707 C CA . PHE A 1 339 ? 18.719 -9.848 -32.192 1.00 81.44 339 PHE A CA 1
ATOM 2708 C C . PHE A 1 339 ? 19.805 -10.802 -31.704 1.00 81.44 339 PHE A C 1
ATOM 2710 O O . PHE A 1 339 ? 20.551 -11.347 -32.520 1.00 81.44 339 PHE A O 1
ATOM 2717 N N . PHE A 1 340 ? 19.910 -10.991 -30.392 1.00 84.19 340 PHE A N 1
ATOM 2718 C CA . PHE A 1 340 ? 20.994 -11.734 -29.770 1.00 84.19 340 PHE A CA 1
ATOM 2719 C C . PHE A 1 340 ? 20.468 -12.988 -29.077 1.00 84.19 340 PHE A C 1
ATOM 2721 O O . PHE A 1 340 ? 19.416 -12.978 -28.444 1.00 84.19 340 PHE A O 1
ATOM 2728 N N . ASN A 1 341 ? 21.239 -14.071 -29.178 1.00 81.00 341 ASN A N 1
ATOM 2729 C CA . ASN A 1 341 ? 20.959 -15.301 -28.445 1.00 81.00 341 ASN A CA 1
ATOM 2730 C C . ASN A 1 341 ? 21.132 -15.082 -26.939 1.00 81.00 341 ASN A C 1
ATOM 2732 O O . ASN A 1 341 ? 21.956 -14.272 -26.507 1.00 81.00 341 ASN A O 1
ATOM 2736 N N . GLU A 1 342 ? 20.418 -15.880 -26.148 1.00 77.56 342 GLU A N 1
ATOM 2737 C CA . GLU A 1 342 ? 20.408 -15.791 -24.686 1.00 77.56 342 GLU A CA 1
ATOM 2738 C C . GLU A 1 342 ? 21.813 -15.859 -24.074 1.00 77.56 342 GLU A C 1
ATOM 2740 O O . GLU A 1 342 ? 22.111 -15.084 -23.171 1.00 77.56 342 GLU A O 1
ATOM 2745 N N . SER A 1 343 ? 22.716 -16.668 -24.643 1.00 80.56 343 SER A N 1
ATOM 2746 C CA . SER A 1 343 ? 24.107 -16.800 -24.188 1.00 80.56 343 SER A CA 1
ATOM 2747 C C . SER A 1 343 ? 24.901 -15.489 -24.185 1.00 80.56 343 SER A C 1
ATOM 2749 O O . SER A 1 343 ? 25.771 -15.304 -23.339 1.00 80.56 343 SER A O 1
ATOM 2751 N N . LYS A 1 344 ? 24.583 -14.551 -25.087 1.00 80.75 344 LYS A N 1
ATOM 2752 C CA . LYS A 1 344 ? 25.217 -13.221 -25.146 1.00 80.75 344 LYS A CA 1
ATOM 2753 C C . LYS A 1 344 ? 24.565 -12.202 -24.209 1.00 80.75 344 LYS A C 1
ATOM 2755 O O . LYS A 1 344 ? 25.138 -11.144 -23.978 1.00 80.75 344 LYS A O 1
ATOM 2760 N N . LEU A 1 345 ? 23.377 -12.509 -23.691 1.00 82.12 345 LEU A N 1
ATOM 2761 C CA . LEU A 1 345 ? 22.579 -11.629 -22.836 1.00 82.12 345 LEU A CA 1
ATOM 2762 C C . LEU A 1 345 ? 22.537 -12.109 -21.377 1.00 82.12 345 LEU A C 1
ATOM 2764 O O . LEU A 1 345 ? 21.818 -11.515 -20.574 1.00 82.12 345 LEU A O 1
ATOM 2768 N N . ILE A 1 346 ? 23.274 -13.169 -21.013 1.00 78.19 346 ILE A N 1
ATOM 2769 C CA . ILE A 1 346 ? 23.242 -13.773 -19.668 1.00 78.19 346 ILE A CA 1
ATOM 2770 C C . ILE A 1 346 ? 23.541 -12.728 -18.587 1.00 78.19 346 ILE A C 1
ATOM 2772 O O . ILE A 1 346 ? 22.790 -12.638 -17.619 1.00 78.19 346 ILE A O 1
ATOM 2776 N N . SER A 1 347 ? 24.563 -11.892 -18.788 1.00 82.12 347 SER A N 1
ATOM 2777 C CA . SER A 1 347 ? 25.012 -10.883 -17.818 1.00 82.12 347 SER A CA 1
ATOM 2778 C C . SER A 1 347 ? 24.088 -9.670 -17.668 1.00 82.12 347 SER A C 1
ATOM 2780 O O . SER A 1 347 ? 24.301 -8.861 -16.772 1.00 82.12 347 SER A O 1
ATOM 2782 N N . LEU A 1 348 ? 23.079 -9.522 -18.532 1.00 84.31 348 LEU A N 1
ATOM 2783 C CA . LEU A 1 348 ? 22.182 -8.367 -18.539 1.00 84.31 348 LEU A CA 1
ATOM 2784 C C . LEU A 1 348 ? 20.877 -8.705 -17.825 1.00 84.31 348 LEU A C 1
ATOM 2786 O O . LEU A 1 348 ? 20.126 -9.549 -18.298 1.00 84.31 348 LEU A O 1
ATOM 2790 N N . ALA A 1 349 ? 20.583 -8.051 -16.712 1.00 84.44 349 ALA A N 1
ATOM 2791 C CA . ALA A 1 349 ? 19.283 -8.112 -16.049 1.00 84.44 349 ALA A CA 1
ATOM 2792 C C . ALA A 1 349 ? 18.347 -7.000 -16.565 1.00 84.44 349 ALA A C 1
ATOM 2794 O O . ALA A 1 349 ? 18.798 -6.054 -17.214 1.00 84.44 349 ALA A O 1
ATOM 2795 N N . ALA A 1 350 ? 17.041 -7.101 -16.293 1.00 80.19 350 ALA A N 1
ATOM 2796 C CA . ALA A 1 350 ? 16.081 -6.066 -16.688 1.00 80.19 350 ALA A CA 1
ATOM 2797 C C . ALA A 1 350 ? 16.366 -4.690 -16.051 1.00 80.19 350 ALA A C 1
ATOM 2799 O O . ALA A 1 350 ? 16.062 -3.664 -16.652 1.00 80.19 350 ALA A O 1
ATOM 2800 N N . ASP A 1 351 ? 16.978 -4.667 -14.867 1.00 83.25 351 ASP A N 1
ATOM 2801 C CA . ASP A 1 351 ? 17.371 -3.473 -14.112 1.00 83.25 351 ASP A CA 1
ATOM 2802 C C . ASP A 1 351 ? 18.825 -3.036 -14.372 1.00 83.25 351 ASP A C 1
ATOM 2804 O O . ASP A 1 351 ? 19.339 -2.136 -13.708 1.00 83.25 351 ASP A O 1
ATOM 2808 N N . SER A 1 352 ? 19.508 -3.653 -15.342 1.00 86.81 352 SER A N 1
ATOM 2809 C CA . SER A 1 352 ? 20.885 -3.288 -15.673 1.00 86.81 352 SER A CA 1
ATOM 2810 C C . SER A 1 352 ? 20.968 -1.883 -16.264 1.00 86.81 352 SER A C 1
ATOM 2812 O O . SER A 1 352 ? 20.368 -1.576 -17.298 1.00 86.81 352 SER A O 1
ATOM 2814 N N . VAL A 1 353 ? 21.781 -1.046 -15.623 1.00 88.56 353 VAL A N 1
ATOM 2815 C CA . VAL A 1 353 ? 22.065 0.325 -16.046 1.00 88.56 353 VAL A CA 1
ATOM 2816 C C . VAL A 1 353 ? 23.570 0.562 -16.136 1.00 88.56 353 VAL A C 1
ATOM 2818 O O . VAL A 1 353 ? 24.354 -0.048 -15.411 1.00 88.56 353 VAL A O 1
ATOM 2821 N N . PHE A 1 354 ? 23.984 1.462 -17.027 1.00 89.19 354 PHE A N 1
ATOM 2822 C CA . PHE A 1 354 ? 25.396 1.704 -17.335 1.00 89.19 354 PHE A CA 1
ATOM 2823 C C . PHE A 1 354 ? 25.779 3.167 -17.125 1.00 89.19 354 PHE A C 1
ATOM 2825 O O . PHE A 1 354 ? 24.999 4.063 -17.422 1.00 89.19 354 PHE A O 1
ATOM 2832 N N . SER A 1 355 ? 27.006 3.433 -16.675 1.00 87.12 355 SER A N 1
ATOM 2833 C CA . SER A 1 355 ? 27.520 4.806 -16.507 1.00 87.12 355 SER A CA 1
ATOM 2834 C C . SER A 1 355 ? 27.747 5.546 -17.830 1.00 87.12 355 SER A C 1
ATOM 2836 O O . SER A 1 355 ? 27.870 6.767 -17.851 1.00 87.12 355 SER A O 1
ATOM 2838 N N . LYS A 1 356 ? 27.814 4.811 -18.944 1.00 85.38 356 LYS A N 1
ATOM 2839 C CA . LYS A 1 356 ? 27.900 5.344 -20.305 1.00 85.38 356 LYS A CA 1
ATOM 2840 C C . LYS A 1 356 ? 26.891 4.635 -21.190 1.00 85.38 356 LYS A C 1
ATOM 2842 O O . LYS A 1 356 ? 26.573 3.468 -20.966 1.00 85.38 356 LYS A O 1
ATOM 2847 N N . GLN A 1 357 ? 26.421 5.333 -22.215 1.00 82.12 357 GLN A N 1
ATOM 2848 C CA . GLN A 1 357 ? 25.533 4.746 -23.203 1.00 82.12 357 GLN A CA 1
ATOM 2849 C C . GLN A 1 357 ? 26.217 3.579 -23.925 1.00 82.12 357 GLN A C 1
ATOM 2851 O O . GLN A 1 357 ? 27.333 3.705 -24.429 1.00 82.12 357 GLN A O 1
ATOM 2856 N N . VAL A 1 358 ? 25.537 2.433 -23.962 1.00 80.75 358 VAL A N 1
ATOM 2857 C CA . VAL A 1 358 ? 26.026 1.244 -24.661 1.00 80.75 358 VAL A CA 1
ATOM 2858 C C . VAL A 1 358 ? 25.740 1.402 -26.151 1.00 80.75 358 VAL A C 1
ATOM 2860 O O . VAL A 1 358 ? 24.583 1.461 -26.568 1.00 80.75 358 VAL A O 1
ATOM 2863 N N . ASN A 1 359 ? 26.796 1.446 -26.962 1.00 72.94 359 ASN A N 1
ATOM 2864 C CA . ASN A 1 359 ? 26.673 1.456 -28.415 1.00 72.94 359 ASN A CA 1
ATOM 2865 C C . ASN A 1 359 ? 26.387 0.037 -28.909 1.00 72.94 359 ASN A C 1
ATOM 2867 O O . ASN A 1 359 ? 27.286 -0.799 -28.991 1.00 72.94 35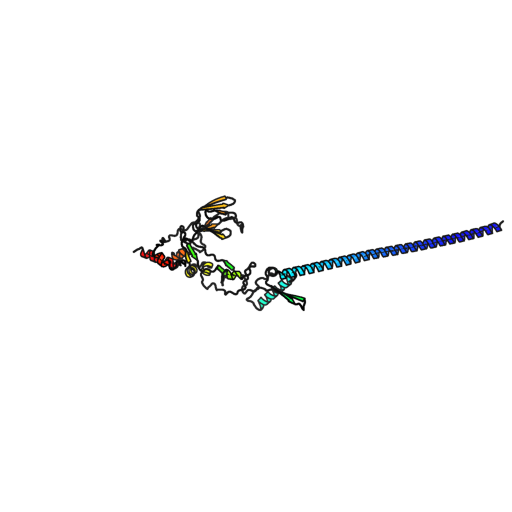9 ASN A O 1
ATOM 2871 N N . VAL A 1 360 ? 25.126 -0.234 -29.236 1.00 72.75 360 VAL A N 1
ATOM 2872 C CA . VAL A 1 360 ? 24.717 -1.499 -29.849 1.00 72.75 360 VAL A CA 1
ATOM 2873 C C . VAL A 1 360 ? 24.614 -1.300 -31.356 1.00 72.75 360 VAL A C 1
ATOM 2875 O O . VAL A 1 360 ? 23.857 -0.452 -31.825 1.00 72.75 360 VAL A O 1
ATOM 2878 N N . LEU A 1 361 ? 25.355 -2.105 -32.119 1.00 70.25 361 LEU A N 1
ATOM 2879 C CA . LEU A 1 361 ? 25.221 -2.173 -33.573 1.00 70.25 361 LEU A CA 1
ATOM 2880 C C . LEU A 1 361 ? 23.923 -2.909 -33.922 1.00 70.25 361 LEU A C 1
ATOM 2882 O O . LEU A 1 361 ? 23.896 -4.133 -34.048 1.00 70.25 361 LEU A O 1
ATOM 2886 N N . LEU A 1 362 ? 22.836 -2.152 -34.031 1.00 71.38 362 LEU A N 1
ATOM 2887 C CA . LEU A 1 362 ? 21.571 -2.628 -34.580 1.00 71.38 362 LEU A CA 1
ATOM 2888 C C . LEU A 1 362 ? 21.527 -2.310 -36.083 1.00 71.38 362 LEU A C 1
ATOM 2890 O O . LEU A 1 362 ? 22.013 -1.252 -36.489 1.00 71.38 362 LEU A O 1
ATOM 2894 N N . PRO A 1 363 ? 20.967 -3.195 -36.927 1.00 68.06 363 PRO A N 1
ATOM 2895 C CA . PRO A 1 363 ? 20.788 -2.892 -38.343 1.00 68.06 363 PRO A CA 1
ATOM 2896 C C . PRO A 1 363 ? 19.922 -1.639 -38.515 1.00 68.06 363 PRO A C 1
ATOM 2898 O O . PRO A 1 363 ? 18.968 -1.438 -37.763 1.00 68.06 363 PRO A O 1
ATOM 2901 N N . MET A 1 364 ? 20.256 -0.797 -39.500 1.00 60.47 364 MET A N 1
ATOM 2902 C CA . MET A 1 364 ? 19.501 0.430 -39.758 1.00 60.47 364 MET A CA 1
ATOM 2903 C C . MET A 1 364 ? 18.045 0.111 -40.104 1.00 60.47 364 MET A C 1
ATOM 2905 O O . MET A 1 364 ? 17.754 -0.710 -40.974 1.00 60.47 364 MET A O 1
ATOM 2909 N N . PHE A 1 365 ? 17.130 0.777 -39.405 1.00 62.53 365 PHE A N 1
ATOM 2910 C CA . PHE A 1 365 ? 15.693 0.621 -39.580 1.00 62.53 365 PHE A CA 1
ATOM 2911 C C . PHE A 1 365 ? 15.197 1.598 -40.654 1.00 62.53 365 PHE A C 1
ATOM 2913 O O . PHE A 1 365 ? 14.685 2.668 -40.335 1.00 62.53 365 PHE A O 1
ATOM 2920 N N . ASN A 1 366 ? 15.355 1.252 -41.933 1.00 58.06 366 ASN A N 1
ATOM 2921 C CA . ASN A 1 366 ? 14.773 2.041 -43.022 1.00 58.06 366 ASN A CA 1
ATOM 2922 C C . ASN A 1 366 ? 13.283 1.693 -43.153 1.00 58.06 366 ASN A C 1
ATOM 2924 O O . ASN A 1 366 ? 12.914 0.701 -43.781 1.00 58.06 366 ASN A O 1
ATOM 2928 N N . MET A 1 367 ? 12.414 2.492 -42.532 1.00 55.59 367 MET A N 1
ATOM 2929 C CA . MET A 1 367 ? 10.964 2.364 -42.696 1.00 55.59 367 MET A CA 1
ATOM 2930 C C . MET A 1 367 ? 10.569 2.922 -44.073 1.00 55.59 367 MET A C 1
ATOM 2932 O O . MET A 1 367 ? 10.338 4.117 -44.227 1.00 55.59 367 MET A O 1
ATOM 2936 N N . TYR A 1 368 ? 10.561 2.076 -45.109 1.00 49.66 368 TYR A N 1
ATOM 2937 C CA . TYR A 1 368 ? 10.189 2.499 -46.464 1.00 49.66 368 TYR A CA 1
ATOM 2938 C C . TYR A 1 368 ? 8.703 2.878 -46.533 1.00 49.66 368 TYR A C 1
ATOM 2940 O O . TYR A 1 368 ? 7.813 2.056 -46.323 1.00 49.66 368 TYR A O 1
ATOM 2948 N N . ASN A 1 369 ? 8.456 4.145 -46.859 1.00 51.28 369 ASN A N 1
ATOM 2949 C CA . ASN A 1 369 ? 7.228 4.878 -46.558 1.00 51.28 369 ASN A CA 1
ATOM 2950 C C . ASN A 1 369 ? 5.988 4.517 -47.404 1.00 51.28 369 ASN A C 1
ATOM 2952 O O . ASN A 1 369 ? 4.933 5.074 -47.152 1.00 51.28 369 ASN A O 1
ATOM 2956 N N . HIS A 1 370 ? 6.064 3.605 -48.383 1.00 48.06 370 HIS A N 1
ATOM 2957 C CA . HIS A 1 370 ? 4.921 3.333 -49.277 1.00 48.06 370 HIS A CA 1
ATOM 2958 C C . HIS A 1 370 ? 4.388 1.892 -49.212 1.00 48.06 370 HIS A C 1
ATOM 2960 O O . HIS A 1 370 ? 3.204 1.702 -48.957 1.00 48.06 370 HIS A O 1
ATOM 2966 N N . SER A 1 371 ? 5.227 0.854 -49.318 1.00 48.22 371 SER A N 1
ATOM 2967 C CA . SER A 1 371 ? 4.751 -0.546 -49.247 1.00 48.22 371 SER A CA 1
ATOM 2968 C C . SER A 1 371 ? 4.581 -1.076 -47.817 1.00 48.22 371 SER A C 1
ATOM 2970 O O . SER A 1 371 ? 3.811 -2.010 -47.575 1.00 48.22 371 SER A O 1
ATOM 2972 N N . PHE A 1 372 ? 5.298 -0.483 -46.857 1.00 50.12 372 PHE A N 1
ATOM 2973 C CA . PHE A 1 372 ? 5.149 -0.781 -45.437 1.00 50.12 372 PHE A CA 1
ATOM 2974 C C . PHE A 1 372 ? 3.846 -0.191 -44.904 1.00 50.12 372 PHE A C 1
ATOM 2976 O O . PHE A 1 372 ? 3.110 -0.896 -44.224 1.00 50.12 372 PHE A O 1
ATOM 2983 N N . GLN A 1 373 ? 3.519 1.050 -45.289 1.00 49.66 373 GLN A N 1
ATOM 2984 C CA . GLN A 1 373 ? 2.271 1.705 -44.907 1.00 49.66 373 GLN A CA 1
ATOM 2985 C C . GLN A 1 373 ? 1.055 0.889 -45.352 1.00 49.66 373 GLN A C 1
ATOM 2987 O O . GLN A 1 373 ? 0.243 0.573 -44.505 1.00 49.66 373 GLN A O 1
ATOM 2992 N N . GLU A 1 374 ? 0.948 0.402 -46.589 1.00 50.44 374 GLU A N 1
ATOM 2993 C CA . GLU A 1 374 ? -0.245 -0.366 -47.008 1.00 50.44 374 GLU A CA 1
ATOM 2994 C C . GLU A 1 374 ? -0.489 -1.663 -46.206 1.00 50.44 374 GLU A C 1
ATOM 2996 O O . GLU A 1 374 ? -1.636 -2.004 -45.920 1.00 50.44 374 GLU A O 1
ATOM 3001 N N . ARG A 1 375 ? 0.568 -2.369 -45.769 1.00 51.59 375 ARG A N 1
ATOM 3002 C CA . ARG A 1 375 ? 0.434 -3.577 -44.919 1.00 51.59 375 ARG A CA 1
ATOM 3003 C C . ARG A 1 375 ? 0.255 -3.262 -43.432 1.00 51.59 375 ARG A C 1
ATOM 3005 O O . ARG A 1 375 ? -0.216 -4.114 -42.683 1.00 51.59 375 ARG A O 1
ATOM 3012 N N . VAL A 1 376 ? 0.645 -2.062 -43.012 1.00 50.25 376 VAL A N 1
ATOM 3013 C CA . VAL A 1 376 ? 0.619 -1.580 -41.625 1.00 50.25 376 VAL A CA 1
ATOM 3014 C C . VAL A 1 376 ? -0.609 -0.712 -41.352 1.00 50.25 376 VAL A C 1
ATOM 3016 O O . VAL A 1 376 ? -1.060 -0.684 -40.220 1.00 50.25 376 VAL A O 1
ATOM 3019 N N . VAL A 1 377 ? -1.221 -0.082 -42.359 1.00 46.50 377 VAL A N 1
ATOM 3020 C CA . VAL A 1 377 ? -2.435 0.756 -42.274 1.00 46.50 377 VAL A CA 1
ATOM 3021 C C . VAL A 1 377 ? -3.646 -0.055 -41.800 1.00 46.50 377 VAL A C 1
ATOM 3023 O O . VAL A 1 377 ? -4.489 0.475 -41.082 1.00 46.50 377 VAL A O 1
ATOM 3026 N N . ALA A 1 378 ? -3.686 -1.365 -42.064 1.00 49.56 378 ALA A N 1
ATOM 3027 C CA . ALA A 1 378 ? -4.664 -2.264 -41.443 1.00 49.56 378 ALA A CA 1
ATOM 3028 C C . ALA A 1 378 ? -4.462 -2.434 -39.914 1.00 49.56 378 ALA A C 1
ATOM 3030 O O . ALA A 1 378 ? -5.407 -2.767 -39.204 1.00 49.56 378 ALA A O 1
ATOM 3031 N N . ASP A 1 379 ? -3.254 -2.166 -39.405 1.00 49.38 379 ASP A N 1
ATOM 3032 C CA . ASP A 1 379 ? -2.807 -2.325 -38.008 1.00 49.38 379 ASP A CA 1
ATOM 3033 C C . ASP A 1 379 ? -2.508 -0.962 -37.324 1.00 49.38 379 ASP A C 1
ATOM 3035 O O . ASP A 1 379 ? -2.187 -0.903 -36.137 1.00 49.38 379 ASP A O 1
ATOM 3039 N N . GLN A 1 380 ? -2.619 0.169 -38.043 1.00 44.09 380 GLN A N 1
ATOM 3040 C CA . GLN A 1 380 ? -2.203 1.511 -37.586 1.00 44.09 380 GLN A CA 1
ATOM 3041 C C . GLN A 1 380 ? -3.059 2.080 -36.452 1.00 44.09 380 GLN A C 1
ATOM 3043 O O . GLN A 1 380 ? -2.609 2.974 -35.740 1.00 44.09 380 GLN A O 1
ATOM 3048 N N . LYS A 1 381 ? -4.255 1.533 -36.217 1.00 47.72 381 LYS A N 1
ATOM 3049 C CA . LYS A 1 381 ? -5.032 1.839 -35.005 1.00 47.72 381 LYS A CA 1
ATOM 3050 C C . LYS A 1 381 ? -4.579 1.033 -33.773 1.00 47.72 381 LYS A C 1
ATOM 3052 O O . LYS A 1 381 ? -5.130 1.253 -32.700 1.00 47.72 381 LYS A O 1
ATOM 3057 N N . LEU A 1 382 ? -3.612 0.112 -33.899 1.00 50.00 382 LEU A N 1
ATOM 3058 C CA . LEU A 1 382 ? -3.355 -0.940 -32.903 1.00 50.00 382 LEU A CA 1
ATOM 3059 C C . LEU A 1 382 ? -1.905 -1.117 -32.419 1.00 50.00 382 LEU A C 1
ATOM 3061 O O . LEU A 1 382 ? -1.708 -1.932 -31.523 1.00 50.00 382 LEU A O 1
ATOM 3065 N N . HIS A 1 383 ? -0.921 -0.326 -32.860 1.00 61.12 383 HIS A N 1
ATOM 3066 C CA . HIS A 1 383 ? 0.503 -0.478 -32.491 1.00 61.12 383 HIS A CA 1
ATOM 3067 C C . HIS A 1 383 ? 1.110 -1.827 -32.945 1.00 61.12 383 HIS A C 1
ATOM 3069 O O . HIS A 1 383 ? 0.663 -2.908 -32.564 1.00 61.12 383 HIS A O 1
ATOM 3075 N N . LEU A 1 384 ? 2.188 -1.788 -33.734 1.00 66.62 384 LEU A N 1
ATOM 3076 C CA . LEU A 1 384 ? 2.777 -3.001 -34.313 1.00 66.62 384 LEU A CA 1
ATOM 3077 C C . LEU A 1 384 ? 3.421 -3.885 -33.238 1.00 66.62 384 LEU A C 1
ATOM 3079 O O . LEU A 1 384 ? 4.334 -3.455 -32.528 1.00 66.62 384 LEU A O 1
ATOM 3083 N N . ASN A 1 385 ? 3.005 -5.153 -33.164 1.00 76.50 385 ASN A N 1
ATOM 3084 C CA . ASN A 1 385 ? 3.676 -6.151 -32.330 1.00 76.50 385 ASN A CA 1
ATOM 3085 C C . ASN A 1 385 ? 5.155 -6.282 -32.748 1.00 76.50 385 ASN A C 1
ATOM 3087 O O . ASN A 1 385 ? 5.460 -6.553 -33.914 1.00 76.50 385 ASN A O 1
ATOM 3091 N N . MET A 1 386 ? 6.072 -6.136 -31.787 1.00 76.69 386 MET A N 1
ATOM 3092 C CA . MET A 1 386 ? 7.518 -6.068 -32.027 1.00 76.69 386 MET A CA 1
ATOM 3093 C C . MET A 1 386 ? 8.052 -7.315 -32.747 1.00 76.69 386 MET A C 1
ATOM 3095 O O . MET A 1 386 ? 8.879 -7.191 -33.648 1.00 76.69 386 MET A O 1
ATOM 3099 N N . LYS A 1 387 ? 7.553 -8.517 -32.422 1.00 77.75 387 LYS A N 1
ATOM 3100 C CA . LYS A 1 387 ? 7.994 -9.759 -33.083 1.00 77.75 387 LYS A CA 1
ATOM 3101 C C . LYS A 1 387 ? 7.580 -9.794 -34.554 1.00 77.75 387 LYS A C 1
ATOM 3103 O O . LYS A 1 387 ? 8.365 -10.214 -35.405 1.00 77.75 387 LYS A O 1
ATOM 3108 N N . LYS A 1 388 ? 6.356 -9.348 -34.868 1.00 74.06 388 LYS A N 1
ATOM 3109 C CA . LYS A 1 388 ? 5.867 -9.251 -36.256 1.00 74.06 388 LYS A CA 1
ATOM 3110 C C . LYS A 1 388 ? 6.649 -8.199 -37.040 1.00 74.06 388 LYS A C 1
ATOM 3112 O O . LYS A 1 388 ? 7.144 -8.506 -38.123 1.00 74.06 388 LYS A O 1
ATOM 3117 N N . TRP A 1 389 ? 6.805 -7.008 -36.462 1.00 72.31 389 TRP A N 1
ATOM 3118 C CA . TRP A 1 389 ? 7.618 -5.924 -37.017 1.00 72.31 389 TRP A CA 1
ATOM 3119 C C . TRP A 1 389 ? 9.029 -6.412 -37.358 1.00 72.31 389 TRP A C 1
ATOM 3121 O O . TRP A 1 389 ? 9.519 -6.239 -38.472 1.00 72.31 389 TRP A O 1
ATOM 3131 N N . PHE A 1 390 ? 9.641 -7.149 -36.435 1.00 71.69 390 PHE A N 1
ATOM 3132 C CA . PHE A 1 390 ? 10.979 -7.676 -36.621 1.00 71.69 390 PHE A CA 1
ATOM 3133 C C . PHE A 1 390 ? 11.080 -8.769 -37.695 1.00 71.69 390 PHE A C 1
ATOM 3135 O O . PHE A 1 390 ? 12.042 -8.806 -38.468 1.00 71.69 390 PHE A O 1
ATOM 3142 N N . LYS A 1 391 ? 10.077 -9.647 -37.794 1.00 74.00 391 LYS A N 1
ATOM 3143 C CA . LYS A 1 391 ? 10.006 -10.650 -38.866 1.00 74.00 391 LYS A CA 1
ATOM 3144 C C . LYS A 1 391 ? 9.976 -9.985 -40.247 1.00 74.00 391 LYS A C 1
ATOM 3146 O O . LYS A 1 391 ? 10.660 -10.463 -41.150 1.00 74.00 391 LYS A O 1
ATOM 3151 N N . LEU A 1 392 ? 9.242 -8.878 -40.387 1.00 70.25 392 LEU A N 1
ATOM 3152 C CA . LEU A 1 392 ? 9.179 -8.096 -41.627 1.00 70.25 392 LEU A CA 1
ATOM 3153 C C . LEU A 1 392 ? 10.534 -7.464 -41.972 1.00 70.25 392 LEU A C 1
ATOM 3155 O O . LEU A 1 392 ? 10.989 -7.594 -43.105 1.00 70.25 392 LEU A O 1
ATOM 3159 N N . LEU A 1 393 ? 11.230 -6.884 -40.990 1.00 70.12 393 LEU A N 1
ATOM 3160 C CA . LEU A 1 393 ? 12.573 -6.323 -41.191 1.00 70.12 393 LEU A CA 1
ATOM 3161 C C . LEU A 1 393 ? 13.593 -7.376 -41.646 1.00 70.12 393 LEU A C 1
ATOM 3163 O O . LEU A 1 393 ? 14.369 -7.139 -42.572 1.00 70.12 393 LEU A O 1
ATOM 3167 N N . LYS A 1 394 ? 13.572 -8.570 -41.039 1.00 67.69 394 LYS A N 1
ATOM 3168 C CA . LYS A 1 394 ? 14.438 -9.690 -41.451 1.00 67.69 394 LYS A CA 1
ATOM 3169 C C . LYS A 1 394 ? 14.171 -10.145 -42.887 1.00 67.69 394 LYS A C 1
ATOM 3171 O O . LYS A 1 394 ? 15.104 -10.567 -43.565 1.00 67.69 394 LYS A O 1
ATOM 3176 N N . MET A 1 395 ? 12.917 -10.094 -43.337 1.00 65.56 395 MET A N 1
ATOM 3177 C CA . MET A 1 395 ? 12.550 -10.425 -44.717 1.00 65.56 395 MET A CA 1
ATOM 3178 C C . MET A 1 395 ? 13.041 -9.350 -45.695 1.00 65.56 395 MET A C 1
ATOM 3180 O O . MET A 1 395 ? 13.628 -9.697 -46.715 1.00 65.56 395 MET A O 1
ATOM 3184 N N . MET A 1 396 ? 12.884 -8.070 -45.348 1.00 58.97 396 MET A N 1
ATOM 3185 C CA . MET A 1 396 ? 13.297 -6.939 -46.189 1.00 58.97 396 MET A CA 1
ATOM 3186 C C . MET A 1 396 ? 14.819 -6.850 -46.373 1.00 58.97 396 MET A C 1
ATOM 3188 O O . MET A 1 396 ? 15.286 -6.664 -47.493 1.00 58.97 396 MET A O 1
ATOM 3192 N N . ASN A 1 397 ? 15.601 -7.086 -45.314 1.00 57.16 397 ASN A N 1
ATOM 3193 C CA . ASN A 1 397 ? 17.067 -7.109 -45.412 1.00 57.16 397 ASN A CA 1
ATOM 3194 C C . ASN A 1 397 ? 17.610 -8.322 -46.190 1.00 57.16 397 ASN A C 1
ATOM 3196 O O . ASN A 1 397 ? 18.747 -8.296 -46.653 1.00 57.16 397 ASN A O 1
ATOM 3200 N N . LYS A 1 398 ? 16.826 -9.401 -46.333 1.00 53.91 398 LYS A N 1
ATOM 3201 C CA . LYS A 1 398 ? 17.183 -10.521 -47.218 1.00 53.91 398 LYS A CA 1
ATOM 3202 C C . LYS A 1 398 ? 16.884 -10.216 -48.686 1.00 53.91 398 LYS A C 1
ATOM 3204 O O . LYS A 1 398 ? 17.619 -10.693 -49.539 1.00 53.91 398 LYS A O 1
ATOM 3209 N N . SER A 1 399 ? 15.846 -9.430 -48.978 1.00 43.59 399 SER A N 1
ATOM 3210 C CA . SER A 1 399 ? 15.499 -9.023 -50.348 1.00 43.59 399 SER A CA 1
ATOM 3211 C C . SER A 1 399 ? 16.364 -7.892 -50.913 1.00 43.59 399 SER A C 1
ATOM 3213 O O . SER A 1 399 ? 16.318 -7.669 -52.109 1.00 43.59 399 SER A O 1
ATOM 3215 N N . SER A 1 400 ? 17.141 -7.189 -50.084 1.00 36.66 400 SER A N 1
ATOM 3216 C CA . SER A 1 400 ? 18.075 -6.136 -50.518 1.00 36.66 400 SER A CA 1
ATOM 3217 C C . SER A 1 400 ? 19.490 -6.643 -50.845 1.00 36.66 400 SER A C 1
ATOM 3219 O O . SER A 1 400 ? 20.367 -5.834 -51.124 1.00 36.66 400 SER A O 1
ATOM 3221 N N . ASN A 1 401 ? 19.720 -7.960 -50.761 1.00 35.06 401 ASN A N 1
ATOM 3222 C CA . ASN A 1 401 ? 20.978 -8.637 -51.122 1.00 35.06 401 ASN A CA 1
ATOM 3223 C C . ASN A 1 401 ? 20.830 -9.533 -52.376 1.00 35.06 401 ASN A C 1
ATOM 3225 O O . ASN A 1 401 ? 21.644 -10.430 -52.597 1.00 35.06 401 ASN A O 1
ATOM 3229 N N . LEU A 1 402 ? 19.779 -9.301 -53.163 1.00 31.23 402 LEU A N 1
ATOM 3230 C CA . LEU A 1 402 ? 19.575 -9.756 -54.542 1.00 31.23 402 LEU A CA 1
ATOM 3231 C C . LEU A 1 402 ? 19.455 -8.500 -55.402 1.00 31.23 402 LEU A C 1
ATOM 3233 O O . LEU A 1 402 ? 19.962 -8.538 -56.542 1.00 31.23 402 LEU A O 1
#

Solvent-accessible surface area (backbone atoms only — not comparable to full-atom values): 23353 Å² total; per-residue (Å²): 113,73,67,59,55,54,53,52,51,51,54,51,51,53,49,52,53,52,49,48,53,48,50,53,50,50,52,50,53,51,50,50,49,52,52,51,51,52,52,50,51,52,53,51,52,54,50,50,55,52,49,53,52,51,52,52,52,50,49,51,51,50,52,52,50,52,50,51,53,51,50,51,51,51,52,52,51,52,49,52,53,39,51,53,36,43,75,74,70,32,60,41,58,86,85,49,43,62,67,57,48,46,51,50,51,50,51,51,51,50,50,26,59,74,77,37,69,65,40,37,70,72,74,87,58,56,71,55,49,44,78,68,50,56,68,51,72,51,74,42,80,91,75,74,39,80,48,76,50,73,59,80,62,68,30,72,58,89,60,75,58,52,76,42,81,54,81,77,65,74,37,50,77,51,78,87,50,39,33,23,36,31,67,52,94,70,63,47,25,42,32,29,40,79,83,63,56,33,30,39,74,40,49,70,75,58,58,70,66,30,49,80,72,99,52,77,51,60,85,73,90,76,79,70,42,50,63,85,64,83,40,32,71,56,15,60,73,68,66,33,66,69,48,28,68,71,57,43,50,45,24,45,37,78,70,65,63,60,65,48,77,45,83,76,49,85,45,33,32,37,37,24,53,41,57,62,35,39,34,44,36,95,88,51,74,48,77,42,78,51,36,48,56,29,39,32,36,47,35,70,52,30,27,40,42,45,98,83,53,73,45,78,56,47,77,66,88,62,84,66,88,56,91,61,74,47,59,28,26,64,64,51,58,76,61,48,61,75,79,46,60,66,86,83,46,67,90,59,56,92,84,46,64,30,83,54,79,81,87,72,94,66,81,83,83,80,80,58,80,62,75,50,44,69,73,37,60,83,42,65,93,66,56,50,46,41,70,59,54,48,53,51,51,58,52,52,65,58,64,74,78,114

pLDDT: mean 85.5, std 12.78, range [31.23, 97.06]

Radius of gyration: 49.49 Å; Cα contacts (8 Å, |Δi|>4): 489; chains: 1; bounding box: 66×80×188 Å

Mean predicted aligned error: 13.01 Å

Organism: Mytilus edulis (NCBI:txid6550)

Secondary structure (DSSP, 8-state):
-HHHHHHHHHHHHHHHHHHHHHHHHHHHHHHHHHHHHHHHHHHHHHHHHHHHHHHHHHHHHHHHHHHHHHHHHHHHHHHHHHHHHHHTT---TTTS-HHHHHHHHHHHHHHHHHH-TT-EES---HHHHHHH-EEEEEEETTTTEEEEEEE--EES-SS--EEEE-----EESSSS-S-EEEEES--SEEEE-TTSSEEEEE-HHHHHTSEEESEEE--S-PPPEETTS--HHHHHHTT-HHHHHHH-EEEEETT---SEEEEEETTEEEEEEEEEEEEEETTEEEEEEEEEEEEEE--TT-EEE-SS-EE----TT--S---S-EEEEE--HHHHHHHS-HHHHTT--TT-EESS-----PPP----TTHHHHHHTTTTTT-EEHHHHHHHHHHHHHHTT-

Foldseek 3Di:
DVVVVVVVVVVVVVVVVVVVVVVVVVVVVVVVVVVVVVVVVVVVVVVVVVVVVVVVVVVVVVVVVVVVVVVVVVLVVVVVVQVVCVVVVFHDCSVPPLVNLLVVLVVVQVCCVPPPVLKDFPDNHSVCCRPPWDWDWDADPVVRDIDIGTDTDMDSAPDFWDKDADDKDWADPDFPFLKTKIWPDDAGMKTAHPVRQWIDGDHPVQQVQFDDDVGTHGPDDDDTDGLVPQACVSCLVVLPPVSVLVHIFMFMDHSNWDFDWDDPDPFKIKTAPFQWKWKDAPVDIDTHGDTRIKIKGHAARIWIDGPPDIRGGDDPPNPDGPPDIAIWAADPVSSVVLPDDVVVCVPPTNPDIHSDDDDDPDPDDDPPDDPNCVVCVVVVVPGHGPNVVVVVVVVVVVVVVD

=== Feature glossary ===
Legend for the data blocks above and below:

— What the protein is —

The amino-acid sequence is the protein's primary structure: the linear order of residues from the N-terminus to the C-terminus, written in one-letter code. Everything else here — the 3D coordinates, the secondary structure, the domain annotations — is ultimately a consequence of this string.

Functional annotations link the protein to curated databases. InterPro entries identify conserved domains and families by matching the sequence against member-database signatures (Pfam, PROSITE, CDD, …). Gene Ontology (GO) terms describe molecular function, biological process, and cellular component in a controlled vocabulary. CATH places the structure in a hierarchical fold classification (Class/Architecture/Topology/Homologous-superfamily). The organism is the source species.

— Where its atoms are —

Atomic coordinates in PDBx/mmCIF format — the same representation the Protein Data Bank distributes. Each line of the _atom_site loop places one backbone atom in Cartesian space (units: ångströms, origin: arbitrary).

The six renders are orthographic views along the three Cartesian axes in both directions. Representation (cartoon, sticks, or surface) and color scheme (sequence-rainbow or by-chain) vary across proteins so the training set covers all the common visualization conventions.

— Local backbone conformation —

Eight-state secondary structure (DSSP): H is the canonical α-helix, G the tighter 3₁₀-helix, I the wider π-helix; E/B are β-structure, T and S are turns and bends, and '-' is everything else. DSSP derives these from the pattern of main-chain N–H···O=C hydrogen bonds, not from the sequence.

Three-state secondary structure (P-SEA) collapses the eight DSSP classes into helix (a), strand (b), and coil (c). P-SEA assigns these from Cα geometry alone — distances and angles — without requiring backbone oxygens, so it works on any Cα trace.

φ (phi) and ψ (psi) are the two rotatable backbone dihedrals per residue: φ is the C(i-1)–N–Cα–C torsion, ψ is the N–Cα–C–N(i+1) torsion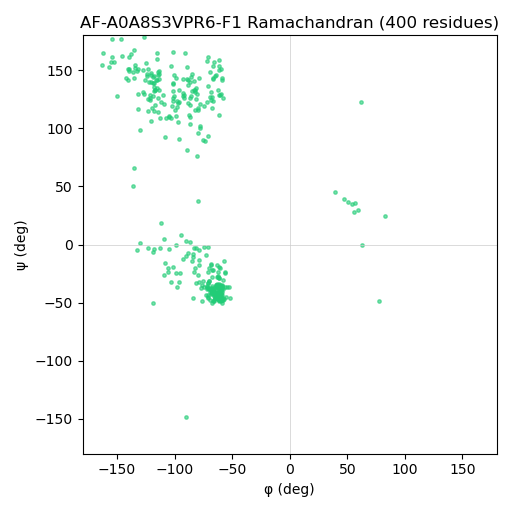, both in degrees on (−180°, 180°]. α-helical residues cluster near (−60°, −45°); β-strand residues near (−120°, +130°). A Ramachandran plot is simply a scatter of (φ, ψ) for every residue.

— Global shape and packing —

The geometric summary reports three shape descriptors. Rg (radius of gyration) measures how spread out the Cα atoms are about their centre of mass; compact globular proteins have small Rg, elongated or unfolded ones large. Cα contacts (<8 Å, |i−j|>4) count long-range residue pairs in spatial proximity — high for tightly packed folds, near zero for rods or random coil. The bounding-box extents give the protein's footprint along x, y, z in Å.

SASA measures how much of the protein is reachable by solvent. It is computed by rolling a water-sized probe over the atomic surface and summing the exposed area (Å²). Per-residue SASA distinguishes core (buried, low SASA) from surface (exposed, high SASA) residues; total SASA is a whole-molecule size measure.

Plot images: a contact map (which residues are close in 3D, as an N×N binary image), a Ramachandran scatter (backbone torsion angles, revealing secondary-structure composition at a glance), and — for AlphaFold structures — a PAE heatmap (pairwise prediction confidence).

— Structural neighborhood —

A 3Di character summarizes, for each residue, the relative orientation of the Cα frame of its nearest spatial neighbor. Because it encodes fold topology rather than chemistry, 3Di alignments detect remote structural similarity that sequence alignment misses.

The Foldseek neighbor list gives the closest experimentally determined structures in the PDB, ranked by structural alignment. TM-score near 1 means near-identical fold; near 0.3 means only rough topology match. This is how one finds what a novel AlphaFold prediction most resembles in the solved-structure universe.

— Confidence and disorder —

For AlphaFold models, the B-factor field carries pLDDT — the model's own estimate of local accuracy on a 0–100 scale. Regions with pLDDT<50 should be treated as essentially unmodeled; they often correspond to intrinsically disordered segments.

Crystallographic B-factors measure how much each atom's electron density is smeared out, in Å². They rise in mobile loops and surface residues and fall in the buried interior. In AlphaFold models this column is repurposed to hold pLDDT instead.

Predicted Aligned Error (PAE) is an AlphaFold confidence matrix: entry (i, j) is the expected error in the position of residue j, in ångströms, when the prediction is superimposed on the true structure at residue i. Low PAE within a block of residues means that block is internally rigid and well-predicted; high PAE between two blocks means their relative placement is uncertain even if each block individually is confident.